Protein AF-A0A8J5BJD7-F1 (afdb_monomer)

Radius of gyration: 59.22 Å; Cα contacts (8 Å, |Δi|>4): 290; chains: 1; bounding box: 126×59×148 Å

pLDDT: mean 78.77, std 9.91, range [39.44, 97.12]

Mean predicted aligned error: 15.91 Å

Solvent-accessible surface area (backbone atoms only — not comparable to full-atom values): 19911 Å² total; per-residue (Å²): 127,89,76,61,67,66,75,71,43,95,80,61,50,72,66,62,52,52,53,52,45,48,60,73,71,50,64,102,80,61,96,67,86,73,57,65,64,50,51,53,50,51,52,48,53,52,50,50,48,51,54,49,51,50,47,52,46,63,74,43,42,67,60,54,50,49,51,52,49,52,50,51,51,49,52,51,53,51,61,62,44,50,55,58,52,49,50,51,52,49,51,50,52,45,48,46,59,73,46,50,49,55,47,56,54,48,51,52,50,49,54,51,50,53,50,52,50,52,53,47,53,53,48,50,54,50,50,51,52,51,52,50,55,52,48,44,73,69,47,86,49,51,29,61,30,34,51,48,53,49,53,52,51,53,49,52,64,75,41,60,79,49,68,78,37,66,70,49,49,53,52,50,53,51,46,56,52,49,50,51,53,48,50,52,52,27,45,49,47,59,56,61,60,44,62,78,60,48,74,67,51,52,52,51,34,36,26,19,50,39,14,33,51,74,74,37,57,68,59,42,45,50,39,53,51,50,34,53,53,48,50,47,52,53,42,47,53,44,47,70,64,17,76,61,42,72,71,44,35,56,53,38,40,53,55,42,16,34,48,36,28,23,51,31,49,50,52,54,41,45,62,66,26,54,41,81,48,94,47,100,85,48,78,60,50,46,48,46,73,39,69,71,43,33,68,56,50,74,66,36,64,60,58,50,49,47,52,54,50,19,53,50,49,28,53,53,52,51,54,43,63,76,64,69,48,82,54,51,67,59,53,43,74,41,40,72,57,50,46,50,52,52,19,51,23,44,34,61,11,44,81,86,45,42,62,83,28,73,59,25,51,48,42,45,57,26,52,53,83,60,109

Nearest PDB structures (foldseek):
  4u6u-assembly2_D  TM=6.778E-01  e=2.666E-08  Kluyveromyces lactis

Sequence (371 aa):
MPDIDQFLDADFDPVAYANQLVLQTSSSRDEDLDLDIPIKKISYDVQHLDDQVRTLCRDNHKELLSRVADVSTKEETLKALEAPMKDVNSSYKKLQNDVLAPYYQADNLYSALKRVHHTTDLLRSLTWYLYLAVQLNGTLDMAGSAGLVRDLHTHAKIHPGLASLQIFRDHQKLLKESEKKLTLRCVASIKSVSSVSTSAEKTAISSAIVGLAMLDERQLASAVQSALSNYISQSISLLARSVNSDESLEHAMHTISQHSRAVSTLGTLLSRAVLPAEGDDEPATPVSELPRIADLLDSNLNSKFWRDVASALNLRIKERMTRATPGLRSLQQNHSRLETVVAEAVSRGGGGLTVDGMEAKVMKGALAPLK

Secondary structure (DSSP, 8-state):
---THHHHSTT--HHHHHHHHHHHH--TT-SS---HHHHHHHHHHHHHHHHHHHHHHHHSHHHHHHHHHHHHHHHHHHHHHHHHHHHHHHHHHHHIIIIIHHHHHHHHHHHHHHHHHHHHHHHHHHHHHHHHHHHHHH---HHHHHHHHHHHHHHHHH-GGGTT-HHHHHHHHHHHHHHHHHHHHHHHHHHT--TT--HHHHHHHHHHHHHHHHH-HHHHHHHHHHHHHHHHHHHHHHHHHHTT-HHHHHHHHHHHHHHHHHHHHHHHHHHH-BPPPSSTTSPPPBGGGSHHHHHHHTT-HHHHHHHHHHHHHHHHHHHHHHHT-TTHHHHHHTHHHHHHHHHHHHHHT-TT--TTSHHHHHHHHHTGGG-

Structure (mmCIF, N/CA/C/O backbone):
data_AF-A0A8J5BJD7-F1
#
_entry.id   AF-A0A8J5BJD7-F1
#
loop_
_atom_site.group_PDB
_atom_site.id
_atom_site.type_symbol
_atom_site.label_atom_id
_atom_site.label_alt_id
_atom_site.label_comp_id
_atom_site.label_asym_id
_atom_site.label_entity_id
_atom_site.label_seq_id
_atom_site.pdbx_PDB_ins_code
_atom_site.Cartn_x
_atom_site.Cartn_y
_atom_site.Cartn_z
_atom_site.occupancy
_atom_site.B_iso_or_equiv
_atom_site.auth_seq_id
_atom_site.auth_comp_id
_atom_site.auth_asym_id
_atom_site.auth_atom_id
_atom_site.pdbx_PDB_model_num
ATOM 1 N N . MET A 1 1 ? -92.759 14.267 74.116 1.00 39.44 1 MET A N 1
ATOM 2 C CA . MET A 1 1 ? -91.472 13.546 74.172 1.00 39.44 1 MET A CA 1
ATOM 3 C C . MET A 1 1 ? -90.400 14.591 73.930 1.00 39.44 1 MET A C 1
ATOM 5 O O . MET A 1 1 ? -90.656 15.421 73.067 1.00 39.44 1 MET A O 1
ATOM 9 N N . PRO A 1 2 ? -89.318 14.667 74.720 1.00 49.75 2 PRO A N 1
ATOM 10 C CA . PRO A 1 2 ? -88.224 15.578 74.391 1.00 49.75 2 PRO A CA 1
ATOM 11 C C . PRO A 1 2 ? -87.650 15.201 73.014 1.00 49.75 2 PRO A C 1
ATOM 13 O O . PRO A 1 2 ? -87.402 14.023 72.760 1.00 49.75 2 PRO A O 1
ATOM 16 N N . ASP A 1 3 ? -87.526 16.189 72.122 1.00 56.09 3 ASP A N 1
ATOM 17 C CA . ASP A 1 3 ? -86.934 16.051 70.785 1.00 56.09 3 ASP A CA 1
ATOM 18 C C . ASP A 1 3 ? -85.419 15.879 70.929 1.00 56.09 3 ASP A C 1
ATOM 20 O O . ASP A 1 3 ? -84.686 16.832 71.183 1.00 56.09 3 ASP A O 1
ATOM 24 N N . ILE A 1 4 ? -84.949 14.642 70.802 1.00 58.94 4 ILE A N 1
ATOM 25 C CA . ILE A 1 4 ? -83.525 14.290 70.929 1.00 58.94 4 ILE A CA 1
ATOM 26 C C . ILE A 1 4 ? -82.764 14.559 69.623 1.00 58.94 4 ILE A C 1
ATOM 28 O O . ILE A 1 4 ? -81.537 14.626 69.625 1.00 58.94 4 ILE A O 1
ATOM 32 N N . ASP A 1 5 ? -83.485 14.804 68.526 1.00 62.97 5 ASP A N 1
ATOM 33 C CA . ASP A 1 5 ? -82.916 15.172 67.226 1.00 62.97 5 ASP A CA 1
ATOM 34 C C . ASP A 1 5 ? -82.076 16.458 67.307 1.00 62.97 5 ASP A C 1
ATOM 36 O O . ASP A 1 5 ? -81.061 16.570 66.626 1.00 62.97 5 ASP A O 1
ATOM 40 N N . GLN A 1 6 ? -82.408 17.373 68.229 1.00 67.12 6 GLN A N 1
ATOM 41 C CA . GLN A 1 6 ? -81.627 18.590 68.475 1.00 67.12 6 GLN A CA 1
ATOM 42 C C . GLN A 1 6 ? -80.209 18.299 69.010 1.00 67.12 6 GLN A C 1
ATOM 44 O O . GLN A 1 6 ? -79.307 19.110 68.815 1.00 67.12 6 GLN A O 1
ATOM 49 N N . PHE A 1 7 ? -79.986 17.150 69.664 1.00 67.75 7 PHE A N 1
ATOM 50 C CA . PHE A 1 7 ? -78.666 16.734 70.164 1.00 67.75 7 PHE A CA 1
ATOM 51 C C . PHE A 1 7 ? -77.837 15.956 69.130 1.00 67.75 7 PHE A C 1
ATOM 53 O O . PHE A 1 7 ? -76.651 15.720 69.354 1.00 67.75 7 PHE A O 1
ATOM 60 N N . LEU A 1 8 ? -78.453 15.519 68.027 1.00 70.38 8 LEU A N 1
ATOM 61 C CA . LEU A 1 8 ? -77.797 14.774 66.946 1.00 70.38 8 LEU A CA 1
ATOM 62 C C . LEU A 1 8 ? -77.298 15.692 65.817 1.00 70.38 8 LEU A C 1
ATOM 64 O O . LEU A 1 8 ? -76.540 15.235 64.958 1.00 70.38 8 LEU A O 1
ATOM 68 N N . ASP A 1 9 ? -77.693 16.970 65.824 1.00 77.38 9 ASP A N 1
ATOM 69 C CA . ASP A 1 9 ? -77.226 17.978 64.873 1.00 77.38 9 ASP A CA 1
ATOM 70 C C . ASP A 1 9 ? -75.732 18.290 65.060 1.00 77.38 9 ASP A C 1
ATOM 72 O O . ASP A 1 9 ? -75.240 18.510 66.168 1.00 77.38 9 ASP A O 1
ATOM 76 N N . ALA A 1 10 ? -75.000 18.360 63.944 1.00 73.62 10 ALA A N 1
ATOM 77 C CA . ALA A 1 10 ? -73.549 18.574 63.929 1.00 73.62 10 ALA A CA 1
ATOM 78 C C . ALA A 1 10 ? -73.108 19.949 64.474 1.00 73.62 10 ALA A C 1
ATOM 80 O O . ALA A 1 10 ? -71.949 20.105 64.857 1.00 73.62 10 ALA A O 1
ATOM 81 N N . ASP A 1 11 ? -74.032 20.913 64.534 1.00 76.38 11 ASP A N 1
ATOM 82 C CA . ASP A 1 11 ? -73.814 22.286 65.004 1.00 76.38 11 ASP A CA 1
ATOM 83 C C . ASP A 1 11 ? -74.354 22.524 66.431 1.00 76.38 11 ASP A C 1
ATOM 85 O O . ASP A 1 11 ? -74.524 23.672 66.851 1.00 76.38 11 ASP A O 1
ATOM 89 N N . PHE A 1 12 ? -74.658 21.463 67.192 1.00 79.75 12 PHE A N 1
ATOM 90 C CA . PHE A 1 12 ? -75.141 21.599 68.567 1.00 79.75 12 PHE A CA 1
ATOM 91 C C . PHE A 1 12 ? -74.088 22.278 69.460 1.00 79.75 12 PHE A C 1
ATOM 93 O O . PHE A 1 12 ? -73.045 21.698 69.766 1.00 79.75 12 PHE A O 1
ATOM 100 N N . ASP A 1 13 ? -74.378 23.504 69.908 1.00 77.94 13 ASP A N 1
ATOM 101 C CA . ASP A 1 13 ? -73.568 24.232 70.888 1.00 77.94 13 ASP A CA 1
ATOM 102 C C . ASP A 1 13 ? -74.131 24.031 72.311 1.00 77.94 13 ASP A C 1
ATOM 104 O O . ASP A 1 13 ? -75.200 24.570 72.643 1.00 77.94 13 ASP A O 1
ATOM 108 N N . PRO A 1 14 ? -73.408 23.307 73.191 1.00 79.56 14 PRO A N 1
ATOM 109 C CA . PRO A 1 14 ? -73.833 23.062 74.567 1.00 79.56 14 PRO A CA 1
ATOM 110 C C . PRO A 1 14 ? -74.050 24.346 75.375 1.00 79.56 14 PRO A C 1
ATOM 112 O O . PRO A 1 14 ? -74.890 24.378 76.276 1.00 79.56 14 PRO A O 1
ATOM 115 N N . VAL A 1 15 ? -73.298 25.410 75.070 1.00 78.94 15 VAL A N 1
ATOM 116 C CA . VAL A 1 15 ? -73.336 26.668 75.826 1.00 78.94 15 VAL A CA 1
ATOM 117 C C . VAL A 1 15 ? -74.564 27.491 75.437 1.00 78.94 15 VAL A C 1
ATOM 119 O O . VAL A 1 15 ? -75.261 28.011 76.311 1.00 78.94 15 VAL A O 1
ATOM 122 N N . ALA A 1 16 ? -74.883 27.564 74.142 1.00 76.75 16 ALA A N 1
ATOM 123 C CA . ALA A 1 16 ? -76.095 28.216 73.651 1.00 76.75 16 ALA A CA 1
ATOM 124 C C . ALA A 1 16 ? -77.370 27.530 74.170 1.00 76.75 16 ALA A C 1
ATOM 126 O O . ALA A 1 16 ? -78.300 28.214 74.604 1.00 76.75 16 ALA A O 1
ATOM 127 N N . TYR A 1 17 ? -77.388 26.194 74.202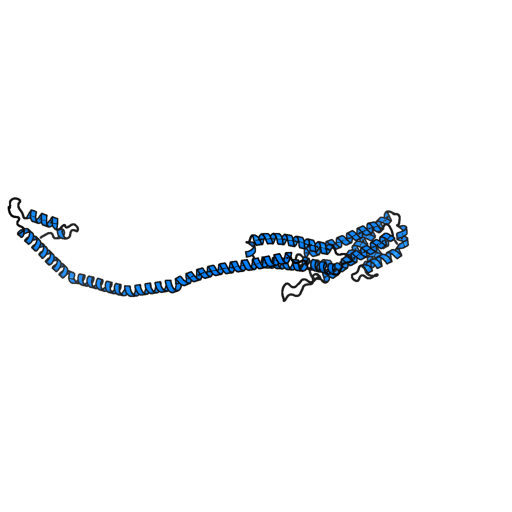 1.00 79.38 17 TYR A N 1
ATOM 128 C CA . TYR A 1 17 ? -78.516 25.420 74.724 1.00 79.38 17 TYR A CA 1
ATOM 129 C C . TYR A 1 17 ? -78.724 25.633 76.231 1.00 79.38 17 TYR A C 1
ATOM 131 O O . TYR A 1 17 ? -79.845 25.889 76.672 1.00 79.38 17 TYR A O 1
ATOM 139 N N . ALA A 1 18 ? -77.647 25.610 77.027 1.00 74.12 18 ALA A N 1
ATOM 140 C CA . ALA A 1 18 ? -77.721 25.881 78.463 1.00 74.12 18 ALA A CA 1
ATOM 141 C C . ALA A 1 18 ? -78.252 27.296 78.753 1.00 74.12 18 ALA A C 1
ATOM 143 O O . ALA A 1 18 ? -79.124 27.469 79.605 1.00 74.12 18 ALA A O 1
ATOM 144 N N . ASN A 1 19 ? -77.795 28.298 77.995 1.00 77.25 19 ASN A N 1
ATOM 145 C CA . ASN A 1 19 ? -78.285 29.672 78.116 1.00 77.25 19 ASN A CA 1
ATOM 146 C C . ASN A 1 19 ? -79.768 29.790 77.740 1.00 77.25 19 ASN A C 1
ATOM 148 O O . ASN A 1 19 ? -80.533 30.446 78.443 1.00 77.25 19 ASN A O 1
ATOM 152 N N . GLN A 1 20 ? -80.198 29.127 76.664 1.00 77.75 20 GLN A N 1
ATOM 153 C CA . GLN A 1 20 ? -81.602 29.093 76.256 1.00 77.75 20 GLN A CA 1
ATOM 154 C C . GLN A 1 20 ? -82.486 28.432 77.321 1.00 77.75 20 GLN A C 1
ATOM 156 O O . GLN A 1 20 ? -83.586 28.914 77.582 1.00 77.75 20 GLN A O 1
ATOM 161 N N . LEU A 1 21 ? -82.003 27.371 77.970 1.00 75.25 21 LEU A N 1
ATOM 162 C CA . LEU A 1 21 ? -82.743 26.665 79.011 1.00 75.25 21 LEU A CA 1
ATOM 163 C C . LEU A 1 21 ? -82.899 27.507 80.282 1.00 75.25 21 LEU A C 1
ATOM 165 O O . LEU A 1 21 ? -83.994 27.565 80.832 1.00 75.25 21 LEU A O 1
ATOM 169 N N . VAL A 1 22 ? -81.835 28.198 80.704 1.00 74.56 22 VAL A N 1
ATOM 170 C CA . VAL A 1 22 ? -81.871 29.123 81.849 1.00 74.56 22 VAL A CA 1
ATOM 171 C C . VAL A 1 22 ? -82.846 30.271 81.578 1.00 74.56 22 VAL A C 1
ATOM 173 O O . VAL A 1 22 ? -83.693 30.560 82.418 1.00 74.56 22 VAL A O 1
ATOM 176 N N . LEU A 1 23 ? -82.809 30.860 80.375 1.00 73.56 23 LEU A N 1
ATOM 177 C CA . LEU A 1 23 ? -83.745 31.916 79.968 1.00 73.56 23 LEU A CA 1
ATOM 178 C C . LEU A 1 23 ? -85.203 31.435 79.881 1.00 73.56 23 LEU A C 1
ATOM 180 O O . LEU A 1 23 ? -86.118 32.226 80.092 1.00 73.56 23 LEU A O 1
ATOM 184 N N . GLN A 1 24 ? -85.437 30.158 79.565 1.00 72.00 24 GLN A N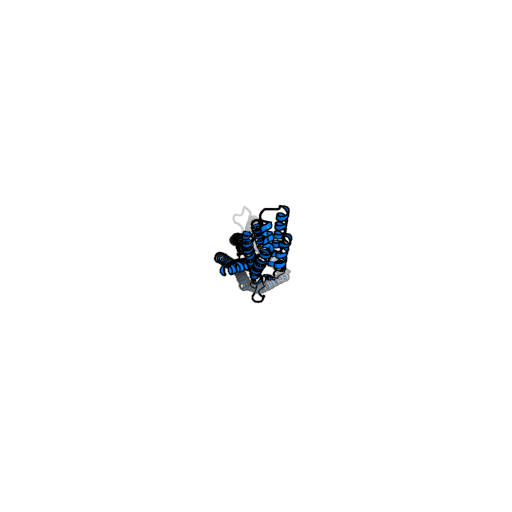 1
ATOM 185 C CA . GLN A 1 24 ? -86.781 29.570 79.514 1.00 72.00 24 GLN A CA 1
ATOM 186 C C . GLN A 1 24 ? -87.376 29.294 80.899 1.00 72.00 24 GLN A C 1
ATOM 188 O O . GLN A 1 24 ? -88.599 29.256 81.027 1.00 72.00 24 GLN A O 1
ATOM 193 N N . THR A 1 25 ? -86.545 29.078 81.920 1.00 63.38 25 THR A N 1
ATOM 194 C CA . THR A 1 25 ? -86.995 28.763 83.284 1.00 63.38 25 THR A CA 1
ATOM 195 C C . THR A 1 25 ? -87.016 29.968 84.221 1.00 63.38 25 THR A C 1
ATOM 197 O O . THR A 1 25 ? -87.660 29.886 85.261 1.00 63.38 25 THR A O 1
ATOM 200 N N . SER A 1 26 ? -86.351 31.077 83.875 1.00 61.53 26 SER A N 1
ATOM 201 C CA . SER A 1 26 ? -86.302 32.299 84.691 1.00 61.53 26 SER A CA 1
ATOM 202 C C . SER A 1 26 ? -87.208 33.411 84.143 1.00 61.53 26 SER A C 1
ATOM 204 O O . SER A 1 26 ? -87.011 33.886 83.022 1.00 61.53 26 SER A O 1
ATOM 206 N N . SER A 1 27 ? -88.164 33.891 84.942 1.00 61.03 27 SER A N 1
ATOM 207 C CA . SER A 1 27 ? -88.913 35.127 84.670 1.00 61.03 27 SER A CA 1
ATOM 208 C C . SER A 1 27 ? -88.040 36.352 84.963 1.00 61.03 27 SER A C 1
ATOM 210 O O . SER A 1 27 ? -87.352 36.394 85.976 1.00 61.03 27 SER A O 1
ATOM 212 N N . SER A 1 28 ? -88.116 37.416 84.154 1.00 60.31 28 SER A N 1
ATOM 213 C CA . SER A 1 28 ? -87.335 38.665 84.326 1.00 60.31 28 SER A CA 1
ATOM 214 C C . SER A 1 28 ? -87.669 39.500 85.583 1.00 60.31 28 SER A C 1
ATOM 216 O O . SER A 1 28 ? -87.348 40.686 85.647 1.00 60.31 28 SER A O 1
ATOM 218 N N . ARG A 1 29 ? -88.357 38.908 86.563 1.00 54.53 29 ARG A N 1
ATOM 219 C CA . ARG A 1 29 ? -88.829 39.530 87.807 1.00 54.53 29 ARG A CA 1
ATOM 220 C C . ARG A 1 29 ? -88.417 38.775 89.075 1.00 54.53 29 ARG A C 1
ATOM 222 O O . ARG A 1 29 ? -88.737 39.266 90.152 1.00 54.53 29 ARG A O 1
ATOM 229 N N . ASP A 1 30 ? -87.741 37.634 88.959 1.00 59.34 30 ASP A N 1
ATOM 230 C CA . ASP A 1 30 ? -87.222 36.904 90.118 1.00 59.34 30 ASP A CA 1
ATOM 231 C C . ASP A 1 30 ? -85.840 37.461 90.510 1.00 59.34 30 ASP A C 1
ATOM 233 O O . ASP A 1 30 ? -84.983 37.659 89.649 1.00 59.34 30 ASP A O 1
ATOM 237 N N . GLU A 1 31 ? -85.642 37.774 91.799 1.00 58.59 31 GLU A N 1
ATOM 238 C CA . GLU A 1 31 ? -84.397 38.374 92.323 1.00 58.59 31 GLU A CA 1
ATOM 239 C C . GLU A 1 31 ? -83.255 37.352 92.493 1.00 58.59 31 GLU A C 1
ATOM 241 O O . GLU A 1 31 ? -82.093 37.753 92.495 1.00 58.59 31 GLU A O 1
ATOM 246 N N . ASP A 1 32 ? -83.566 36.050 92.528 1.00 62.06 32 ASP A N 1
ATOM 247 C CA . ASP A 1 32 ? -82.592 34.954 92.569 1.00 62.06 32 ASP A CA 1
ATOM 248 C C . ASP A 1 32 ? -82.803 33.987 91.390 1.00 62.06 32 ASP A C 1
ATOM 250 O O . ASP A 1 32 ? -83.924 33.584 91.072 1.00 62.06 32 ASP A O 1
ATOM 254 N N . LEU A 1 33 ? -81.708 33.607 90.727 1.00 65.12 33 LEU A N 1
ATOM 255 C CA . LEU A 1 33 ? -81.716 32.718 89.565 1.00 65.12 33 LEU A CA 1
ATOM 256 C C . LEU A 1 33 ? -81.935 31.255 90.004 1.00 65.12 33 LEU A C 1
ATOM 258 O O . LEU A 1 33 ? -81.037 30.646 90.587 1.00 65.12 33 LEU A O 1
ATOM 262 N N . ASP A 1 34 ? -83.095 30.669 89.693 1.00 66.25 34 ASP A N 1
ATOM 263 C CA . ASP A 1 34 ? -83.375 29.253 89.979 1.00 66.25 34 ASP A CA 1
ATOM 264 C C . ASP A 1 34 ? -82.675 28.327 88.965 1.00 66.25 34 ASP A C 1
ATOM 266 O O . ASP A 1 34 ? -83.151 28.085 87.852 1.00 66.25 34 ASP A O 1
ATOM 270 N N . LEU A 1 35 ? -81.506 27.817 89.358 1.00 74.00 35 LEU A N 1
ATOM 271 C CA . LEU A 1 35 ? -80.718 26.851 88.587 1.00 74.00 35 LEU A CA 1
ATOM 272 C C . LEU A 1 35 ? -81.143 25.397 88.832 1.00 74.00 35 LEU A C 1
ATOM 274 O O . LEU A 1 35 ? -80.771 24.515 88.054 1.00 74.00 35 LEU A O 1
ATOM 278 N N . ASP A 1 36 ? -81.940 25.122 89.865 1.00 75.50 36 ASP A N 1
ATOM 279 C CA . ASP A 1 36 ? -82.287 23.751 90.232 1.00 75.50 36 ASP A CA 1
ATOM 280 C C . ASP A 1 36 ? -83.228 23.117 89.203 1.00 75.50 36 ASP A C 1
ATOM 282 O O . ASP A 1 36 ? -83.135 21.915 88.932 1.00 75.50 36 ASP A O 1
ATOM 286 N N . ILE A 1 37 ? -84.118 23.905 88.594 1.00 76.50 37 ILE A N 1
ATOM 287 C CA . ILE A 1 37 ? -85.056 23.422 87.572 1.00 76.50 37 ILE A CA 1
ATOM 288 C C . ILE A 1 37 ? -84.332 23.070 86.251 1.00 76.50 37 ILE A C 1
ATOM 290 O O . ILE A 1 37 ? -84.506 21.936 85.785 1.00 76.50 37 ILE A O 1
ATOM 294 N N . PRO A 1 38 ? -83.486 23.942 85.655 1.00 79.75 38 PRO A N 1
ATOM 295 C CA . PRO A 1 38 ? -82.641 23.592 84.507 1.00 79.75 38 PRO A CA 1
ATOM 296 C C . PRO A 1 38 ? -81.756 22.371 84.738 1.00 79.75 38 PRO A C 1
ATOM 298 O O . PRO A 1 38 ? -81.692 21.491 83.881 1.00 79.75 38 PRO A O 1
ATOM 301 N N . ILE A 1 39 ? -81.104 22.287 85.903 1.00 79.75 39 ILE A N 1
ATOM 302 C CA . ILE A 1 39 ? -80.210 21.173 86.237 1.00 79.75 39 ILE A CA 1
ATOM 303 C C . ILE A 1 39 ? -80.995 19.861 86.319 1.00 79.75 39 ILE A C 1
ATOM 305 O O . ILE A 1 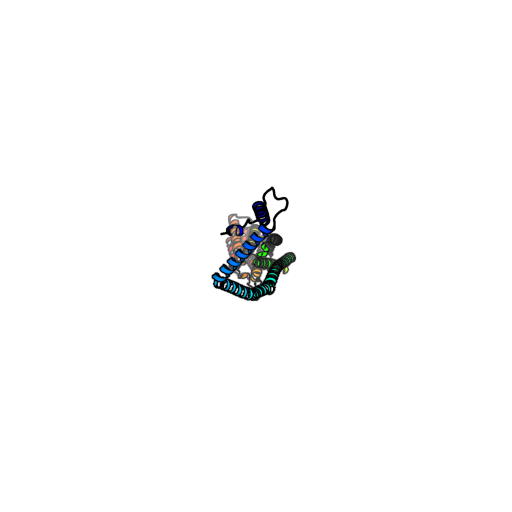39 ? -80.564 18.853 85.756 1.00 79.75 39 ILE A O 1
ATOM 309 N N . LYS A 1 40 ? -82.175 19.861 86.957 1.00 83.06 40 LYS A N 1
ATOM 310 C CA . LYS A 1 40 ? -83.047 18.675 87.005 1.00 83.06 40 LYS A CA 1
ATOM 311 C C . LYS A 1 40 ? -83.514 18.252 85.615 1.00 83.06 40 LYS A C 1
ATOM 313 O O . LYS A 1 40 ? -83.554 17.055 85.341 1.00 83.06 40 LYS A O 1
ATOM 318 N N . LYS A 1 41 ? -83.826 19.208 84.735 1.00 81.31 41 LYS A N 1
ATOM 319 C CA . LYS A 1 41 ? -84.246 18.923 83.357 1.00 81.31 41 LYS A CA 1
ATOM 320 C C . LYS A 1 41 ? -83.109 18.337 82.514 1.00 81.31 41 LYS A C 1
ATOM 322 O O . LYS A 1 41 ? -83.296 17.271 81.944 1.00 81.31 41 LYS A O 1
ATOM 327 N N . ILE A 1 42 ? -81.915 18.935 82.531 1.00 82.62 42 ILE A N 1
ATOM 328 C CA . ILE A 1 42 ? -80.731 18.379 81.848 1.00 82.62 42 ILE A CA 1
ATOM 329 C C . ILE A 1 42 ? -80.388 16.993 82.399 1.00 82.62 42 ILE A C 1
ATOM 331 O O . ILE A 1 42 ? -80.111 16.077 81.633 1.00 82.62 42 ILE A O 1
ATOM 335 N N . SER A 1 43 ? -80.430 16.806 83.721 1.00 84.69 43 SER A N 1
ATOM 336 C CA . SER A 1 43 ? -80.161 15.498 84.324 1.00 84.69 43 SER A CA 1
ATOM 337 C C . SER A 1 43 ? -81.173 14.441 83.884 1.00 84.69 43 SER A C 1
ATOM 339 O O . SER A 1 43 ? -80.790 13.286 83.712 1.00 84.69 43 SER A O 1
ATOM 341 N N . TYR A 1 44 ? -82.444 14.813 83.715 1.00 85.81 44 TYR A N 1
ATOM 342 C CA . TYR A 1 44 ? -83.470 13.911 83.202 1.00 85.81 44 TYR A CA 1
ATOM 343 C C . TYR A 1 44 ? -83.228 13.576 81.726 1.00 85.81 44 TYR A C 1
ATOM 345 O O . TYR A 1 44 ? -83.267 12.406 81.354 1.00 85.81 44 TYR A O 1
ATOM 353 N N . ASP A 1 45 ? -82.900 14.574 80.905 1.00 82.50 45 ASP A N 1
ATOM 354 C CA . ASP A 1 45 ? -82.623 14.387 79.478 1.00 82.50 45 ASP A CA 1
ATOM 355 C C . ASP A 1 45 ? -81.368 13.518 79.252 1.00 82.50 45 ASP A C 1
ATOM 357 O O . ASP A 1 45 ? -81.377 12.627 78.404 1.00 82.50 45 ASP A O 1
ATOM 361 N N . VAL A 1 46 ? -80.313 13.694 80.060 1.00 84.44 46 VAL A N 1
ATOM 362 C CA . VAL A 1 46 ? -79.102 12.848 80.037 1.00 84.44 46 VAL A CA 1
ATOM 363 C C . VAL A 1 46 ? -79.415 11.412 80.449 1.00 84.44 46 VAL A C 1
ATOM 365 O O . VAL A 1 46 ? -78.938 10.477 79.809 1.00 84.44 46 VAL A O 1
ATOM 368 N N . GLN A 1 47 ? -80.219 11.217 81.499 1.00 86.56 47 GLN A N 1
ATOM 369 C CA . GLN A 1 47 ? -80.643 9.877 81.914 1.00 86.56 47 GLN A CA 1
ATOM 370 C C . GLN A 1 47 ? -81.481 9.199 80.826 1.00 86.56 47 GLN A C 1
ATOM 372 O O . GLN A 1 47 ? -81.249 8.035 80.516 1.00 86.56 47 GLN A O 1
ATOM 377 N N . HIS A 1 48 ? -82.389 9.936 80.187 1.00 83.88 48 HIS A N 1
ATOM 378 C CA . HIS A 1 48 ? -83.193 9.422 79.083 1.00 83.88 48 HIS A CA 1
ATOM 379 C C . HIS A 1 48 ? -82.336 9.064 77.857 1.00 83.88 48 HIS A C 1
ATOM 381 O O . HIS A 1 48 ? -82.558 8.026 77.233 1.00 83.88 48 HIS A O 1
ATOM 387 N N . LEU A 1 49 ? -81.339 9.890 77.515 1.00 84.50 49 LEU A N 1
ATOM 388 C CA . LEU A 1 49 ? -80.381 9.589 76.450 1.00 84.50 49 LEU A CA 1
ATOM 389 C C . LEU A 1 49 ? -79.596 8.308 76.768 1.00 84.50 49 LEU A C 1
ATOM 391 O O . LEU A 1 49 ? -79.460 7.448 75.900 1.00 84.50 49 LEU A O 1
ATOM 395 N N . ASP A 1 50 ? -79.124 8.148 78.007 1.00 86.50 50 ASP A N 1
ATOM 396 C CA . ASP A 1 50 ? -78.418 6.939 78.443 1.00 86.50 50 ASP A CA 1
ATOM 397 C C . ASP A 1 50 ? -79.329 5.702 78.376 1.00 86.50 50 ASP A C 1
ATOM 399 O O . ASP A 1 50 ? -78.924 4.664 77.856 1.00 86.50 50 ASP A O 1
ATOM 403 N N . ASP A 1 51 ? -80.593 5.812 78.793 1.00 86.25 51 ASP A N 1
ATOM 404 C CA . ASP A 1 51 ? -81.576 4.726 78.692 1.00 86.25 51 ASP A CA 1
ATOM 405 C C . ASP A 1 51 ? -81.881 4.347 77.234 1.00 86.25 51 ASP A C 1
ATOM 407 O O . ASP A 1 51 ? -81.981 3.161 76.893 1.00 86.25 51 ASP A O 1
ATOM 411 N N . GLN A 1 52 ? -81.980 5.330 76.339 1.00 83.25 52 GLN A N 1
ATOM 412 C CA . GLN A 1 52 ? -82.204 5.088 74.918 1.00 83.25 52 GLN A CA 1
ATOM 413 C C . GLN A 1 52 ? -80.969 4.486 74.243 1.00 83.25 52 GLN A C 1
ATOM 415 O O . GLN A 1 52 ? -81.104 3.523 73.488 1.00 83.25 52 GLN A O 1
ATOM 420 N N . VAL A 1 53 ? -79.764 4.976 74.549 1.00 84.50 53 VAL A N 1
ATOM 421 C CA . VAL A 1 53 ? -78.501 4.384 74.081 1.00 84.50 53 VAL A CA 1
ATOM 422 C C . VAL A 1 53 ? -78.378 2.953 74.591 1.00 84.50 53 VAL A C 1
ATOM 424 O O . VAL A 1 53 ? -78.052 2.058 73.816 1.00 84.50 53 VAL A O 1
ATOM 427 N N . ARG A 1 54 ? -78.713 2.686 75.857 1.00 86.75 54 ARG A N 1
ATOM 428 C CA . ARG A 1 54 ? -78.745 1.325 76.410 1.00 86.75 54 ARG A CA 1
ATOM 429 C C . ARG A 1 54 ? -79.751 0.439 75.690 1.00 86.75 54 ARG A C 1
ATOM 431 O O . ARG A 1 54 ? -79.432 -0.716 75.420 1.00 86.75 54 ARG A O 1
ATOM 438 N N . THR A 1 55 ? -80.926 0.961 75.348 1.00 87.38 55 THR A N 1
ATOM 439 C CA . THR A 1 55 ? -81.955 0.223 74.600 1.00 87.38 55 THR A CA 1
ATOM 440 C C . THR A 1 55 ? -81.484 -0.087 73.179 1.00 87.38 55 THR A C 1
ATOM 442 O O . THR A 1 55 ? -81.502 -1.243 72.773 1.00 87.38 55 THR A O 1
ATOM 445 N N . LEU A 1 56 ? -80.934 0.895 72.459 1.00 84.56 56 LEU A N 1
ATOM 446 C CA . LEU A 1 56 ? -80.388 0.712 71.111 1.00 84.56 56 LEU A CA 1
ATOM 447 C C . LEU A 1 56 ? -79.182 -0.234 71.086 1.00 84.56 56 LEU A C 1
ATOM 449 O O . LEU A 1 56 ? -79.090 -1.091 70.205 1.00 84.56 56 LEU A O 1
ATOM 453 N N . CYS A 1 57 ? -78.281 -0.120 72.064 1.00 83.81 57 CYS A N 1
ATOM 454 C CA . CYS A 1 57 ? -77.171 -1.049 72.263 1.00 83.81 57 CYS A CA 1
ATOM 455 C C . CYS A 1 57 ? -77.680 -2.455 72.582 1.00 83.81 57 CYS A C 1
ATOM 457 O O . CYS A 1 57 ? -77.118 -3.426 72.089 1.00 83.81 57 CYS A O 1
ATOM 459 N N . ARG A 1 58 ? -78.750 -2.587 73.374 1.00 85.50 58 ARG A N 1
ATOM 460 C CA . ARG A 1 58 ? -79.365 -3.876 73.707 1.00 85.50 58 ARG A CA 1
ATOM 461 C C . ARG A 1 58 ? -80.087 -4.496 72.513 1.00 85.50 58 ARG A C 1
ATOM 463 O O . ARG A 1 58 ? -80.004 -5.709 72.347 1.00 85.50 58 ARG A O 1
ATOM 470 N N . ASP A 1 59 ? -80.729 -3.710 71.664 1.00 88.12 59 ASP A N 1
ATOM 471 C CA . ASP A 1 59 ? -81.442 -4.219 70.490 1.00 88.12 59 ASP A CA 1
ATOM 472 C C . ASP A 1 59 ? -80.465 -4.612 69.370 1.00 88.12 59 ASP A C 1
ATOM 474 O O . ASP A 1 59 ? -80.604 -5.679 68.770 1.00 88.12 59 ASP A O 1
ATOM 478 N N . ASN A 1 60 ? -79.399 -3.827 69.171 1.00 86.69 60 ASN A N 1
ATOM 479 C CA . ASN A 1 60 ? -78.403 -4.034 68.111 1.00 86.69 60 ASN A CA 1
ATOM 480 C C . ASN A 1 60 ? -77.086 -4.672 68.591 1.00 86.69 60 ASN A C 1
ATOM 482 O O . ASN A 1 60 ? -76.103 -4.702 67.847 1.00 86.69 60 ASN A O 1
ATOM 486 N N . HIS A 1 61 ? -77.047 -5.227 69.810 1.00 85.38 61 HIS A N 1
ATOM 487 C CA . HIS A 1 61 ? -75.825 -5.800 70.401 1.00 85.38 61 HIS A CA 1
ATOM 488 C C . HIS A 1 61 ? -75.140 -6.823 69.486 1.00 85.38 61 HIS A C 1
ATOM 490 O O . HIS A 1 61 ? -73.915 -6.883 69.434 1.00 85.38 61 HIS A O 1
ATOM 496 N N . LYS A 1 62 ? -75.922 -7.618 68.742 1.00 84.94 62 LYS A N 1
ATOM 497 C CA . LYS A 1 62 ? -75.399 -8.658 67.845 1.00 84.94 62 LYS A CA 1
ATOM 498 C C . LYS A 1 62 ? -74.616 -8.076 66.671 1.00 84.94 62 LYS A C 1
ATOM 500 O O . LYS A 1 62 ? -73.559 -8.602 66.346 1.00 84.94 62 LYS A O 1
ATOM 505 N N . GLU A 1 63 ? -75.117 -7.003 66.060 1.00 85.56 63 GLU A N 1
ATOM 506 C CA . GLU A 1 63 ? -74.463 -6.359 64.916 1.00 85.56 63 GLU A CA 1
ATOM 507 C C . GLU A 1 63 ? -73.228 -5.562 65.354 1.00 85.56 63 GLU A C 1
ATOM 509 O O . GLU A 1 63 ? -72.199 -5.575 64.681 1.00 85.56 63 GLU A O 1
ATOM 514 N N . LEU A 1 64 ? -73.290 -4.912 66.521 1.00 84.50 64 LEU A N 1
ATOM 515 C CA . LEU A 1 64 ? -72.125 -4.247 67.104 1.00 84.50 64 LEU A CA 1
ATOM 516 C C . LEU A 1 64 ? -71.020 -5.259 67.425 1.00 84.50 64 LEU A C 1
ATOM 518 O O . LEU A 1 64 ? -69.872 -5.041 67.049 1.00 84.50 64 LEU A O 1
ATOM 522 N N . LEU A 1 65 ? -71.361 -6.394 68.041 1.00 87.38 65 LEU A N 1
ATOM 523 C CA . LEU A 1 65 ? -70.399 -7.462 68.321 1.00 87.38 65 LEU A CA 1
ATOM 524 C C . LEU A 1 65 ? -69.818 -8.072 67.041 1.00 87.38 65 LEU A C 1
ATOM 526 O O . LEU A 1 65 ? -68.616 -8.327 67.004 1.00 87.38 65 LEU A O 1
ATOM 530 N N . SER A 1 66 ? -70.617 -8.270 65.985 1.00 87.75 66 SER A N 1
ATOM 531 C CA . SER A 1 66 ? -70.100 -8.790 64.713 1.00 87.75 66 SER A CA 1
ATOM 532 C C . SER A 1 66 ? -69.182 -7.788 64.018 1.00 87.75 66 SER A C 1
ATOM 534 O O . SER A 1 66 ? -68.112 -8.169 63.565 1.00 87.75 66 SER A O 1
ATOM 536 N N . ARG A 1 67 ? -69.535 -6.496 63.993 1.00 85.56 67 ARG A N 1
ATOM 537 C CA . ARG A 1 67 ? -68.672 -5.447 63.427 1.00 85.56 67 ARG A CA 1
ATOM 538 C C . ARG A 1 67 ? -67.377 -5.293 64.219 1.00 85.56 67 ARG A C 1
ATOM 540 O O . ARG A 1 67 ? -66.320 -5.153 63.615 1.00 85.56 67 ARG A O 1
ATOM 547 N N . VAL A 1 68 ? -67.436 -5.353 65.550 1.00 88.81 68 VAL A N 1
ATOM 548 C CA . VAL A 1 68 ? -66.241 -5.332 66.408 1.00 88.81 68 VAL A CA 1
ATOM 549 C C . VAL A 1 68 ? -65.371 -6.567 66.155 1.00 88.81 68 VAL A C 1
ATOM 551 O O . VAL A 1 68 ? -64.155 -6.431 66.033 1.00 88.81 68 VAL A O 1
ATOM 554 N N . ALA A 1 69 ? -65.967 -7.751 65.988 1.00 86.31 69 ALA A N 1
ATOM 555 C CA . ALA A 1 69 ? -65.236 -8.964 65.619 1.00 86.31 69 ALA A CA 1
ATOM 556 C C . ALA A 1 69 ? -64.609 -8.869 64.211 1.00 86.31 69 ALA A C 1
ATOM 558 O O . ALA A 1 69 ? -63.447 -9.227 64.028 1.00 86.31 69 ALA A O 1
ATOM 559 N N . ASP A 1 70 ? -65.324 -8.328 63.224 1.00 87.75 70 ASP A N 1
ATOM 560 C CA . ASP A 1 70 ? -64.824 -8.130 61.856 1.00 87.75 70 ASP A CA 1
ATOM 561 C C . ASP A 1 70 ? -63.696 -7.090 61.786 1.00 87.75 70 ASP A C 1
ATOM 563 O O . ASP A 1 70 ? -62.752 -7.235 61.010 1.00 87.75 70 ASP A O 1
ATOM 567 N N . VAL A 1 71 ? -63.772 -6.024 62.587 1.00 89.19 71 VAL A N 1
ATOM 568 C CA . VAL A 1 71 ? -62.693 -5.032 62.705 1.00 89.19 71 VAL A CA 1
ATOM 569 C C . VAL A 1 71 ? -61.479 -5.659 63.384 1.00 89.19 71 VAL A C 1
ATOM 571 O O . VAL A 1 71 ? -60.372 -5.521 62.872 1.00 89.19 71 VAL A O 1
ATOM 574 N N . SER A 1 72 ? -61.685 -6.425 64.460 1.00 84.19 72 SER A N 1
ATOM 575 C CA . SER A 1 72 ? -60.611 -7.141 65.155 1.00 84.19 72 SER A CA 1
ATOM 576 C C . SER A 1 72 ? -59.897 -8.136 64.235 1.00 84.19 72 SER A C 1
ATOM 578 O O . SER A 1 72 ? -58.671 -8.150 64.173 1.00 84.19 72 SER A O 1
ATOM 580 N N . THR A 1 73 ? -60.641 -8.934 63.464 1.00 86.50 73 THR A N 1
ATOM 581 C CA . THR A 1 73 ? -60.053 -9.905 62.522 1.00 86.50 73 THR A CA 1
ATOM 582 C C . THR A 1 73 ? -59.311 -9.216 61.378 1.00 86.50 73 THR A C 1
ATOM 584 O O . THR A 1 73 ? -58.219 -9.644 61.005 1.00 86.50 73 THR A O 1
ATOM 587 N N . LYS A 1 74 ? -59.839 -8.110 60.840 1.00 86.88 74 LYS A N 1
ATOM 588 C CA . LYS A 1 74 ? -59.127 -7.314 59.830 1.00 86.88 74 LYS A CA 1
ATOM 589 C C . LYS A 1 74 ? -57.848 -6.717 60.394 1.00 86.88 74 LYS A C 1
ATOM 591 O O . LYS A 1 74 ? -56.816 -6.849 59.746 1.00 86.88 74 LYS A O 1
ATOM 596 N N . GLU A 1 75 ? -57.880 -6.134 61.589 1.00 88.62 75 GLU A N 1
ATOM 597 C CA . GLU A 1 75 ? -56.677 -5.639 62.263 1.00 88.62 75 GLU A CA 1
ATOM 598 C C . GLU A 1 75 ? -55.642 -6.745 62.488 1.00 88.62 75 GLU A C 1
ATOM 600 O O . GLU A 1 75 ? -54.455 -6.520 62.263 1.00 88.62 75 GLU A O 1
ATOM 605 N N . GLU A 1 76 ? -56.068 -7.947 62.878 1.00 87.38 76 GLU A N 1
ATOM 606 C CA . GLU A 1 76 ? -55.182 -9.107 63.005 1.00 87.38 76 GLU A CA 1
ATOM 607 C C . GLU A 1 76 ? -54.557 -9.504 61.663 1.00 87.38 76 GLU A C 1
ATOM 609 O O . GLU A 1 76 ? -53.344 -9.702 61.595 1.00 87.38 76 GLU A O 1
ATOM 614 N N . THR A 1 77 ? -55.334 -9.559 60.575 1.00 87.25 77 THR A N 1
ATOM 615 C CA . THR A 1 77 ? -54.787 -9.856 59.237 1.00 87.25 77 THR A CA 1
ATOM 616 C C . THR A 1 77 ? -53.860 -8.759 58.718 1.00 87.25 77 THR A C 1
ATOM 618 O O . THR A 1 77 ? -52.869 -9.058 58.055 1.00 87.25 77 THR A O 1
ATOM 621 N N . LEU A 1 78 ? -54.135 -7.495 59.050 1.00 87.44 78 LEU A N 1
ATOM 622 C CA . LEU A 1 78 ? -53.303 -6.356 58.669 1.00 87.44 78 LEU A CA 1
ATOM 623 C C . LEU A 1 78 ? -51.964 -6.415 59.410 1.00 87.44 78 LEU A C 1
ATOM 625 O O . LEU A 1 78 ? -50.912 -6.366 58.775 1.00 87.44 78 LEU A O 1
ATOM 629 N N . LYS A 1 79 ? -51.996 -6.666 60.725 1.00 86.62 79 LYS A N 1
ATOM 630 C CA . LYS A 1 79 ? -50.797 -6.924 61.541 1.00 86.62 79 LYS A CA 1
ATOM 631 C C . LYS A 1 79 ? -50.016 -8.139 61.035 1.00 86.62 79 LYS A C 1
ATOM 633 O O . LYS A 1 79 ? -48.789 -8.107 60.986 1.00 86.62 79 LYS A O 1
ATOM 638 N N . ALA A 1 80 ? -50.711 -9.196 60.614 1.00 87.00 80 ALA A N 1
ATOM 639 C CA . ALA A 1 80 ? -50.081 -10.384 60.045 1.00 87.00 80 ALA A CA 1
ATOM 640 C C . ALA A 1 80 ? -49.423 -10.118 58.681 1.00 87.00 80 ALA A C 1
ATOM 642 O O . ALA A 1 80 ? -48.448 -10.787 58.351 1.00 87.00 80 ALA A O 1
ATOM 643 N N . LEU A 1 81 ? -49.918 -9.152 57.899 1.00 90.56 81 LEU A N 1
ATOM 644 C CA . LEU A 1 81 ? -49.377 -8.797 56.584 1.00 90.56 81 LEU A CA 1
ATOM 645 C C . LEU A 1 81 ? -48.223 -7.785 56.660 1.00 90.56 81 LEU A C 1
ATOM 647 O O . LEU A 1 81 ? -47.334 -7.803 55.805 1.00 90.56 81 LEU A O 1
ATOM 651 N N . GLU A 1 82 ? -48.188 -6.937 57.689 1.00 90.50 82 GLU A N 1
ATOM 652 C CA . GLU A 1 82 ? -47.112 -5.959 57.894 1.00 90.50 82 GLU A CA 1
ATOM 653 C C . GLU A 1 82 ? -45.729 -6.615 57.990 1.00 90.50 82 GLU A C 1
ATOM 655 O O . GLU A 1 82 ? -44.768 -6.109 57.405 1.00 90.50 82 GLU A O 1
ATOM 660 N N . ALA A 1 83 ? -45.621 -7.755 58.681 1.00 88.06 83 ALA A N 1
ATOM 661 C CA . ALA A 1 83 ? -44.355 -8.473 58.821 1.00 88.06 83 ALA A CA 1
ATOM 662 C C . ALA A 1 83 ? -43.830 -9.014 57.467 1.00 88.06 83 ALA A C 1
ATOM 664 O O . ALA A 1 83 ? -42.746 -8.589 57.059 1.00 88.06 83 ALA A O 1
ATOM 665 N N . PRO A 1 84 ? -44.591 -9.815 56.689 1.00 91.31 84 PRO A N 1
ATOM 666 C CA . PRO A 1 84 ? -44.210 -10.227 55.336 1.00 91.31 84 PRO A CA 1
ATOM 667 C C . PRO A 1 84 ? -43.918 -9.058 54.393 1.00 91.31 84 PRO A C 1
ATOM 669 O O . PRO A 1 84 ? -42.974 -9.114 53.607 1.00 91.31 84 PRO A O 1
ATOM 672 N N . MET A 1 85 ? -44.697 -7.975 54.459 1.00 91.19 85 MET A N 1
ATOM 673 C CA . MET A 1 85 ? -44.489 -6.813 53.593 1.00 91.19 85 MET A CA 1
ATOM 674 C C . MET A 1 85 ? -43.177 -6.094 53.924 1.00 91.19 85 MET A C 1
ATOM 676 O O . MET A 1 85 ? -42.437 -5.686 53.023 1.00 91.19 85 MET A O 1
ATOM 680 N N . LYS A 1 86 ? -42.839 -5.988 55.213 1.00 92.00 86 LYS A N 1
ATOM 681 C CA . LYS A 1 86 ? -41.545 -5.474 55.667 1.00 92.00 86 LYS A CA 1
ATOM 682 C C . LYS A 1 86 ? -40.401 -6.393 55.240 1.00 92.00 86 LYS A C 1
ATOM 684 O O . LYS A 1 86 ? -39.376 -5.888 54.781 1.00 92.00 86 LYS A O 1
ATOM 689 N N . ASP A 1 87 ? -40.589 -7.707 55.311 1.00 91.75 87 ASP A N 1
ATOM 690 C CA . ASP A 1 87 ? -39.590 -8.694 54.899 1.00 91.75 87 ASP A CA 1
ATOM 691 C C . ASP A 1 87 ? -39.322 -8.645 53.392 1.00 91.75 87 ASP A C 1
ATOM 693 O O . ASP A 1 87 ? -38.159 -8.598 52.979 1.00 91.75 87 ASP A O 1
ATOM 697 N N . VAL A 1 88 ? -40.366 -8.546 52.564 1.00 93.38 88 VAL A N 1
ATOM 698 C CA . VAL A 1 88 ? -40.248 -8.384 51.105 1.00 93.38 88 VAL A CA 1
ATOM 699 C C . VAL A 1 88 ? -39.586 -7.055 50.759 1.00 93.38 88 VAL A C 1
ATOM 701 O O . VAL A 1 88 ? -38.654 -7.028 49.959 1.00 93.38 88 VAL A O 1
ATOM 704 N N . ASN A 1 89 ? -39.994 -5.954 51.396 1.00 93.88 89 ASN A N 1
ATOM 705 C CA . ASN A 1 89 ? -39.371 -4.650 51.168 1.00 93.88 89 ASN A CA 1
ATOM 706 C C . ASN A 1 89 ? -37.894 -4.650 51.598 1.00 93.88 89 ASN A C 1
ATOM 708 O O . ASN A 1 89 ? -37.043 -4.064 50.932 1.00 93.88 89 ASN A O 1
ATOM 712 N N . SER A 1 90 ? -37.561 -5.344 52.689 1.00 92.31 90 SER A N 1
ATOM 713 C CA . SER A 1 90 ? -36.174 -5.501 53.128 1.00 92.31 90 SER A CA 1
ATOM 714 C C . SER A 1 90 ? -35.360 -6.354 52.152 1.00 92.31 90 SER A C 1
ATOM 716 O O . SER A 1 90 ? -34.233 -5.993 51.828 1.00 92.31 90 SER A O 1
ATOM 718 N N . SER A 1 91 ? -35.940 -7.434 51.625 1.00 91.50 91 SER A N 1
ATOM 719 C CA . SER A 1 91 ? -35.310 -8.318 50.640 1.00 91.50 91 SER A CA 1
ATOM 720 C C . SER A 1 91 ? -35.093 -7.606 49.308 1.00 91.50 91 SER A C 1
ATOM 722 O O . SER A 1 91 ? -34.027 -7.728 48.713 1.00 91.50 91 SER A O 1
ATOM 724 N N . TYR A 1 92 ? -36.056 -6.788 48.878 1.00 92.31 92 TYR A N 1
ATOM 725 C CA . TYR A 1 92 ? -35.918 -5.943 47.698 1.00 92.31 92 TYR A CA 1
ATOM 726 C C . TYR A 1 92 ? -34.822 -4.890 47.882 1.00 92.31 92 TYR A C 1
ATOM 728 O O . TYR A 1 92 ? -33.962 -4.748 47.018 1.00 92.31 92 TYR A O 1
ATOM 736 N N . LYS A 1 93 ? -34.788 -4.198 49.029 1.00 93.69 93 LYS A N 1
ATOM 737 C CA . LYS A 1 93 ? -33.717 -3.238 49.344 1.00 93.69 93 LYS A CA 1
ATOM 738 C C . LYS A 1 93 ? -32.341 -3.899 49.382 1.00 93.69 93 LYS A C 1
ATOM 740 O O . LYS A 1 93 ? -31.384 -3.312 48.887 1.00 93.69 93 LYS A O 1
ATOM 745 N N . LYS A 1 94 ? -32.244 -5.116 49.928 1.00 92.38 94 LYS A N 1
ATOM 746 C CA . LYS A 1 94 ? -31.015 -5.920 49.883 1.00 92.38 94 LYS A CA 1
ATOM 747 C C . LYS A 1 94 ? -30.621 -6.220 48.442 1.00 92.38 94 LYS A C 1
ATOM 749 O O . LYS A 1 94 ? -29.528 -5.861 48.047 1.00 92.38 94 LYS A O 1
ATOM 754 N N . LEU A 1 95 ? -31.522 -6.749 47.614 1.00 93.12 95 LEU A N 1
ATOM 755 C CA . LEU A 1 95 ? -31.230 -7.024 46.201 1.00 93.12 95 LEU A CA 1
ATOM 756 C C . LEU A 1 95 ? -30.812 -5.760 45.425 1.00 93.12 95 LEU A C 1
ATOM 758 O O . LEU A 1 95 ? -29.880 -5.789 44.621 1.00 93.12 95 LEU A O 1
ATOM 762 N N . GLN A 1 96 ? -31.479 -4.635 45.679 1.00 93.44 96 GLN A N 1
ATOM 763 C CA . GLN A 1 96 ? -31.163 -3.355 45.053 1.00 93.44 96 GLN A CA 1
ATOM 764 C C . GLN A 1 96 ? -29.751 -2.876 45.412 1.00 93.44 96 GLN A C 1
ATOM 766 O O . GLN A 1 96 ? -29.003 -2.441 44.535 1.00 93.44 96 GLN A O 1
ATOM 771 N N . ASN A 1 97 ? -29.379 -2.974 46.684 1.00 92.81 97 ASN A N 1
ATOM 772 C CA . ASN A 1 97 ? -28.082 -2.504 47.156 1.00 92.81 97 ASN A CA 1
ATOM 773 C C . ASN A 1 97 ? -26.957 -3.497 46.846 1.00 92.81 97 ASN A C 1
ATOM 775 O O . ASN A 1 97 ? -25.876 -3.081 46.443 1.00 92.81 97 ASN A O 1
ATOM 779 N N . ASP A 1 98 ? -27.220 -4.792 46.991 1.00 91.75 98 ASP A N 1
ATOM 780 C CA . ASP A 1 98 ? -26.206 -5.842 46.910 1.00 91.75 98 ASP A CA 1
ATOM 781 C C . ASP A 1 98 ? -25.948 -6.292 45.467 1.00 91.75 98 ASP A C 1
ATOM 783 O O . ASP A 1 98 ? -24.867 -6.793 45.171 1.00 91.75 98 ASP A O 1
ATOM 787 N N . VAL A 1 99 ? -26.916 -6.122 44.555 1.00 91.62 99 VAL A N 1
ATOM 788 C CA . VAL A 1 99 ? -26.802 -6.608 43.168 1.00 91.62 99 VAL A CA 1
ATOM 789 C C . VAL A 1 99 ? -26.918 -5.480 42.148 1.00 91.62 99 VAL A C 1
ATOM 791 O O . VAL A 1 99 ? -26.030 -5.324 41.311 1.00 91.62 99 VAL A O 1
ATOM 794 N N . LEU A 1 100 ? -27.978 -4.668 42.204 1.00 92.94 100 LEU A N 1
ATOM 795 C CA . LEU A 1 100 ? -28.207 -3.635 41.182 1.00 92.94 100 LEU A CA 1
ATOM 796 C C . LEU A 1 100 ? -27.177 -2.501 41.261 1.00 92.94 100 LEU A C 1
ATOM 798 O O . LEU A 1 100 ? -26.595 -2.133 40.242 1.00 92.94 100 LEU A O 1
ATOM 802 N N . ALA A 1 101 ? -26.914 -1.960 42.453 1.00 92.31 101 ALA A N 1
ATOM 803 C CA . ALA A 1 101 ? -25.931 -0.891 42.625 1.00 92.31 101 ALA A CA 1
ATOM 804 C C . ALA A 1 101 ? -24.511 -1.276 42.142 1.00 92.31 101 ALA A C 1
ATOM 806 O O . ALA A 1 101 ? -23.952 -0.524 41.335 1.00 92.31 101 ALA A O 1
ATOM 807 N N . PRO A 1 102 ? -23.923 -2.425 42.541 1.00 94.88 102 PRO A N 1
ATOM 808 C CA . PRO A 1 102 ? -22.612 -2.830 42.036 1.00 94.88 102 PRO A CA 1
ATOM 809 C C . PRO A 1 102 ? -22.629 -3.175 40.545 1.00 94.88 102 PRO A C 1
ATOM 811 O O . PRO A 1 102 ? -21.648 -2.890 39.860 1.00 94.88 102 PRO A O 1
ATOM 814 N N . TYR A 1 103 ? -23.734 -3.704 40.006 1.00 95.06 103 TYR A N 1
ATOM 815 C CA . TYR A 1 103 ? -23.868 -3.927 38.565 1.00 95.06 103 TYR A CA 1
ATOM 816 C C . TYR A 1 103 ? -23.742 -2.619 37.769 1.00 95.06 103 TYR A C 1
ATOM 818 O O . TYR A 1 103 ? -22.933 -2.539 36.847 1.00 95.06 103 TYR A O 1
ATOM 826 N N . TYR A 1 104 ? -24.477 -1.567 38.145 1.00 94.69 104 TYR A N 1
ATOM 827 C CA . TYR A 1 104 ? -24.391 -0.278 37.447 1.00 94.69 104 TYR A CA 1
ATOM 828 C C . TYR A 1 104 ? -23.011 0.377 37.586 1.00 94.69 104 TYR A C 1
ATOM 830 O O . TYR A 1 104 ? -22.527 1.019 36.654 1.00 94.69 104 TYR A O 1
ATOM 838 N N . GLN A 1 105 ? -22.344 0.207 38.731 1.00 93.50 105 GLN A N 1
ATOM 839 C CA . GLN A 1 105 ? -20.957 0.652 38.895 1.00 93.50 105 GLN A CA 1
ATOM 840 C C . GLN A 1 105 ? -20.008 -0.116 37.964 1.00 93.50 105 GLN A C 1
ATOM 842 O O . GLN A 1 105 ? -19.171 0.499 37.302 1.00 93.50 105 GLN A O 1
ATOM 847 N N . ALA A 1 106 ? -20.167 -1.438 37.863 1.00 95.56 106 ALA A N 1
ATOM 848 C CA . ALA A 1 106 ? -19.371 -2.279 36.977 1.00 95.56 106 ALA A CA 1
ATOM 849 C C . ALA A 1 106 ? -19.606 -1.951 35.495 1.00 95.56 106 ALA A C 1
ATOM 851 O O . ALA A 1 106 ? -18.641 -1.887 34.740 1.00 95.56 106 ALA A O 1
ATOM 852 N N . ASP A 1 107 ? -20.845 -1.682 35.079 1.00 95.81 107 ASP A N 1
ATOM 853 C CA . ASP A 1 107 ? -21.167 -1.308 33.695 1.00 95.81 107 ASP A CA 1
ATOM 854 C C . ASP A 1 107 ? -20.538 0.038 33.296 1.00 95.81 107 ASP A C 1
ATOM 856 O O . ASP A 1 107 ? -19.951 0.179 32.217 1.00 95.81 107 ASP A O 1
ATOM 860 N N . ASN A 1 108 ? -20.552 1.013 34.210 1.00 95.25 108 ASN A N 1
ATOM 861 C CA . ASN A 1 108 ? -19.858 2.285 34.015 1.00 95.25 108 ASN A CA 1
ATOM 862 C C . ASN A 1 108 ? -18.341 2.089 33.865 1.00 95.25 108 ASN A C 1
ATOM 864 O O . ASN A 1 108 ? -17.730 2.656 32.954 1.00 95.25 108 ASN A O 1
ATOM 868 N N . LEU A 1 109 ? -17.728 1.262 34.722 1.00 96.19 109 LEU A N 1
ATOM 869 C CA . LEU A 1 109 ? -16.301 0.934 34.635 1.00 96.19 109 LEU A CA 1
ATOM 870 C C . LEU A 1 109 ? -15.967 0.163 33.355 1.00 96.19 109 LEU A C 1
ATOM 872 O O . LEU A 1 109 ? -14.973 0.470 32.702 1.00 96.19 109 LEU A O 1
ATOM 876 N N . TYR A 1 110 ? -16.808 -0.788 32.956 1.00 96.38 110 TYR A N 1
ATOM 877 C CA . TYR A 1 110 ? -16.657 -1.538 31.714 1.00 96.38 110 TYR A CA 1
ATOM 878 C C . TYR A 1 110 ? -16.730 -0.614 30.495 1.00 96.38 110 TYR A C 1
ATOM 880 O O . TYR A 1 110 ? -15.874 -0.675 29.612 1.00 96.38 110 TYR A O 1
ATOM 888 N N . SER A 1 111 ? -17.695 0.306 30.470 1.00 95.94 111 SER A N 1
ATOM 889 C CA . SER A 1 111 ? -17.823 1.315 29.417 1.00 95.94 111 SER A CA 1
ATOM 890 C C . SER A 1 111 ? -16.608 2.246 29.360 1.00 95.94 111 SER A C 1
ATOM 892 O O . SER A 1 111 ? -16.117 2.552 28.269 1.00 95.94 111 SER A O 1
ATOM 894 N N . ALA A 1 112 ? -16.083 2.669 30.514 1.00 96.19 112 ALA A N 1
ATOM 895 C CA . ALA A 1 112 ? -14.851 3.451 30.593 1.00 96.19 112 ALA A CA 1
ATOM 896 C C . ALA A 1 112 ? -13.642 2.656 30.071 1.00 96.19 112 ALA A C 1
ATOM 898 O O . ALA A 1 112 ? -12.898 3.157 29.227 1.00 96.19 112 ALA A O 1
ATOM 899 N N . LEU A 1 113 ? -13.491 1.397 30.489 1.00 97.12 113 LEU A N 1
ATOM 900 C CA . LEU A 1 113 ? -12.419 0.507 30.045 1.00 97.12 113 LEU A CA 1
ATOM 901 C C . LEU A 1 113 ? -12.485 0.251 28.536 1.00 97.12 113 LEU A C 1
ATOM 903 O O . LEU A 1 113 ? -11.464 0.314 27.858 1.00 97.12 113 LEU A O 1
ATOM 907 N N . LYS A 1 114 ? -13.684 0.040 27.985 1.00 96.44 114 LYS A N 1
ATOM 908 C CA . LYS A 1 114 ? -13.906 -0.142 26.545 1.00 96.44 114 LYS A CA 1
ATOM 909 C C . LYS A 1 114 ? -13.470 1.085 25.745 1.00 96.44 114 LYS A C 1
ATOM 911 O O . LYS A 1 114 ? -12.827 0.938 24.708 1.00 96.44 114 LYS A O 1
ATOM 916 N N . ARG A 1 115 ? -13.779 2.294 26.232 1.00 93.06 115 ARG A N 1
ATOM 917 C CA . ARG A 1 115 ? -13.315 3.548 25.614 1.00 93.06 115 ARG A CA 1
ATOM 918 C C . ARG A 1 115 ? -11.795 3.661 25.676 1.00 93.06 115 ARG A C 1
ATOM 920 O O . ARG A 1 115 ? -11.185 3.927 24.649 1.00 93.06 115 ARG A O 1
ATOM 927 N N . VAL A 1 116 ? -11.191 3.402 26.837 1.00 96.12 116 VAL A N 1
ATOM 928 C CA . VAL A 1 116 ? -9.729 3.444 27.016 1.00 96.12 116 VAL A CA 1
ATOM 929 C C . VAL A 1 116 ? -9.031 2.445 26.097 1.00 96.12 116 VAL A C 1
ATOM 931 O O . VAL A 1 116 ? -8.088 2.818 25.399 1.00 96.12 116 VAL A O 1
ATOM 934 N N . HIS A 1 117 ? -9.513 1.205 26.037 1.00 94.56 117 HIS A N 1
ATOM 935 C CA . HIS A 1 117 ? -8.966 0.178 25.157 1.00 94.56 117 HIS A CA 1
ATOM 936 C C . HIS A 1 117 ? -9.050 0.609 23.691 1.00 94.56 117 HIS A C 1
ATOM 938 O O . HIS A 1 117 ? -8.024 0.660 23.021 1.00 94.56 117 HIS A O 1
ATOM 944 N N . HIS A 1 118 ? -10.224 1.058 23.235 1.00 90.25 118 HIS A N 1
ATOM 945 C CA . HIS A 1 118 ? -10.392 1.540 21.866 1.00 90.25 118 HIS A CA 1
ATOM 946 C C . HIS A 1 118 ? -9.464 2.720 21.538 1.00 90.25 118 HIS A C 1
ATOM 948 O O . HIS A 1 118 ? -8.821 2.733 20.490 1.00 90.25 118 HIS A O 1
ATOM 954 N N . THR A 1 119 ? -9.340 3.696 22.445 1.00 91.81 119 THR A N 1
ATOM 955 C CA . THR A 1 119 ? -8.409 4.820 22.256 1.00 91.81 119 THR A CA 1
ATOM 956 C C . THR A 1 119 ? -6.951 4.372 22.251 1.00 91.81 119 THR A C 1
ATOM 958 O O . THR A 1 119 ? -6.152 4.930 21.506 1.00 91.81 119 THR A O 1
ATOM 961 N N . THR A 1 120 ? -6.602 3.351 23.035 1.00 94.06 120 THR A N 1
ATOM 962 C CA . THR A 1 120 ? -5.244 2.805 23.092 1.00 94.06 120 THR A CA 1
ATOM 963 C C . THR A 1 120 ? -4.913 2.057 21.810 1.00 94.06 120 THR A C 1
ATOM 965 O O . THR A 1 120 ? -3.836 2.262 21.265 1.00 94.06 120 THR A O 1
ATOM 968 N N . ASP A 1 121 ? -5.830 1.254 21.277 1.00 89.56 121 ASP A N 1
ATOM 969 C CA . ASP A 1 121 ? -5.629 0.544 20.011 1.00 89.56 121 ASP A CA 1
ATOM 970 C C . ASP A 1 121 ? -5.480 1.521 18.841 1.00 89.56 121 ASP A C 1
ATOM 972 O O . ASP A 1 121 ? -4.590 1.377 17.996 1.00 89.56 121 ASP A O 1
ATOM 976 N N . LEU A 1 122 ? -6.303 2.573 18.820 1.00 87.94 122 LEU A N 1
ATOM 977 C CA . LEU A 1 122 ? -6.199 3.640 17.829 1.00 87.94 122 LEU A CA 1
ATOM 978 C C . LEU A 1 122 ? -4.860 4.380 17.970 1.00 87.94 122 LEU A C 1
ATOM 980 O O . LEU A 1 122 ? -4.161 4.603 16.985 1.00 87.94 122 LEU A O 1
ATOM 984 N N . LEU A 1 123 ? -4.444 4.693 19.198 1.00 89.50 123 LEU A N 1
ATOM 985 C CA . LEU A 1 123 ? -3.156 5.333 19.444 1.00 89.50 123 LEU A CA 1
ATOM 986 C C . LEU A 1 123 ? -1.985 4.436 19.027 1.00 89.50 123 LEU A C 1
ATOM 988 O O . LEU A 1 123 ? -1.078 4.917 18.360 1.00 89.50 123 LEU A O 1
ATOM 992 N N . ARG A 1 124 ? -2.008 3.138 19.351 1.00 90.19 124 ARG A N 1
ATOM 993 C CA . ARG A 1 124 ? -0.954 2.182 18.973 1.00 90.19 124 ARG A CA 1
ATOM 994 C C . ARG A 1 124 ? -0.845 2.030 17.462 1.00 90.19 124 ARG A C 1
ATOM 996 O O . ARG A 1 124 ? 0.262 2.082 16.934 1.00 90.19 124 ARG A O 1
ATOM 1003 N N . SER A 1 125 ? -1.974 1.887 16.774 1.00 86.44 125 SER A N 1
ATOM 1004 C CA . SER A 1 125 ? -2.004 1.797 15.311 1.00 86.44 125 SER A CA 1
ATOM 1005 C C . SER A 1 125 ? -1.524 3.101 14.657 1.00 86.44 125 SER A C 1
ATOM 1007 O O . SER A 1 125 ? -0.748 3.059 13.702 1.00 86.44 125 SER A O 1
ATOM 1009 N N . LEU A 1 126 ? -1.863 4.267 15.219 1.00 87.44 126 LEU A N 1
ATOM 1010 C CA . LEU A 1 126 ? -1.299 5.549 14.786 1.00 87.44 126 LEU A CA 1
ATOM 1011 C C . LEU A 1 126 ? 0.215 5.626 15.035 1.00 87.44 126 LEU A C 1
ATOM 1013 O O . LEU A 1 126 ? 0.952 6.049 14.150 1.00 87.44 126 LEU A O 1
ATOM 1017 N N . THR A 1 127 ? 0.696 5.224 16.213 1.00 88.56 127 THR A N 1
ATOM 1018 C CA . THR A 1 127 ? 2.127 5.231 16.545 1.00 88.56 127 THR A CA 1
ATOM 1019 C C . THR A 1 127 ? 2.914 4.325 15.609 1.00 88.56 127 THR A C 1
ATOM 1021 O O . THR A 1 127 ? 3.956 4.738 15.109 1.00 88.56 127 THR A O 1
ATOM 1024 N N . TRP A 1 128 ? 2.411 3.123 15.328 1.00 88.62 128 TRP A N 1
ATOM 1025 C CA . TRP A 1 128 ? 3.041 2.200 14.387 1.00 88.62 128 TRP A CA 1
ATOM 1026 C C . TRP A 1 128 ? 3.059 2.770 12.963 1.00 88.62 128 TRP A C 1
ATOM 1028 O O . TRP A 1 128 ? 4.104 2.769 12.314 1.00 88.62 128 TRP A O 1
ATOM 1038 N N . TYR A 1 129 ? 1.952 3.368 12.510 1.00 85.75 129 TYR A N 1
ATOM 1039 C CA . TYR A 1 129 ? 1.898 4.057 11.218 1.00 85.75 129 TYR A CA 1
ATOM 1040 C C . TYR A 1 129 ? 2.907 5.215 11.131 1.00 85.75 129 TYR A C 1
ATOM 1042 O O . TYR A 1 129 ? 3.610 5.353 10.132 1.00 85.75 129 TYR A O 1
ATOM 1050 N N . LEU A 1 130 ? 3.023 6.038 12.178 1.00 85.25 130 LEU A N 1
ATOM 1051 C CA . LEU A 1 130 ? 3.997 7.132 12.225 1.00 85.25 130 LEU A CA 1
ATOM 1052 C C . LEU A 1 130 ? 5.437 6.617 12.262 1.00 85.25 130 LEU A C 1
ATOM 1054 O O . LEU A 1 130 ? 6.295 7.184 11.591 1.00 85.25 130 LEU A O 1
ATOM 1058 N N . TYR A 1 131 ? 5.699 5.539 13.001 1.00 88.75 131 TYR A N 1
ATOM 1059 C CA . TYR A 1 131 ? 7.008 4.892 13.032 1.00 88.75 131 TYR A CA 1
ATOM 1060 C C . TYR A 1 131 ? 7.429 4.436 11.632 1.00 88.75 131 TYR A C 1
ATOM 1062 O O . TYR A 1 131 ? 8.512 4.794 11.172 1.00 88.75 131 TYR A O 1
ATOM 1070 N N . LEU A 1 132 ? 6.540 3.748 10.912 1.00 85.12 132 LEU A N 1
ATOM 1071 C CA . LEU A 1 132 ? 6.788 3.347 9.528 1.00 85.12 132 LEU A CA 1
ATOM 1072 C C . LEU A 1 132 ? 6.946 4.543 8.584 1.00 85.12 132 LEU A C 1
ATOM 1074 O O . LEU A 1 132 ? 7.806 4.522 7.708 1.00 85.12 132 LEU A O 1
ATOM 1078 N N . ALA A 1 133 ? 6.165 5.611 8.764 1.00 84.25 133 ALA A N 1
ATOM 1079 C CA . ALA A 1 133 ? 6.298 6.823 7.958 1.00 84.25 133 ALA A CA 1
ATOM 1080 C C . ALA A 1 133 ? 7.654 7.523 8.176 1.00 84.25 133 ALA A C 1
ATOM 1082 O O . ALA A 1 133 ? 8.240 8.055 7.231 1.00 84.25 133 ALA A O 1
ATOM 1083 N N . VAL A 1 134 ? 8.180 7.510 9.404 1.00 84.94 134 VAL A N 1
ATOM 1084 C CA . VAL A 1 134 ? 9.534 8.000 9.706 1.00 84.94 134 VAL A CA 1
ATOM 1085 C C . VAL A 1 134 ? 10.585 7.072 9.104 1.00 84.94 134 VAL A C 1
ATOM 1087 O O . VAL A 1 134 ? 11.533 7.554 8.484 1.00 84.94 134 VAL A O 1
ATOM 1090 N N . GLN A 1 135 ? 10.400 5.757 9.226 1.00 85.81 135 GLN A N 1
ATOM 1091 C CA . GLN A 1 135 ? 11.299 4.767 8.640 1.00 85.81 135 GLN A CA 1
ATOM 1092 C C . GLN A 1 135 ? 11.384 4.917 7.116 1.00 85.81 135 GLN A C 1
ATOM 1094 O O . GLN A 1 135 ? 12.486 4.914 6.577 1.00 85.81 135 GLN A O 1
ATOM 1099 N N . LEU A 1 136 ? 10.257 5.170 6.442 1.00 83.25 136 LEU A N 1
ATOM 1100 C CA . LEU A 1 136 ? 10.198 5.439 5.003 1.00 83.25 136 LEU A CA 1
ATOM 1101 C C . LEU A 1 136 ? 11.046 6.654 4.593 1.00 83.25 136 LEU A C 1
ATOM 1103 O O . LEU A 1 136 ? 11.674 6.647 3.539 1.00 83.25 136 LEU A O 1
ATOM 1107 N N . ASN A 1 137 ? 11.078 7.705 5.416 1.00 79.88 137 ASN A N 1
ATOM 1108 C CA . ASN A 1 137 ? 11.919 8.874 5.148 1.00 79.88 137 ASN A CA 1
ATOM 1109 C C . ASN A 1 137 ? 13.412 8.599 5.395 1.00 79.88 137 ASN A C 1
ATOM 1111 O O . ASN A 1 137 ? 14.254 9.303 4.838 1.00 79.88 137 ASN A O 1
ATOM 1115 N N . GLY A 1 138 ? 13.743 7.612 6.232 1.00 79.88 138 GLY A N 1
ATOM 1116 C CA . GLY A 1 138 ? 15.117 7.211 6.537 1.00 79.88 138 GLY A CA 1
ATOM 1117 C C . GLY A 1 138 ? 15.692 6.158 5.586 1.00 79.88 138 GLY A C 1
ATOM 1118 O O . GLY A 1 138 ? 16.913 6.046 5.471 1.00 79.88 138 GLY A O 1
ATOM 1119 N N . THR A 1 139 ? 14.851 5.385 4.892 1.00 77.69 139 THR A N 1
ATOM 1120 C CA . THR A 1 139 ? 15.312 4.357 3.954 1.00 77.69 139 THR A CA 1
ATOM 1121 C C . THR A 1 139 ? 15.828 4.969 2.656 1.00 77.69 139 THR A C 1
ATOM 1123 O O . THR A 1 139 ? 15.125 5.684 1.948 1.00 77.69 139 THR A O 1
ATOM 1126 N N . LEU A 1 140 ? 17.078 4.645 2.321 1.00 66.81 140 LEU A N 1
ATOM 1127 C CA . LEU A 1 140 ? 17.728 5.074 1.078 1.00 66.81 140 LEU A CA 1
ATOM 1128 C C . LEU A 1 140 ? 17.492 4.094 -0.080 1.00 66.81 140 LEU A C 1
ATOM 1130 O O . LEU A 1 140 ? 17.628 4.476 -1.241 1.00 66.81 140 LEU A O 1
ATOM 1134 N N . ASP A 1 141 ? 17.140 2.842 0.225 1.00 77.69 141 ASP A N 1
ATOM 1135 C CA . ASP A 1 141 ? 16.883 1.818 -0.784 1.00 77.69 141 ASP A CA 1
ATOM 1136 C C . ASP A 1 141 ? 15.461 1.914 -1.358 1.00 77.69 141 ASP A C 1
ATOM 1138 O O . ASP A 1 141 ? 14.483 2.120 -0.632 1.00 77.69 141 ASP A O 1
ATOM 1142 N N . MET A 1 142 ? 15.350 1.748 -2.678 1.00 75.81 142 MET A N 1
ATOM 1143 C CA . MET A 1 142 ? 14.094 1.874 -3.422 1.00 75.81 142 MET A CA 1
ATOM 1144 C C . MET A 1 142 ? 13.158 0.685 -3.181 1.00 75.81 142 MET A C 1
ATOM 1146 O O . MET A 1 142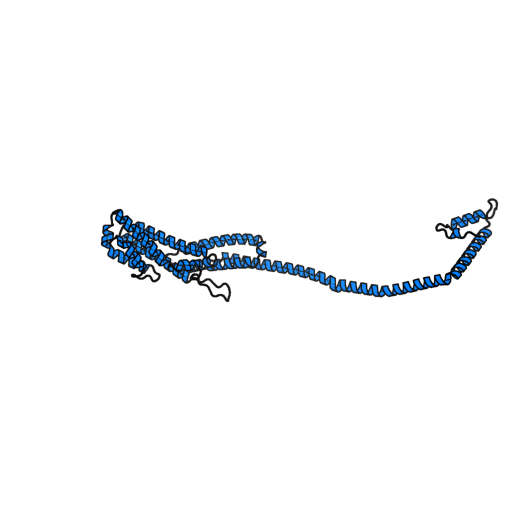 ? 11.956 0.902 -3.033 1.00 75.81 142 MET A O 1
ATOM 1150 N N . ALA A 1 143 ? 13.691 -0.539 -3.073 1.00 72.94 143 ALA A N 1
ATOM 1151 C CA . ALA A 1 143 ? 12.879 -1.723 -2.777 1.00 72.94 143 ALA A CA 1
ATOM 1152 C C . ALA A 1 143 ? 12.365 -1.692 -1.335 1.00 72.94 143 ALA A C 1
ATOM 1154 O O . ALA A 1 143 ? 11.171 -1.875 -1.110 1.00 72.94 143 ALA A O 1
ATOM 1155 N N . GLY A 1 144 ? 13.234 -1.377 -0.366 1.00 77.81 144 GLY A N 1
ATOM 1156 C CA . GLY A 1 144 ? 12.822 -1.215 1.032 1.00 77.81 144 GLY A CA 1
ATOM 1157 C C . GLY A 1 144 ? 11.762 -0.123 1.218 1.00 77.81 144 GLY A C 1
ATOM 1158 O O . GLY A 1 144 ? 10.769 -0.330 1.910 1.00 77.81 144 GLY A O 1
ATOM 1159 N N . SER A 1 145 ? 11.919 1.015 0.536 1.00 79.94 145 SER A N 1
ATOM 1160 C CA . SER A 1 145 ? 10.935 2.103 0.584 1.00 79.94 145 SER A CA 1
ATOM 1161 C C . SER A 1 145 ? 9.588 1.702 -0.039 1.00 79.94 145 SER A C 1
ATOM 1163 O O . SER A 1 145 ? 8.540 2.049 0.497 1.00 79.94 145 SER A O 1
ATOM 1165 N N . ALA A 1 146 ? 9.589 0.944 -1.140 1.00 78.19 146 ALA A N 1
ATOM 1166 C CA . ALA A 1 146 ? 8.362 0.428 -1.752 1.00 78.19 146 ALA A CA 1
ATOM 1167 C C . ALA A 1 146 ? 7.646 -0.601 -0.860 1.00 78.19 146 ALA A C 1
ATOM 1169 O O . ALA A 1 146 ? 6.424 -0.534 -0.717 1.00 78.19 146 ALA A O 1
ATOM 1170 N N . GLY A 1 147 ? 8.400 -1.487 -0.199 1.00 79.50 147 GLY A N 1
ATOM 1171 C CA . GLY A 1 147 ? 7.865 -2.422 0.795 1.00 79.50 147 GLY A CA 1
ATOM 1172 C C . GLY A 1 147 ? 7.183 -1.696 1.956 1.00 79.50 147 GLY A C 1
ATOM 1173 O O . GLY A 1 147 ? 6.027 -1.973 2.258 1.00 79.50 147 GLY A O 1
ATOM 1174 N N . LEU A 1 148 ? 7.834 -0.673 2.521 1.00 81.38 148 LEU A N 1
ATOM 1175 C CA . LEU A 1 148 ? 7.253 0.145 3.592 1.00 81.38 148 LEU A CA 1
ATOM 1176 C C . LEU A 1 148 ? 5.988 0.896 3.150 1.00 81.38 148 LEU A C 1
ATOM 1178 O O . LEU A 1 148 ? 5.038 1.002 3.921 1.00 81.38 148 LEU A O 1
ATOM 1182 N N . VAL A 1 149 ? 5.940 1.410 1.915 1.00 83.81 149 VAL A N 1
ATOM 1183 C CA . VAL A 1 149 ? 4.725 2.046 1.366 1.00 83.81 149 VAL A CA 1
ATOM 1184 C C . VAL A 1 149 ? 3.584 1.034 1.245 1.00 83.81 149 VAL A C 1
ATOM 1186 O O . VAL A 1 149 ? 2.446 1.355 1.597 1.00 83.81 149 VAL A O 1
ATOM 1189 N N . ARG A 1 150 ? 3.876 -0.192 0.797 1.00 80.81 150 ARG A N 1
ATOM 1190 C CA . ARG A 1 150 ? 2.894 -1.280 0.747 1.00 80.81 150 ARG A CA 1
ATOM 1191 C C . ARG A 1 150 ? 2.384 -1.616 2.148 1.00 80.81 150 ARG A C 1
ATOM 1193 O O . ARG A 1 150 ? 1.171 -1.653 2.340 1.00 80.81 150 ARG A O 1
ATOM 1200 N N . ASP A 1 151 ? 3.272 -1.766 3.125 1.00 82.06 151 ASP A N 1
ATOM 1201 C CA . ASP A 1 151 ? 2.917 -2.093 4.513 1.00 82.06 151 ASP A CA 1
ATOM 1202 C C . ASP A 1 151 ? 2.098 -0.970 5.180 1.00 82.06 151 ASP A C 1
ATOM 1204 O O . ASP A 1 151 ? 1.126 -1.212 5.899 1.00 82.06 151 ASP A O 1
ATOM 1208 N N . LEU A 1 152 ? 2.416 0.292 4.875 1.00 83.25 152 LEU A N 1
ATOM 1209 C CA . LEU A 1 152 ? 1.602 1.443 5.273 1.00 83.25 152 LEU A CA 1
ATOM 1210 C C . LEU A 1 152 ? 0.196 1.377 4.661 1.00 83.25 152 LEU A C 1
ATOM 1212 O O . LEU A 1 152 ? -0.789 1.707 5.326 1.00 83.25 152 LEU A O 1
ATOM 1216 N N . HIS A 1 153 ? 0.084 0.948 3.402 1.00 81.94 153 HIS A N 1
ATOM 1217 C CA . HIS A 1 153 ? -1.195 0.822 2.713 1.00 81.94 153 HIS A CA 1
ATOM 1218 C C . HIS A 1 153 ? -2.033 -0.360 3.225 1.00 81.94 153 HIS A C 1
ATOM 1220 O O . HIS A 1 153 ? -3.247 -0.214 3.389 1.00 81.94 153 HIS A O 1
ATOM 1226 N N . THR A 1 154 ? -1.422 -1.513 3.516 1.00 82.38 154 THR A N 1
ATOM 1227 C CA . THR A 1 154 ? -2.121 -2.668 4.105 1.00 82.38 154 THR A CA 1
ATOM 1228 C C . THR A 1 154 ? -2.624 -2.337 5.505 1.00 82.38 154 THR A C 1
ATOM 1230 O O . THR A 1 154 ? -3.794 -2.564 5.809 1.00 82.38 154 THR A O 1
ATOM 1233 N N . HIS A 1 155 ? -1.816 -1.682 6.333 1.00 81.31 155 HIS A N 1
ATOM 1234 C CA . HIS A 1 155 ? -2.246 -1.287 7.670 1.00 81.31 155 HIS A CA 1
ATOM 1235 C C . HIS A 1 155 ? -3.316 -0.190 7.667 1.00 81.31 155 HIS A C 1
ATOM 1237 O O . HIS A 1 155 ? -4.251 -0.228 8.469 1.00 81.31 155 HIS A O 1
ATOM 1243 N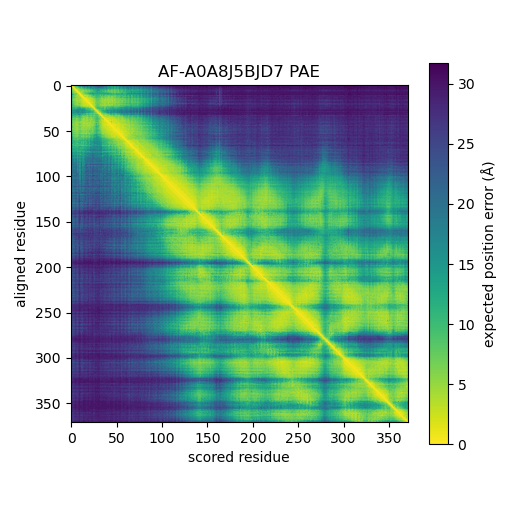 N . ALA A 1 156 ? -3.245 0.756 6.725 1.00 81.81 156 ALA A N 1
ATOM 1244 C CA . ALA A 1 156 ? -4.321 1.720 6.503 1.00 81.81 156 ALA A CA 1
ATOM 1245 C C . ALA A 1 156 ? -5.651 1.041 6.121 1.00 81.81 156 ALA A C 1
ATOM 1247 O O . ALA A 1 156 ? -6.715 1.543 6.485 1.00 81.81 156 ALA A O 1
ATOM 1248 N N . LYS A 1 157 ? -5.608 -0.096 5.410 1.00 80.62 157 LYS A N 1
ATOM 1249 C CA . LYS A 1 157 ? -6.798 -0.903 5.087 1.00 80.62 157 LYS A CA 1
ATOM 1250 C C . LYS A 1 157 ? -7.333 -1.669 6.299 1.00 80.62 157 LYS A C 1
ATOM 1252 O O . LYS A 1 157 ? -8.546 -1.731 6.471 1.00 80.62 157 LYS A O 1
ATOM 1257 N N . ILE A 1 158 ? -6.452 -2.228 7.131 1.00 82.56 158 ILE A N 1
ATOM 1258 C CA . ILE A 1 158 ? -6.831 -3.018 8.318 1.00 82.56 158 ILE A CA 1
ATOM 1259 C C . ILE A 1 158 ? -7.504 -2.138 9.384 1.00 82.56 158 ILE A C 1
ATOM 1261 O O . ILE A 1 158 ? -8.452 -2.574 10.037 1.00 82.56 158 ILE A O 1
ATOM 1265 N N . HIS A 1 159 ? -7.071 -0.882 9.532 1.00 80.69 159 HIS A N 1
ATOM 1266 C CA . HIS A 1 159 ? -7.595 0.040 10.543 1.00 80.69 159 HIS A CA 1
ATOM 1267 C C . HIS A 1 159 ? -8.305 1.261 9.923 1.00 80.69 159 HIS A C 1
ATOM 1269 O O . HIS A 1 159 ? -7.765 2.371 9.944 1.00 80.69 159 HIS A O 1
ATOM 1275 N N . PRO A 1 160 ? -9.559 1.120 9.440 1.00 76.44 160 PRO A N 1
ATOM 1276 C CA . PRO A 1 160 ? -10.305 2.223 8.822 1.00 76.44 160 PRO A CA 1
ATOM 1277 C C . PRO A 1 160 ? -10.608 3.376 9.796 1.00 76.44 160 PRO A C 1
ATOM 1279 O O . PRO A 1 160 ? -10.776 4.515 9.365 1.00 76.44 160 PRO A O 1
ATOM 1282 N N . GLY A 1 161 ? -10.617 3.114 11.110 1.00 74.62 161 GLY A N 1
ATOM 1283 C CA . GLY A 1 161 ? -10.794 4.133 12.155 1.00 74.62 161 GLY A CA 1
ATOM 1284 C C . GLY A 1 161 ? -9.668 5.173 12.230 1.00 74.62 161 GLY A C 1
ATOM 1285 O O . GLY A 1 161 ? -9.847 6.229 12.829 1.00 74.62 161 GLY A O 1
ATOM 1286 N N . LEU A 1 162 ? -8.523 4.930 11.583 1.00 74.81 162 LEU A N 1
ATOM 1287 C CA . LEU A 1 162 ? -7.460 5.930 11.455 1.00 74.81 162 LEU A CA 1
ATOM 1288 C C . LEU A 1 162 ? -7.813 7.029 10.442 1.00 74.81 162 LEU A C 1
ATOM 1290 O O . LEU A 1 162 ? -7.353 8.161 10.585 1.00 74.81 162 LEU A O 1
ATOM 1294 N N . ALA A 1 163 ? -8.675 6.743 9.459 1.00 71.50 163 ALA A N 1
ATOM 1295 C CA . ALA A 1 163 ? -9.035 7.687 8.398 1.00 71.50 163 ALA A CA 1
ATOM 1296 C C . ALA A 1 163 ? -9.794 8.928 8.904 1.00 71.50 163 ALA A C 1
ATOM 1298 O O . ALA A 1 163 ? -9.769 9.975 8.252 1.00 71.50 163 ALA A O 1
ATOM 1299 N N . SER A 1 164 ? -10.448 8.838 10.067 1.00 75.94 164 SER A N 1
ATOM 1300 C CA . SER A 1 164 ? -11.122 9.976 10.702 1.00 75.94 164 SER A CA 1
ATOM 1301 C C . SER A 1 164 ? -10.160 10.965 11.362 1.00 75.94 164 SER A C 1
ATOM 1303 O O . SER A 1 164 ? -10.548 12.105 11.611 1.00 75.94 164 SER A O 1
ATOM 1305 N N . LEU A 1 165 ? -8.908 10.577 11.629 1.00 78.81 165 LEU A N 1
ATOM 1306 C CA . LEU A 1 165 ? -7.925 11.479 12.221 1.00 78.81 165 LEU A CA 1
ATOM 1307 C C . LEU A 1 165 ? -7.343 12.433 11.173 1.00 78.81 165 LEU A C 1
ATOM 1309 O O . LEU A 1 165 ? -6.825 12.014 10.138 1.00 78.81 165 LEU A O 1
ATOM 1313 N N . GLN A 1 166 ? -7.341 13.732 11.474 1.00 79.81 166 GLN A N 1
ATOM 1314 C CA . GLN A 1 166 ? -6.755 14.747 10.593 1.00 79.81 166 GLN A CA 1
ATOM 1315 C C . GLN A 1 166 ? -5.251 14.523 10.363 1.00 79.81 166 GLN A C 1
ATOM 1317 O O . GLN A 1 166 ? -4.794 14.589 9.226 1.00 79.81 166 GLN A O 1
ATOM 1322 N N . ILE A 1 167 ? -4.511 14.164 11.418 1.00 77.00 167 ILE A N 1
ATOM 1323 C CA . ILE A 1 167 ? -3.071 13.860 11.353 1.00 77.00 167 ILE A CA 1
ATOM 1324 C C . ILE A 1 167 ? -2.809 12.731 10.347 1.00 77.00 167 ILE A C 1
ATOM 1326 O O . ILE A 1 167 ? -1.953 12.854 9.472 1.00 77.00 167 ILE A O 1
ATOM 1330 N N . PHE A 1 168 ? -3.598 11.657 10.411 1.00 79.31 168 PHE A N 1
ATOM 1331 C CA . PHE A 1 168 ? -3.491 10.548 9.468 1.00 79.31 168 PHE A CA 1
ATOM 1332 C C . PHE A 1 168 ? -3.787 10.995 8.031 1.00 79.31 168 PHE A C 1
ATOM 1334 O O . PHE A 1 168 ? -3.043 10.648 7.118 1.00 79.31 168 PHE A O 1
ATOM 1341 N N . ARG A 1 169 ? -4.818 11.824 7.818 1.00 79.69 169 ARG A N 1
ATOM 1342 C CA . ARG A 1 169 ? -5.157 12.354 6.485 1.00 79.69 169 ARG A CA 1
ATOM 1343 C C . ARG A 1 169 ? -4.043 13.212 5.890 1.00 79.69 169 ARG A C 1
ATOM 1345 O O . ARG A 1 169 ? -3.813 13.148 4.683 1.00 79.69 169 ARG A O 1
ATOM 1352 N N . ASP A 1 170 ? -3.351 14.000 6.703 1.00 81.19 170 ASP A N 1
ATOM 1353 C CA . ASP A 1 170 ? -2.237 14.821 6.229 1.00 81.19 170 ASP A CA 1
ATOM 1354 C C . ASP A 1 170 ? -1.002 13.965 5.915 1.00 81.19 170 ASP A C 1
ATOM 1356 O O . ASP A 1 170 ? -0.424 14.106 4.834 1.00 81.19 170 ASP A O 1
ATOM 1360 N N . HIS A 1 171 ? -0.677 12.974 6.752 1.00 78.94 171 HIS A N 1
ATOM 1361 C CA . HIS A 1 171 ? 0.361 11.992 6.425 1.00 78.94 171 HIS A CA 1
ATOM 1362 C C . HIS A 1 171 ? 0.006 11.121 5.213 1.00 78.94 171 HIS A C 1
ATOM 1364 O O . HIS A 1 171 ? 0.897 10.744 4.462 1.00 78.94 171 HIS A O 1
ATOM 1370 N N . GLN A 1 172 ? -1.273 10.837 4.965 1.00 81.62 172 GLN A N 1
ATOM 1371 C CA . GLN A 1 172 ? -1.716 10.109 3.777 1.00 81.62 172 GLN A CA 1
ATOM 1372 C C . GLN A 1 172 ? -1.513 10.931 2.494 1.00 81.62 172 GLN A C 1
ATOM 1374 O O . GLN A 1 172 ? -1.168 10.376 1.451 1.00 81.62 172 GLN A O 1
ATOM 1379 N N . LYS A 1 173 ? -1.696 12.258 2.542 1.00 82.31 173 LYS A N 1
ATOM 1380 C CA . LYS A 1 173 ? -1.352 13.138 1.410 1.00 82.31 173 LYS A CA 1
ATOM 1381 C C . LYS A 1 173 ? 0.155 13.146 1.162 1.00 82.31 173 LYS A C 1
ATOM 1383 O O . LYS A 1 173 ? 0.573 13.026 0.013 1.00 82.31 173 LYS A O 1
ATOM 1388 N N . LEU A 1 174 ? 0.954 13.252 2.227 1.00 79.25 174 LEU A N 1
ATOM 1389 C CA . LEU A 1 174 ? 2.415 13.191 2.136 1.00 79.25 174 LEU A CA 1
ATOM 1390 C C . LEU A 1 174 ? 2.895 11.840 1.593 1.00 79.25 174 LEU A C 1
ATOM 1392 O O . LEU A 1 174 ? 3.809 11.820 0.776 1.00 79.25 174 LEU A O 1
ATOM 1396 N N . LEU A 1 175 ? 2.239 10.741 1.976 1.00 82.50 175 LEU A N 1
ATOM 1397 C CA . LEU A 1 175 ? 2.517 9.401 1.462 1.00 82.50 175 LEU A CA 1
ATOM 1398 C C . LEU A 1 175 ? 2.252 9.304 -0.045 1.00 82.50 175 LEU A C 1
ATOM 1400 O O . LEU A 1 175 ? 3.090 8.807 -0.782 1.00 82.50 175 LEU A O 1
ATOM 1404 N N . LYS A 1 176 ? 1.131 9.847 -0.535 1.00 83.25 176 LYS A N 1
ATOM 1405 C CA . LYS A 1 176 ? 0.857 9.889 -1.984 1.00 83.25 176 LYS A CA 1
ATOM 1406 C C . LYS A 1 176 ? 1.904 10.701 -2.751 1.00 83.25 176 LYS A C 1
ATOM 1408 O O . LYS A 1 176 ? 2.217 10.390 -3.896 1.00 83.25 176 LYS A O 1
ATOM 1413 N N . GLU A 1 177 ? 2.430 11.764 -2.147 1.00 84.44 177 GLU A N 1
ATOM 1414 C CA . GLU A 1 177 ? 3.497 12.567 -2.748 1.00 84.44 177 GLU A CA 1
ATOM 1415 C C . GLU A 1 177 ? 4.852 11.841 -2.715 1.00 84.44 177 GLU A C 1
ATOM 1417 O O . GLU A 1 177 ? 5.600 11.892 -3.693 1.00 84.44 177 GLU A O 1
ATOM 1422 N N . SER A 1 178 ? 5.179 11.132 -1.629 1.00 79.19 178 SER A N 1
ATOM 1423 C CA . SER A 1 178 ? 6.404 10.327 -1.548 1.00 79.19 178 SER A CA 1
ATOM 1424 C C . SER A 1 178 ? 6.358 9.125 -2.491 1.00 79.19 178 SER A C 1
ATOM 1426 O O . SER A 1 178 ? 7.356 8.848 -3.150 1.00 79.19 178 SER A O 1
ATOM 1428 N N . GLU A 1 179 ? 5.199 8.491 -2.654 1.00 82.06 179 GLU A N 1
ATOM 1429 C CA . GLU A 1 179 ? 4.948 7.426 -3.627 1.00 82.06 179 GLU A CA 1
ATOM 1430 C C . GLU A 1 179 ? 5.170 7.921 -5.064 1.00 82.06 179 GLU A C 1
ATOM 1432 O O . GLU A 1 179 ? 5.903 7.303 -5.837 1.00 82.06 179 GLU A O 1
ATOM 1437 N N . LYS A 1 180 ? 4.638 9.097 -5.421 1.00 83.62 180 LYS A N 1
ATOM 1438 C CA . LYS A 1 180 ? 4.914 9.731 -6.723 1.00 83.62 180 LYS A CA 1
ATOM 1439 C C . LYS A 1 180 ? 6.398 10.034 -6.923 1.00 83.62 180 LYS A C 1
ATOM 1441 O O . LYS A 1 180 ? 6.947 9.806 -7.997 1.00 83.62 180 LYS A O 1
ATOM 1446 N N . LYS A 1 181 ? 7.084 10.545 -5.900 1.00 82.56 181 LYS A N 1
ATOM 1447 C CA . LYS A 1 181 ? 8.531 10.803 -5.982 1.00 82.56 181 LYS A CA 1
ATOM 1448 C C . LYS A 1 181 ? 9.326 9.510 -6.136 1.00 82.56 181 LYS A C 1
ATOM 1450 O O . LYS A 1 181 ? 10.296 9.483 -6.890 1.00 82.56 181 LYS A O 1
ATOM 1455 N N . LEU A 1 182 ? 8.925 8.450 -5.444 1.00 80.62 182 LEU A N 1
ATOM 1456 C CA . LEU A 1 182 ? 9.584 7.153 -5.497 1.00 80.62 182 LEU A CA 1
ATOM 1457 C C . LEU A 1 182 ? 9.356 6.468 -6.845 1.00 80.62 182 LEU A C 1
ATOM 1459 O O . LEU A 1 182 ? 10.324 6.002 -7.438 1.00 80.62 182 LEU A O 1
ATOM 1463 N N . THR A 1 183 ? 8.135 6.486 -7.380 1.00 82.81 183 THR A N 1
ATOM 1464 C CA . THR A 1 183 ? 7.843 5.985 -8.734 1.00 82.81 183 THR A CA 1
ATOM 1465 C C . THR A 1 183 ? 8.649 6.746 -9.786 1.00 82.81 183 THR A C 1
ATOM 1467 O O . THR A 1 183 ? 9.295 6.119 -10.623 1.00 82.81 183 THR A O 1
ATOM 1470 N N . LEU A 1 184 ? 8.744 8.079 -9.694 1.00 84.44 184 LEU A N 1
ATOM 1471 C CA . LEU A 1 184 ? 9.608 8.871 -10.578 1.00 84.44 184 LEU A CA 1
ATOM 1472 C C . LEU A 1 184 ? 11.089 8.484 -10.465 1.00 84.44 184 LEU A C 1
ATOM 1474 O O . LEU A 1 184 ? 11.754 8.346 -11.491 1.00 84.44 184 LEU A O 1
ATOM 1478 N N . ARG A 1 185 ? 11.610 8.276 -9.248 1.00 80.06 185 ARG A N 1
ATOM 1479 C CA . ARG A 1 185 ? 12.994 7.812 -9.036 1.00 80.06 185 ARG A CA 1
ATOM 1480 C C . ARG A 1 185 ? 13.223 6.412 -9.606 1.00 80.06 185 ARG A C 1
ATOM 1482 O O . ARG A 1 185 ? 14.229 6.207 -10.279 1.00 80.06 185 ARG A O 1
ATOM 1489 N N . CYS A 1 186 ? 12.286 5.485 -9.405 1.00 78.31 186 CYS A N 1
ATOM 1490 C CA . CYS A 1 186 ? 12.375 4.125 -9.940 1.00 78.31 186 CYS A CA 1
ATOM 1491 C C . CYS A 1 186 ? 12.363 4.138 -11.473 1.00 78.31 186 CYS A C 1
ATOM 1493 O O . CYS A 1 186 ? 13.231 3.542 -12.107 1.00 78.31 186 CYS A O 1
ATOM 1495 N N . VAL A 1 187 ? 11.446 4.893 -12.085 1.00 83.88 187 VAL A N 1
ATOM 1496 C CA . VAL A 1 187 ? 11.377 5.050 -13.546 1.00 83.88 187 VAL A CA 1
ATOM 1497 C C . VAL A 1 187 ? 12.643 5.711 -14.095 1.00 83.88 187 VAL A C 1
ATOM 1499 O O . VAL A 1 187 ? 13.146 5.290 -15.136 1.00 83.88 187 VAL A O 1
ATOM 1502 N N . ALA A 1 188 ? 13.185 6.722 -13.411 1.00 81.31 188 ALA A N 1
ATOM 1503 C CA . ALA A 1 188 ? 14.440 7.356 -13.806 1.00 81.31 188 ALA A CA 1
ATOM 1504 C C . ALA A 1 188 ? 15.622 6.375 -13.734 1.00 81.31 188 ALA A C 1
ATOM 1506 O O . ALA A 1 188 ? 16.411 6.328 -14.674 1.00 81.31 188 ALA A O 1
ATOM 1507 N N . SER A 1 189 ? 15.697 5.552 -12.682 1.00 76.31 189 SER A N 1
ATOM 1508 C CA . SER A 1 189 ? 16.737 4.527 -12.522 1.00 76.31 189 SER A CA 1
ATOM 1509 C C . SER A 1 189 ? 16.660 3.441 -13.603 1.00 76.31 189 SER A C 1
ATOM 1511 O O . SER A 1 189 ? 17.683 3.042 -14.156 1.00 76.31 189 SER A O 1
ATOM 1513 N N . ILE A 1 190 ? 15.449 3.023 -13.986 1.00 78.38 190 ILE A N 1
ATOM 1514 C CA . ILE A 1 190 ? 15.230 2.073 -15.090 1.00 78.38 190 ILE A CA 1
ATOM 1515 C C . ILE A 1 190 ? 15.626 2.692 -16.443 1.00 78.38 190 ILE A C 1
ATOM 1517 O O . ILE A 1 190 ? 16.173 2.011 -17.306 1.00 78.38 190 ILE A O 1
ATOM 1521 N N . LYS A 1 191 ? 15.387 3.993 -16.645 1.00 78.62 191 LYS A N 1
ATOM 1522 C CA . LYS A 1 191 ? 15.765 4.702 -17.880 1.00 78.62 191 LYS A CA 1
ATOM 1523 C C . LYS A 1 191 ? 17.250 5.055 -17.959 1.00 78.62 191 LYS A C 1
ATOM 1525 O O . LYS A 1 191 ? 17.748 5.276 -19.059 1.00 78.62 191 LYS A O 1
ATOM 1530 N N . SER A 1 192 ? 17.952 5.126 -16.828 1.00 74.19 192 SER A N 1
ATOM 1531 C CA . SER A 1 192 ? 19.383 5.441 -16.776 1.00 74.19 192 SER A CA 1
ATOM 1532 C C . SER A 1 192 ? 20.286 4.226 -16.991 1.00 74.19 192 SER A C 1
ATOM 1534 O O . SER A 1 192 ? 21.500 4.350 -16.841 1.00 74.19 192 SER A O 1
ATOM 1536 N N . VAL A 1 193 ? 19.727 3.052 -17.313 1.00 73.06 193 VAL A N 1
ATOM 1537 C CA . VAL A 1 193 ? 20.507 1.833 -17.563 1.00 73.06 193 VAL A CA 1
ATOM 1538 C C . VAL A 1 193 ? 21.525 2.116 -18.670 1.00 73.06 193 VAL A C 1
ATOM 1540 O O . VAL A 1 193 ? 21.190 2.448 -19.803 1.00 73.06 193 VAL A O 1
ATOM 1543 N N . SER A 1 194 ? 22.804 2.025 -18.346 1.00 67.31 194 SER A N 1
ATOM 1544 C CA . SER A 1 194 ? 23.875 2.224 -19.317 1.00 67.31 194 SER A CA 1
ATOM 1545 C C . SER A 1 194 ? 24.522 0.884 -19.655 1.00 67.31 194 SER A C 1
ATOM 1547 O O . SER A 1 194 ? 24.429 -0.082 -18.895 1.00 67.31 194 SER A O 1
ATOM 1549 N N . SER A 1 195 ? 25.227 0.816 -20.784 1.00 59.16 195 SER A N 1
ATOM 1550 C CA . SER A 1 195 ? 25.990 -0.375 -21.179 1.00 59.16 195 SER A CA 1
ATOM 1551 C C . SER A 1 195 ? 27.139 -0.711 -20.219 1.00 59.16 195 SER A C 1
ATOM 1553 O O . SER A 1 195 ? 27.679 -1.814 -20.275 1.00 59.16 195 SER A O 1
ATOM 1555 N N . VAL A 1 196 ? 27.531 0.244 -19.367 1.00 58.16 196 VAL A N 1
ATOM 1556 C CA . VAL A 1 196 ? 28.583 0.128 -18.349 1.00 58.16 196 VAL A CA 1
ATOM 1557 C C . VAL A 1 196 ? 27.929 0.281 -16.980 1.00 58.16 196 VAL A C 1
ATOM 1559 O O . VAL A 1 196 ? 28.240 1.191 -16.224 1.00 58.16 196 VAL A O 1
ATOM 1562 N N . SER A 1 197 ? 26.969 -0.590 -16.665 1.00 61.94 197 SER A N 1
ATOM 1563 C CA . SER A 1 197 ? 26.359 -0.554 -15.338 1.00 61.94 197 SER A CA 1
ATOM 1564 C C . SER A 1 197 ? 27.364 -1.078 -14.311 1.00 61.94 197 SER A C 1
ATOM 1566 O O . SER A 1 197 ? 27.755 -2.253 -14.363 1.00 61.94 197 SER A O 1
ATOM 1568 N N . THR A 1 198 ? 27.783 -0.228 -13.372 1.00 69.25 198 THR A N 1
ATOM 1569 C CA . THR A 1 198 ? 28.553 -0.667 -12.199 1.00 69.25 198 THR A CA 1
ATOM 1570 C C . THR A 1 198 ? 27.737 -1.676 -11.377 1.00 69.25 198 THR A C 1
ATOM 1572 O O . THR A 1 198 ? 26.510 -1.730 -11.470 1.00 69.25 198 THR A O 1
ATOM 1575 N N . SER A 1 199 ? 28.389 -2.513 -10.558 1.00 68.31 199 SER A N 1
ATOM 1576 C CA . SER A 1 199 ? 27.657 -3.474 -9.710 1.00 68.31 199 SER A CA 1
ATOM 1577 C C . SER A 1 199 ? 26.636 -2.779 -8.797 1.00 68.31 199 SER A C 1
ATOM 1579 O O . SER A 1 199 ? 25.560 -3.325 -8.576 1.00 68.31 199 SER A O 1
ATOM 1581 N N . ALA A 1 200 ? 26.950 -1.567 -8.327 1.00 68.00 200 ALA A N 1
ATOM 1582 C CA . ALA A 1 200 ? 26.063 -0.742 -7.508 1.00 68.00 200 ALA A CA 1
ATOM 1583 C C . ALA A 1 200 ? 24.840 -0.229 -8.293 1.00 68.00 200 ALA A C 1
ATOM 1585 O O . ALA A 1 200 ? 23.720 -0.239 -7.783 1.00 68.00 200 ALA A O 1
ATOM 1586 N N . GLU A 1 201 ? 25.022 0.157 -9.558 1.00 72.38 201 GLU A N 1
ATOM 1587 C CA . GLU A 1 201 ? 23.906 0.517 -10.439 1.00 72.38 201 GLU A CA 1
ATOM 1588 C C . GLU A 1 201 ? 23.007 -0.687 -10.714 1.00 72.38 201 GLU A C 1
ATOM 1590 O O . GLU A 1 201 ? 21.791 -0.558 -10.652 1.00 72.38 201 GLU A O 1
ATOM 1595 N N . LYS A 1 202 ? 23.574 -1.880 -10.938 1.00 73.56 202 LYS A N 1
ATOM 1596 C CA . LYS A 1 202 ? 22.781 -3.107 -11.139 1.00 73.56 202 LYS A CA 1
ATOM 1597 C C . LYS A 1 202 ? 21.925 -3.444 -9.918 1.00 73.56 202 LYS A C 1
ATOM 1599 O O . LYS A 1 202 ? 20.771 -3.829 -10.085 1.00 73.56 202 LYS A O 1
ATOM 1604 N N . THR A 1 203 ? 22.456 -3.273 -8.704 1.00 78.00 203 THR A N 1
ATOM 1605 C CA . THR A 1 203 ? 21.682 -3.472 -7.469 1.00 78.00 203 THR A CA 1
ATOM 1606 C C . THR A 1 203 ? 20.606 -2.406 -7.282 1.00 78.00 203 THR A C 1
ATOM 1608 O O . THR A 1 203 ? 19.493 -2.752 -6.903 1.00 78.00 203 THR A O 1
ATOM 1611 N N . ALA A 1 204 ? 20.888 -1.143 -7.620 1.00 76.56 204 ALA A N 1
ATOM 1612 C CA . ALA A 1 204 ? 19.898 -0.066 -7.564 1.00 76.56 204 ALA A CA 1
ATOM 1613 C C . ALA A 1 204 ? 18.781 -0.253 -8.604 1.00 76.56 204 ALA A C 1
ATOM 1615 O O . ALA A 1 204 ? 17.610 -0.073 -8.299 1.00 76.56 204 ALA A O 1
ATOM 1616 N N . ILE A 1 205 ? 19.114 -0.682 -9.822 1.00 77.38 205 ILE A N 1
ATOM 1617 C CA . ILE A 1 205 ? 18.127 -0.995 -10.862 1.00 77.38 205 ILE A CA 1
ATOM 1618 C C . ILE A 1 205 ? 17.286 -2.202 -10.437 1.00 77.38 205 ILE A C 1
ATOM 1620 O O . ILE A 1 205 ? 16.070 -2.183 -10.594 1.00 77.38 205 ILE A O 1
ATOM 1624 N N . SER A 1 206 ? 17.903 -3.233 -9.852 1.00 78.69 206 SER A N 1
ATOM 1625 C CA . SER A 1 206 ? 17.165 -4.374 -9.305 1.00 78.69 206 SER A CA 1
ATOM 1626 C C . SER A 1 206 ? 16.209 -3.942 -8.192 1.00 78.69 206 SER A C 1
ATOM 1628 O O . SER A 1 206 ? 15.070 -4.403 -8.174 1.00 78.69 206 SER A O 1
ATOM 1630 N N . SER A 1 207 ? 16.628 -3.047 -7.290 1.00 78.50 207 SER A N 1
ATOM 1631 C CA . SER A 1 207 ? 15.754 -2.556 -6.222 1.00 78.50 207 SER A CA 1
ATOM 1632 C C . SER A 1 207 ? 14.669 -1.601 -6.735 1.00 78.50 207 SER A C 1
ATOM 1634 O O . SER A 1 207 ? 13.545 -1.638 -6.241 1.00 78.50 207 SER A O 1
ATOM 1636 N N . ALA A 1 208 ? 14.938 -0.834 -7.795 1.00 78.81 208 ALA A N 1
ATOM 1637 C CA . ALA A 1 208 ? 13.937 -0.040 -8.509 1.00 78.81 208 ALA A CA 1
ATOM 1638 C C . ALA A 1 208 ? 12.897 -0.909 -9.235 1.00 78.81 208 ALA A C 1
ATOM 1640 O O . ALA A 1 208 ? 11.713 -0.583 -9.215 1.00 78.81 208 ALA A O 1
ATOM 1641 N N . ILE A 1 209 ? 13.319 -2.010 -9.868 1.00 78.94 209 ILE A N 1
ATOM 1642 C CA . ILE A 1 209 ? 12.425 -2.959 -10.548 1.00 78.94 209 ILE A CA 1
ATOM 1643 C C . ILE A 1 209 ? 11.511 -3.633 -9.528 1.00 78.94 209 ILE A C 1
ATOM 1645 O O . ILE A 1 209 ? 10.297 -3.624 -9.707 1.00 78.94 209 ILE A O 1
ATOM 1649 N N . VAL A 1 210 ? 12.082 -4.174 -8.447 1.00 79.31 210 VAL A N 1
ATOM 1650 C CA . VAL A 1 210 ? 11.308 -4.818 -7.376 1.00 79.31 210 VAL A CA 1
ATOM 1651 C C . VAL A 1 210 ? 10.362 -3.810 -6.723 1.00 79.31 210 VAL A C 1
ATOM 1653 O O . VAL A 1 210 ? 9.181 -4.101 -6.560 1.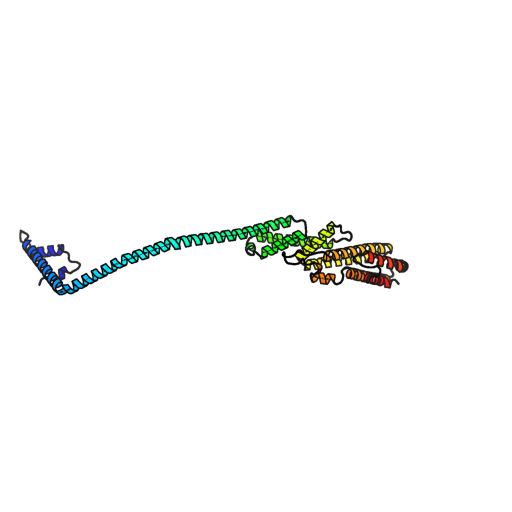00 79.31 210 VAL A O 1
ATOM 1656 N N . GLY A 1 211 ? 10.836 -2.596 -6.426 1.00 76.06 211 GLY A N 1
ATOM 1657 C CA . GLY A 1 211 ? 10.001 -1.561 -5.823 1.00 76.06 211 GLY A CA 1
ATOM 1658 C C . GLY A 1 211 ? 8.856 -1.093 -6.725 1.00 76.06 211 GLY A C 1
ATOM 1659 O O . GLY A 1 211 ? 7.739 -0.900 -6.253 1.00 76.06 211 GLY A O 1
ATOM 1660 N N . LEU A 1 212 ? 9.088 -0.961 -8.033 1.00 78.06 212 LEU A N 1
ATOM 1661 C CA . LEU A 1 212 ? 8.033 -0.591 -8.977 1.00 78.06 212 LEU A CA 1
ATOM 1662 C C . LEU A 1 212 ? 7.057 -1.749 -9.228 1.00 78.06 212 LEU A C 1
ATOM 1664 O O . LEU A 1 212 ? 5.868 -1.493 -9.378 1.00 78.06 212 LEU A O 1
ATOM 1668 N N . ALA A 1 213 ? 7.525 -3.002 -9.206 1.00 76.88 213 ALA A N 1
ATOM 1669 C CA . ALA A 1 213 ? 6.663 -4.183 -9.282 1.00 76.88 213 ALA A CA 1
ATOM 1670 C C . ALA A 1 213 ? 5.716 -4.292 -8.074 1.00 76.88 213 ALA A C 1
ATOM 1672 O O . ALA A 1 213 ? 4.556 -4.646 -8.247 1.00 76.88 213 ALA A O 1
ATOM 1673 N N . MET A 1 214 ? 6.187 -3.946 -6.869 1.00 73.75 214 MET A N 1
ATOM 1674 C CA . MET A 1 214 ? 5.361 -3.924 -5.652 1.00 73.75 214 MET A CA 1
ATOM 1675 C C . MET A 1 214 ? 4.285 -2.834 -5.661 1.00 73.75 214 MET A C 1
ATOM 1677 O O . MET A 1 214 ? 3.228 -3.009 -5.060 1.00 73.75 214 MET A O 1
ATOM 1681 N N . LEU A 1 215 ? 4.581 -1.685 -6.271 1.00 76.44 215 LEU A N 1
ATOM 1682 C CA . LEU A 1 215 ? 3.695 -0.520 -6.258 1.00 76.44 215 LEU A CA 1
ATOM 1683 C C . LEU A 1 215 ? 2.703 -0.544 -7.421 1.00 76.44 215 LEU A C 1
ATOM 1685 O O . LEU A 1 215 ? 1.508 -0.352 -7.209 1.00 76.44 215 LEU A O 1
ATOM 1689 N N . ASP A 1 216 ? 3.192 -0.753 -8.647 1.00 78.69 216 ASP A N 1
ATOM 1690 C CA . ASP A 1 216 ? 2.367 -0.762 -9.856 1.00 78.69 216 ASP A CA 1
ATOM 1691 C C . ASP A 1 216 ? 3.051 -1.500 -11.028 1.00 78.69 216 ASP A C 1
ATOM 1693 O O . ASP A 1 216 ? 3.928 -0.968 -11.720 1.00 78.69 216 ASP A O 1
ATOM 1697 N N . GLU A 1 217 ? 2.570 -2.713 -11.323 1.00 79.56 217 GLU A N 1
ATOM 1698 C CA . GLU A 1 217 ? 2.995 -3.530 -12.471 1.00 79.56 217 GLU A CA 1
ATOM 1699 C C . GLU A 1 217 ? 2.884 -2.774 -13.811 1.00 79.56 217 GLU A C 1
ATOM 1701 O O . GLU A 1 217 ? 3.725 -2.926 -14.704 1.00 79.56 217 GLU A O 1
ATOM 1706 N N . ARG A 1 218 ? 1.864 -1.920 -13.981 1.00 78.12 218 ARG A N 1
ATOM 1707 C CA . ARG A 1 218 ? 1.627 -1.219 -15.256 1.00 78.12 218 ARG A CA 1
ATOM 1708 C C . ARG A 1 218 ? 2.681 -0.155 -15.508 1.00 78.12 218 ARG A C 1
ATOM 1710 O O . ARG A 1 218 ? 3.125 0.020 -16.646 1.00 78.12 218 ARG A O 1
ATOM 1717 N N . GLN A 1 219 ? 3.088 0.550 -14.456 1.00 79.31 219 GLN A N 1
ATOM 1718 C CA . GLN A 1 219 ? 4.139 1.554 -14.561 1.00 79.31 219 GLN A CA 1
ATOM 1719 C C . GLN A 1 219 ? 5.478 0.906 -14.895 1.00 79.31 219 GLN A C 1
ATOM 1721 O O . GLN A 1 219 ? 6.190 1.438 -15.748 1.00 79.31 219 GLN A O 1
ATOM 1726 N N . LEU A 1 220 ? 5.780 -0.267 -14.330 1.00 80.69 220 LEU A N 1
ATOM 1727 C CA . LEU A 1 220 ? 6.979 -1.032 -14.674 1.00 80.69 220 LEU A CA 1
ATOM 1728 C C . LEU A 1 220 ? 7.011 -1.415 -16.158 1.00 80.69 220 LEU A C 1
ATOM 1730 O O . LEU A 1 220 ? 7.981 -1.092 -16.848 1.00 80.69 220 LEU A O 1
ATOM 1734 N N . ALA A 1 221 ? 5.929 -2.001 -16.678 1.00 81.12 221 ALA A N 1
ATOM 1735 C CA . ALA A 1 221 ? 5.814 -2.338 -18.098 1.00 81.12 221 ALA A CA 1
ATOM 1736 C C . ALA A 1 221 ? 6.008 -1.100 -19.000 1.00 81.12 221 ALA A C 1
ATOM 1738 O O . ALA A 1 221 ? 6.778 -1.128 -19.965 1.00 81.12 221 ALA A O 1
ATOM 1739 N N . SER A 1 222 ? 5.380 0.027 -18.643 1.00 83.94 222 SER A N 1
ATOM 1740 C CA . SER A 1 222 ? 5.518 1.286 -19.388 1.00 83.94 222 SER A CA 1
ATOM 1741 C C . SER A 1 222 ? 6.938 1.870 -19.330 1.00 83.94 222 SER A C 1
ATOM 1743 O O . SER A 1 222 ? 7.431 2.409 -20.324 1.00 83.94 222 SER A O 1
ATOM 1745 N N . ALA A 1 223 ? 7.626 1.740 -18.192 1.00 82.25 223 ALA A N 1
ATOM 1746 C CA . ALA A 1 223 ? 8.982 2.237 -17.997 1.00 82.25 223 ALA A CA 1
ATOM 1747 C C . ALA A 1 223 ? 9.984 1.443 -18.840 1.00 82.25 223 ALA A C 1
ATOM 1749 O O . ALA A 1 223 ? 10.810 2.045 -19.529 1.00 82.25 223 ALA A O 1
ATOM 1750 N N . VAL A 1 224 ? 9.850 0.113 -18.853 1.00 82.44 224 VAL A N 1
ATOM 1751 C CA . VAL A 1 224 ? 10.645 -0.797 -19.688 1.00 82.44 224 VAL A CA 1
ATOM 1752 C C . VAL A 1 224 ? 10.418 -0.515 -21.173 1.00 82.44 224 VAL A C 1
ATOM 1754 O O . VAL A 1 224 ? 11.379 -0.344 -21.925 1.00 82.44 224 VAL A O 1
ATOM 1757 N N . GLN A 1 225 ? 9.161 -0.378 -21.605 1.00 85.12 225 GLN A N 1
ATOM 1758 C CA . GLN A 1 225 ? 8.839 -0.059 -22.998 1.00 85.12 225 GLN A CA 1
ATOM 1759 C C . GLN A 1 225 ? 9.380 1.318 -23.412 1.00 85.12 225 GLN A C 1
ATOM 1761 O O . GLN A 1 225 ? 9.931 1.468 -24.505 1.00 85.12 225 GLN A O 1
ATOM 1766 N N . SER A 1 226 ? 9.267 2.320 -22.535 1.00 85.12 226 SER A N 1
ATOM 1767 C CA . SER A 1 226 ? 9.816 3.658 -22.762 1.00 85.12 226 SER A CA 1
ATOM 1768 C C . SER A 1 226 ? 11.342 3.622 -22.875 1.00 85.12 226 SER A C 1
ATOM 1770 O O . SER A 1 226 ? 11.883 4.218 -23.806 1.00 85.12 226 SER A O 1
ATOM 1772 N N . ALA A 1 227 ? 12.031 2.881 -22.002 1.00 82.56 227 ALA A N 1
ATOM 1773 C CA . ALA A 1 227 ? 13.477 2.696 -22.075 1.00 82.56 227 ALA A CA 1
ATOM 1774 C C . ALA A 1 227 ? 13.891 2.040 -23.404 1.00 82.56 227 ALA A C 1
ATOM 1776 O O . ALA A 1 227 ? 14.712 2.600 -24.129 1.00 82.56 227 ALA A O 1
ATOM 1777 N N . LEU A 1 228 ? 13.251 0.931 -23.794 1.00 82.75 228 LEU A N 1
ATOM 1778 C CA . LEU A 1 228 ? 13.512 0.251 -25.069 1.00 82.75 228 LEU A CA 1
ATOM 1779 C C . LEU A 1 228 ? 13.294 1.181 -26.274 1.00 82.75 228 LEU A C 1
ATOM 1781 O O . LEU A 1 228 ? 14.169 1.302 -27.129 1.00 82.75 228 LEU A O 1
ATOM 1785 N N . SER A 1 229 ? 12.167 1.897 -26.318 1.00 86.12 229 SER A N 1
ATOM 1786 C CA . SER A 1 229 ? 11.875 2.847 -27.402 1.00 86.12 229 SER A CA 1
ATOM 1787 C C . SER A 1 229 ? 12.894 3.991 -27.489 1.00 86.12 229 SER A C 1
ATOM 1789 O O . SER A 1 229 ? 13.224 4.442 -28.588 1.00 86.12 229 SER A O 1
ATOM 1791 N N . ASN A 1 230 ? 13.440 4.426 -26.348 1.00 88.25 230 ASN A N 1
ATOM 1792 C CA . ASN A 1 230 ? 14.470 5.456 -26.283 1.00 88.25 230 ASN A CA 1
ATOM 1793 C C . ASN A 1 230 ? 15.796 4.944 -26.865 1.00 88.25 230 ASN A C 1
ATOM 1795 O O . ASN A 1 230 ? 16.361 5.600 -27.737 1.00 88.25 230 ASN A O 1
ATOM 1799 N N . TYR A 1 231 ? 16.252 3.745 -26.477 1.00 84.75 231 TYR A N 1
ATOM 1800 C CA . TYR A 1 231 ? 17.460 3.148 -27.066 1.00 84.75 231 TYR A CA 1
ATOM 1801 C C . TYR A 1 231 ? 17.314 2.905 -28.569 1.00 84.75 231 TYR A C 1
ATOM 1803 O O . TYR A 1 231 ? 18.259 3.155 -29.319 1.00 84.75 231 TYR A O 1
ATOM 1811 N N . ILE A 1 232 ? 16.140 2.464 -29.035 1.00 86.06 232 ILE A N 1
ATOM 1812 C CA . ILE A 1 232 ? 15.867 2.293 -30.470 1.00 86.06 232 ILE A CA 1
ATOM 1813 C C . ILE A 1 232 ? 15.948 3.648 -31.181 1.00 86.06 232 ILE A C 1
ATOM 1815 O O . ILE A 1 232 ? 16.683 3.788 -32.156 1.00 86.06 232 ILE A O 1
ATOM 1819 N N . SER A 1 233 ? 15.276 4.677 -30.664 1.00 87.88 233 SER A N 1
ATOM 1820 C CA . SER A 1 233 ? 15.265 6.018 -31.268 1.00 87.88 233 SER A CA 1
ATOM 1821 C C . SER A 1 233 ? 16.659 6.661 -31.308 1.00 87.88 233 SER A C 1
ATOM 1823 O O . SER A 1 233 ? 17.041 7.266 -32.312 1.00 87.88 233 SER A O 1
ATOM 1825 N N . GLN A 1 234 ? 17.457 6.492 -30.248 1.00 87.19 234 GLN A N 1
ATOM 1826 C CA . GLN A 1 234 ? 18.857 6.929 -30.211 1.00 87.19 234 GLN A CA 1
ATOM 1827 C C . GLN A 1 234 ? 19.717 6.163 -31.222 1.00 87.19 234 GLN A C 1
ATOM 1829 O O . GLN A 1 234 ? 20.523 6.761 -31.927 1.00 87.19 234 GLN A O 1
ATOM 1834 N N . SER A 1 235 ? 19.511 4.853 -31.359 1.00 84.69 235 SER A N 1
ATOM 1835 C CA . SER A 1 235 ? 20.238 4.027 -32.332 1.00 84.69 235 SER A CA 1
ATOM 1836 C C . SER A 1 235 ? 19.898 4.412 -33.776 1.00 84.69 235 SER A C 1
ATOM 1838 O O . SER A 1 235 ? 20.792 4.535 -34.611 1.00 84.69 235 SER A O 1
ATOM 1840 N N . ILE A 1 236 ? 18.621 4.685 -34.065 1.00 85.81 236 ILE A N 1
ATOM 1841 C CA . ILE A 1 236 ? 18.155 5.140 -35.382 1.00 85.81 236 ILE A CA 1
ATOM 1842 C C . ILE A 1 236 ? 18.709 6.531 -35.717 1.00 85.81 236 ILE A C 1
ATOM 1844 O O . ILE A 1 236 ? 19.112 6.768 -36.857 1.00 85.81 236 ILE A O 1
ATOM 1848 N N . SER A 1 237 ? 18.753 7.456 -34.753 1.00 85.56 237 SER A N 1
ATOM 1849 C CA . SER A 1 237 ? 19.298 8.799 -34.989 1.00 85.56 237 SER A CA 1
ATOM 1850 C C . SER A 1 237 ? 20.818 8.784 -35.186 1.00 85.56 237 SER A C 1
ATOM 1852 O O . SER A 1 237 ? 21.327 9.477 -36.070 1.00 85.56 237 SER A O 1
ATOM 1854 N N . LEU A 1 238 ? 21.542 7.937 -34.444 1.00 85.06 238 LEU A N 1
ATOM 1855 C CA . LEU A 1 238 ? 22.971 7.700 -34.658 1.00 85.06 238 LEU A CA 1
ATOM 1856 C C . LEU A 1 238 ? 23.242 7.116 -36.047 1.00 85.06 238 LEU A C 1
ATOM 1858 O O . LEU A 1 238 ? 24.115 7.631 -36.745 1.00 85.06 238 LEU A O 1
ATOM 1862 N N . LEU A 1 239 ? 22.452 6.126 -36.476 1.00 81.75 239 LEU A N 1
ATOM 1863 C CA . LEU A 1 239 ? 22.503 5.567 -37.830 1.00 81.75 239 LEU A CA 1
ATOM 1864 C C . LEU A 1 239 ? 22.237 6.622 -38.904 1.00 81.75 239 LEU A C 1
ATOM 1866 O O . LEU A 1 239 ? 22.989 6.735 -39.867 1.00 81.75 239 LEU A O 1
ATOM 1870 N N . ALA A 1 240 ? 21.198 7.440 -38.737 1.00 81.31 240 ALA A N 1
ATOM 1871 C CA . ALA A 1 240 ? 20.869 8.485 -39.704 1.00 81.31 240 ALA A CA 1
ATOM 1872 C C . ALA A 1 240 ? 22.033 9.471 -39.920 1.00 81.31 240 ALA A C 1
ATOM 1874 O O . ALA A 1 240 ? 22.210 9.986 -41.024 1.00 81.31 240 ALA A O 1
ATOM 1875 N N . ARG A 1 241 ? 22.848 9.709 -38.884 1.00 81.19 241 ARG A N 1
ATOM 1876 C CA . ARG A 1 241 ? 24.027 10.577 -38.957 1.00 81.19 241 ARG A CA 1
ATOM 1877 C C . ARG A 1 241 ? 25.263 9.865 -39.523 1.00 81.19 241 ARG A C 1
ATOM 1879 O O . ARG A 1 241 ? 26.018 10.498 -40.260 1.00 81.19 241 ARG A O 1
ATOM 1886 N N . SER A 1 242 ? 25.461 8.585 -39.204 1.00 79.50 242 SER A N 1
ATOM 1887 C CA . SER A 1 242 ? 26.685 7.832 -39.516 1.00 79.50 242 SER A CA 1
ATOM 1888 C C . SER A 1 242 ? 26.713 7.140 -40.879 1.00 79.50 242 SER A C 1
ATOM 1890 O O . SER A 1 242 ? 27.779 6.819 -41.387 1.00 79.50 242 SER A O 1
ATOM 1892 N N . VAL A 1 243 ? 25.574 6.960 -41.553 1.00 72.56 243 VAL A N 1
ATOM 1893 C CA . VAL A 1 243 ? 25.560 6.328 -42.893 1.00 72.56 243 VAL A CA 1
ATOM 1894 C C . VAL A 1 243 ? 26.274 7.204 -43.953 1.00 72.56 243 VAL A C 1
ATOM 1896 O O . VAL A 1 243 ? 26.468 6.790 -45.095 1.00 72.56 243 VAL A O 1
ATOM 1899 N N . ASN A 1 244 ? 26.714 8.418 -43.591 1.00 73.94 244 ASN A N 1
ATOM 1900 C CA . ASN A 1 244 ? 27.442 9.327 -44.474 1.00 73.94 244 ASN A CA 1
ATOM 1901 C C . ASN A 1 244 ? 28.937 9.011 -44.655 1.00 73.94 244 ASN A C 1
ATOM 1903 O O . ASN A 1 244 ? 29.483 9.395 -45.690 1.00 73.94 244 ASN A O 1
ATOM 1907 N N . SER A 1 245 ? 29.582 8.299 -43.724 1.00 73.44 245 SER A N 1
ATOM 1908 C CA . SER A 1 245 ? 30.985 7.875 -43.852 1.00 73.44 245 SER A CA 1
ATOM 1909 C C . SER A 1 245 ? 31.245 6.520 -43.189 1.00 73.44 245 SER A C 1
ATOM 1911 O O . SER A 1 245 ? 30.667 6.214 -42.148 1.00 73.44 245 SER A O 1
ATOM 1913 N N . ASP A 1 246 ? 32.145 5.732 -43.781 1.00 71.62 246 ASP A N 1
ATOM 1914 C CA . ASP A 1 246 ? 32.476 4.360 -43.362 1.00 71.62 246 ASP A CA 1
ATOM 1915 C C . ASP A 1 246 ? 32.983 4.286 -41.907 1.00 71.62 246 ASP A C 1
ATOM 1917 O O . ASP A 1 246 ? 32.423 3.574 -41.080 1.00 71.62 246 ASP A O 1
ATOM 1921 N N . GLU A 1 247 ? 33.953 5.127 -41.542 1.00 76.19 247 GLU A N 1
ATOM 1922 C CA . GLU A 1 247 ? 34.518 5.185 -40.182 1.00 76.19 247 GLU A CA 1
ATOM 1923 C C . GLU A 1 247 ? 33.470 5.565 -39.117 1.00 76.19 247 GLU A C 1
ATOM 1925 O O . GLU A 1 247 ? 33.460 5.042 -38.000 1.00 76.19 247 GLU A O 1
ATOM 1930 N N . SER A 1 248 ? 32.517 6.435 -39.471 1.00 79.12 248 SER A N 1
ATOM 1931 C CA . SER A 1 248 ? 31.443 6.811 -38.549 1.00 79.12 248 SER A CA 1
ATOM 1932 C C . SER A 1 248 ? 30.398 5.707 -38.384 1.00 79.12 248 SER A C 1
ATOM 1934 O O . SER A 1 248 ? 29.780 5.613 -37.320 1.00 79.12 248 SER A O 1
ATOM 1936 N N . LEU A 1 249 ? 30.211 4.855 -39.400 1.00 79.25 249 LEU A N 1
ATOM 1937 C CA . LEU A 1 249 ? 29.323 3.698 -39.337 1.00 79.25 249 LEU A CA 1
ATOM 1938 C C . LEU A 1 249 ? 29.886 2.633 -38.391 1.00 79.25 249 LEU A C 1
ATOM 1940 O O . LEU A 1 249 ? 29.130 2.113 -37.572 1.00 79.25 249 LEU A O 1
ATOM 1944 N N . GLU A 1 250 ? 31.196 2.373 -38.422 1.00 81.31 250 GLU A N 1
ATOM 1945 C CA . GLU A 1 250 ? 31.850 1.458 -37.473 1.00 81.31 250 GLU A CA 1
ATOM 1946 C C . GLU A 1 250 ? 31.716 1.954 -36.024 1.00 81.31 250 GLU A C 1
ATOM 1948 O O . GLU A 1 250 ? 31.316 1.198 -35.133 1.00 81.31 250 GLU A O 1
ATOM 1953 N N . HIS A 1 251 ? 31.946 3.251 -35.786 1.00 83.81 251 HIS A N 1
ATOM 1954 C CA . HIS A 1 251 ? 31.752 3.847 -34.462 1.00 83.81 251 HIS A CA 1
ATOM 1955 C C . HIS A 1 251 ? 30.279 3.811 -34.014 1.00 83.81 251 HIS A C 1
ATOM 1957 O O . HIS A 1 251 ? 29.980 3.499 -32.859 1.00 83.81 251 HIS A O 1
ATOM 1963 N N . ALA A 1 252 ? 29.335 4.066 -34.925 1.00 83.12 252 ALA A N 1
ATOM 1964 C CA . ALA A 1 252 ? 27.909 3.958 -34.630 1.00 83.12 252 ALA A CA 1
ATOM 1965 C C . ALA A 1 252 ? 27.497 2.518 -34.299 1.00 83.12 252 ALA A C 1
ATOM 1967 O O . ALA A 1 252 ? 26.745 2.314 -33.350 1.00 83.12 252 ALA A O 1
ATOM 1968 N N . MET A 1 253 ? 28.014 1.519 -35.020 1.00 82.38 253 MET A N 1
ATOM 1969 C CA . MET A 1 253 ? 27.769 0.104 -34.726 1.00 82.38 253 MET A CA 1
ATOM 1970 C C . MET A 1 253 ? 28.293 -0.292 -33.347 1.00 82.38 253 MET A C 1
ATOM 1972 O O . MET A 1 253 ? 27.610 -1.007 -32.610 1.00 82.38 253 MET A O 1
ATOM 1976 N N . HIS A 1 254 ? 29.452 0.232 -32.945 1.00 83.94 254 HIS A N 1
ATOM 1977 C CA . HIS A 1 254 ? 29.969 0.022 -31.598 1.00 83.94 254 HIS A CA 1
ATOM 1978 C C . HIS A 1 254 ? 29.008 0.568 -30.525 1.00 83.94 254 HIS A C 1
ATOM 1980 O O . HIS A 1 254 ? 28.660 -0.151 -29.587 1.00 83.94 254 HIS A O 1
ATOM 1986 N N . THR A 1 255 ? 28.499 1.790 -30.680 1.00 83.25 255 THR A N 1
ATOM 1987 C CA . THR A 1 255 ? 27.534 2.388 -29.737 1.00 83.25 255 THR A CA 1
ATOM 1988 C C . THR A 1 255 ? 26.172 1.680 -29.752 1.00 83.25 255 THR A C 1
ATOM 1990 O O . THR A 1 255 ? 25.546 1.501 -28.711 1.00 83.25 255 THR A O 1
ATOM 1993 N N . ILE A 1 256 ? 25.718 1.176 -30.901 1.00 85.69 256 ILE A N 1
ATOM 1994 C CA . ILE A 1 256 ? 24.482 0.378 -30.988 1.00 85.69 256 ILE A CA 1
ATOM 1995 C C . ILE A 1 256 ? 24.645 -0.972 -30.282 1.00 85.69 256 ILE A C 1
ATOM 1997 O O . ILE A 1 256 ? 23.730 -1.411 -29.584 1.00 85.69 256 ILE A O 1
ATOM 2001 N N . SER A 1 257 ? 25.823 -1.599 -30.370 1.00 83.69 257 SER A N 1
ATOM 2002 C CA . SER A 1 257 ? 26.119 -2.804 -29.585 1.00 83.69 257 SER A CA 1
ATOM 2003 C C . SER A 1 257 ? 26.096 -2.527 -28.074 1.00 83.69 257 SER A C 1
ATOM 2005 O O . SER A 1 257 ? 25.639 -3.365 -27.298 1.00 83.69 257 SER A O 1
ATOM 2007 N N . GLN A 1 258 ? 26.503 -1.325 -27.644 1.00 84.31 258 GLN A N 1
ATOM 2008 C CA . GLN A 1 258 ? 26.382 -0.880 -26.253 1.00 84.31 258 GLN A CA 1
ATOM 2009 C C . GLN A 1 258 ? 24.914 -0.705 -25.833 1.00 84.31 258 GLN A C 1
ATOM 2011 O O . GLN A 1 258 ? 24.534 -1.176 -24.761 1.00 84.31 258 GLN A O 1
ATOM 2016 N N . HIS A 1 259 ? 24.065 -0.117 -26.680 1.00 83.56 259 HIS A N 1
ATOM 2017 C CA . HIS A 1 259 ? 22.622 -0.045 -26.423 1.00 83.56 259 HIS A CA 1
ATOM 2018 C C . HIS A 1 259 ? 21.984 -1.439 -26.322 1.00 83.56 259 HIS A C 1
ATOM 2020 O O . HIS A 1 259 ? 21.225 -1.692 -25.391 1.00 83.56 259 HIS A O 1
ATOM 2026 N N . SER A 1 260 ? 22.356 -2.377 -27.201 1.00 83.12 260 SER A N 1
ATOM 2027 C CA . SER A 1 260 ? 21.914 -3.779 -27.108 1.00 83.12 260 SER A CA 1
ATOM 2028 C C . SER A 1 260 ? 22.355 -4.433 -25.794 1.00 83.12 260 SER A C 1
ATOM 2030 O O . SER A 1 260 ? 21.565 -5.135 -25.167 1.00 83.12 260 SER A O 1
ATOM 2032 N N . ARG A 1 261 ? 23.581 -4.167 -25.318 1.00 82.38 261 ARG A N 1
ATOM 2033 C CA . ARG A 1 261 ? 24.040 -4.667 -24.009 1.00 82.38 261 ARG A CA 1
ATOM 2034 C C . ARG A 1 261 ? 23.184 -4.135 -22.868 1.00 82.38 261 ARG A C 1
ATOM 2036 O O . ARG A 1 261 ? 22.846 -4.909 -21.983 1.00 82.38 261 ARG A O 1
ATOM 2043 N N . ALA A 1 262 ? 22.830 -2.851 -22.892 1.00 80.62 262 ALA A N 1
ATOM 2044 C CA . ALA A 1 262 ? 21.964 -2.233 -21.886 1.00 80.62 262 ALA A CA 1
ATOM 2045 C C . ALA A 1 262 ? 20.546 -2.842 -21.882 1.00 80.62 262 ALA A C 1
ATOM 2047 O O . ALA A 1 262 ? 19.969 -3.081 -20.823 1.00 80.62 262 ALA A O 1
ATOM 2048 N N . VAL A 1 263 ? 19.995 -3.158 -23.060 1.00 82.81 263 VAL A N 1
ATOM 2049 C CA . VAL A 1 263 ? 18.705 -3.862 -23.180 1.00 82.81 263 VAL A CA 1
ATOM 2050 C C . VAL A 1 263 ? 18.815 -5.298 -22.657 1.00 82.81 263 VAL A C 1
ATOM 2052 O O . VAL A 1 263 ? 17.945 -5.759 -21.918 1.00 82.81 263 VAL A O 1
ATOM 2055 N N . SER A 1 264 ? 19.916 -5.988 -22.957 1.00 81.12 264 SER A N 1
ATOM 2056 C CA . SER A 1 264 ? 20.159 -7.337 -22.450 1.00 81.12 264 SER A CA 1
ATOM 2057 C C . SER A 1 264 ? 20.342 -7.367 -20.933 1.00 81.12 264 SER A C 1
ATOM 2059 O O . SER A 1 264 ? 19.822 -8.275 -20.287 1.00 81.12 264 SER A O 1
ATOM 2061 N N . THR A 1 265 ? 21.072 -6.411 -20.347 1.00 80.25 265 THR A N 1
ATOM 2062 C CA . THR A 1 265 ? 21.242 -6.338 -18.890 1.00 80.25 265 THR A CA 1
ATOM 2063 C C . THR A 1 265 ? 19.909 -6.063 -18.212 1.00 80.25 265 THR A C 1
ATOM 2065 O O . THR A 1 265 ? 19.586 -6.752 -17.247 1.00 80.25 265 THR A O 1
ATOM 2068 N N . LEU A 1 266 ? 19.094 -5.152 -18.752 1.00 80.50 266 LEU A N 1
ATOM 2069 C CA . LEU A 1 266 ? 17.729 -4.917 -18.282 1.00 80.50 266 LEU A CA 1
ATOM 2070 C C . LEU A 1 266 ? 16.895 -6.209 -18.307 1.00 80.50 266 LEU A C 1
ATOM 2072 O O . LEU A 1 266 ? 16.289 -6.550 -17.295 1.00 80.50 266 LEU A O 1
ATOM 2076 N N . GLY A 1 267 ? 16.925 -6.966 -19.408 1.00 77.56 267 GLY A N 1
ATOM 2077 C CA . GLY A 1 267 ? 16.241 -8.260 -19.513 1.00 77.56 267 GLY A CA 1
ATOM 2078 C C . GLY A 1 267 ? 16.691 -9.264 -18.446 1.00 77.56 267 GLY A C 1
ATOM 2079 O O . GLY A 1 267 ? 15.857 -9.868 -17.779 1.00 77.56 267 GLY A O 1
ATOM 2080 N N . THR A 1 268 ? 18.003 -9.385 -18.208 1.00 79.19 268 THR A N 1
ATOM 2081 C CA . THR A 1 268 ? 18.531 -10.284 -17.161 1.00 79.19 268 THR A CA 1
ATOM 2082 C C . THR A 1 268 ? 18.199 -9.833 -15.737 1.00 79.19 268 THR A C 1
ATOM 2084 O O . THR A 1 268 ? 18.064 -10.661 -14.837 1.00 79.19 268 THR A O 1
ATOM 2087 N N . LEU A 1 269 ? 18.081 -8.522 -15.507 1.00 76.56 269 LEU A N 1
ATOM 2088 C CA . LEU A 1 269 ? 17.698 -7.974 -14.207 1.00 76.56 269 LEU A CA 1
ATOM 2089 C C . LEU A 1 269 ? 16.205 -8.175 -13.948 1.00 76.56 269 LEU A C 1
ATOM 2091 O O . LEU A 1 269 ? 15.843 -8.537 -12.835 1.00 76.56 269 LEU A O 1
ATOM 2095 N N . LEU A 1 270 ? 15.362 -8.029 -14.974 1.00 75.88 270 LEU A N 1
ATOM 2096 C CA . LEU A 1 270 ? 13.941 -8.378 -14.904 1.00 75.88 270 LEU A CA 1
ATOM 2097 C C . LEU A 1 270 ? 13.755 -9.867 -14.604 1.00 75.88 270 LEU A C 1
ATOM 2099 O O . LEU A 1 270 ? 12.959 -10.205 -13.736 1.00 75.88 270 LEU A O 1
ATOM 2103 N N . SER A 1 271 ? 14.547 -10.742 -15.239 1.00 74.62 271 SER A N 1
ATOM 2104 C CA . SER A 1 271 ? 14.446 -12.185 -15.005 1.00 74.62 271 SER A CA 1
ATOM 2105 C C . SER A 1 271 ? 14.922 -12.635 -13.621 1.00 74.62 271 SER A C 1
ATOM 2107 O O . SER A 1 271 ? 14.543 -13.700 -13.143 1.00 74.62 271 SER A O 1
ATOM 2109 N N . ARG A 1 272 ? 15.810 -11.850 -12.999 1.00 74.19 272 ARG A N 1
ATOM 2110 C CA . ARG A 1 272 ? 16.407 -12.132 -11.685 1.00 74.19 272 ARG A CA 1
ATOM 2111 C C . ARG A 1 272 ? 15.653 -11.462 -10.535 1.00 74.19 272 ARG A C 1
ATOM 2113 O O . ARG A 1 272 ? 15.850 -11.848 -9.386 1.00 74.19 272 ARG A O 1
ATOM 2120 N N . ALA A 1 273 ? 14.850 -10.443 -10.818 1.00 71.62 273 ALA A N 1
ATOM 2121 C CA . ALA A 1 273 ? 14.082 -9.750 -9.800 1.00 71.62 273 ALA A CA 1
ATOM 2122 C C . ALA A 1 273 ? 12.992 -10.681 -9.252 1.00 71.62 273 ALA A C 1
ATOM 2124 O O . ALA A 1 273 ? 12.235 -11.287 -10.006 1.00 71.62 273 ALA A O 1
ATOM 2125 N N . VAL A 1 274 ? 12.927 -10.791 -7.928 1.00 71.06 274 VAL A N 1
ATOM 2126 C CA . VAL A 1 274 ? 11.959 -11.622 -7.208 1.00 71.06 274 VAL A CA 1
ATOM 2127 C C . VAL A 1 274 ? 11.211 -10.720 -6.238 1.00 71.06 274 VAL A C 1
ATOM 2129 O O . VAL A 1 274 ? 11.838 -9.923 -5.535 1.00 71.06 274 VAL A O 1
ATOM 2132 N N . LEU A 1 275 ? 9.882 -10.814 -6.219 1.00 67.25 275 LEU A N 1
ATOM 2133 C CA . LEU A 1 275 ? 9.081 -10.143 -5.205 1.00 67.25 275 LEU A CA 1
ATOM 2134 C C . LEU A 1 275 ? 9.192 -10.907 -3.876 1.00 67.25 275 LEU A C 1
ATOM 2136 O O . LEU A 1 275 ? 9.077 -12.133 -3.866 1.00 67.25 275 LEU A O 1
ATOM 2140 N N . PRO A 1 276 ? 9.420 -10.212 -2.752 1.00 62.16 276 PRO A N 1
ATOM 2141 C CA . PRO A 1 276 ? 9.364 -10.825 -1.437 1.00 62.16 276 PRO A CA 1
ATOM 2142 C C . PRO A 1 276 ? 7.931 -11.270 -1.129 1.00 62.16 276 PRO A C 1
ATOM 2144 O O . PRO A 1 276 ? 6.972 -10.565 -1.443 1.00 62.16 276 PRO A O 1
ATOM 2147 N N . ALA A 1 277 ? 7.825 -12.452 -0.524 1.00 57.00 277 ALA A N 1
ATOM 2148 C CA . ALA A 1 277 ? 6.574 -13.126 -0.197 1.00 57.00 277 ALA A CA 1
ATOM 2149 C C . ALA A 1 277 ? 5.638 -12.266 0.673 1.00 57.00 277 ALA A C 1
ATOM 2151 O O . ALA A 1 277 ? 6.093 -11.505 1.531 1.00 57.00 277 ALA A O 1
ATOM 2152 N N . GLU A 1 278 ? 4.323 -12.396 0.464 1.00 54.09 278 GLU A N 1
ATOM 2153 C CA . GLU A 1 278 ? 3.300 -11.676 1.239 1.00 54.09 278 GLU A CA 1
ATOM 2154 C C . GLU A 1 278 ? 3.021 -12.305 2.623 1.00 54.09 278 GLU A C 1
ATOM 2156 O O . GLU A 1 278 ? 2.307 -11.712 3.431 1.00 54.09 278 GLU A O 1
ATOM 2161 N N . GLY A 1 279 ? 3.646 -13.446 2.943 1.00 53.94 279 GLY A N 1
ATOM 2162 C CA . GLY A 1 279 ? 3.595 -14.122 4.244 1.00 53.94 279 GLY A CA 1
ATOM 2163 C C . GLY A 1 279 ? 4.586 -15.292 4.330 1.00 53.94 279 GLY A C 1
ATOM 2164 O O . GLY A 1 279 ? 5.210 -15.638 3.330 1.00 53.94 279 GLY A O 1
ATOM 2165 N N . ASP A 1 280 ? 4.718 -15.907 5.512 1.00 48.09 280 ASP A N 1
ATOM 2166 C CA . ASP A 1 280 ? 5.677 -17.002 5.773 1.00 48.09 280 ASP A CA 1
ATOM 2167 C C . ASP A 1 280 ? 5.432 -18.276 4.922 1.00 48.09 280 ASP A C 1
ATOM 2169 O O . ASP A 1 280 ? 6.341 -19.092 4.782 1.00 48.09 280 ASP A O 1
ATOM 2173 N N . ASP A 1 281 ? 4.245 -18.423 4.311 1.00 45.28 281 ASP A N 1
ATOM 2174 C CA . ASP A 1 281 ? 3.817 -19.617 3.559 1.00 45.28 281 ASP A CA 1
ATOM 2175 C C . ASP A 1 281 ? 3.683 -19.421 2.027 1.00 45.28 281 ASP A C 1
ATOM 2177 O O . ASP A 1 281 ? 3.419 -20.393 1.314 1.00 45.28 281 ASP A O 1
ATOM 2181 N N . GLU A 1 282 ? 3.869 -18.209 1.479 1.00 49.66 282 GLU A N 1
ATOM 2182 C CA . GLU A 1 282 ? 3.788 -17.985 0.022 1.00 49.66 282 GLU A CA 1
ATOM 2183 C C . GLU A 1 282 ? 5.174 -17.971 -0.649 1.00 49.66 282 GLU A C 1
ATOM 2185 O O . GLU A 1 282 ? 6.089 -17.289 -0.184 1.00 49.66 282 GLU A O 1
ATOM 2190 N N . PRO A 1 283 ? 5.373 -18.699 -1.765 1.00 53.66 283 PRO A N 1
ATOM 2191 C CA . PRO A 1 283 ? 6.644 -18.686 -2.474 1.00 53.66 283 PRO A CA 1
ATOM 2192 C C . PRO A 1 283 ? 6.896 -17.318 -3.119 1.00 53.66 283 PRO A C 1
ATOM 2194 O O . PRO A 1 283 ? 5.999 -16.682 -3.667 1.00 53.66 283 PRO A O 1
ATOM 2197 N N . ALA A 1 284 ? 8.153 -16.879 -3.087 1.00 60.78 284 ALA A N 1
ATOM 2198 C CA . ALA A 1 284 ? 8.579 -15.626 -3.693 1.00 60.78 284 ALA A CA 1
ATOM 2199 C C . ALA A 1 284 ? 8.341 -15.649 -5.218 1.00 60.78 284 ALA A C 1
ATOM 2201 O O . ALA A 1 284 ? 8.942 -16.457 -5.930 1.00 60.78 284 ALA A O 1
ATOM 2202 N N . THR A 1 285 ? 7.470 -14.773 -5.727 1.00 63.94 285 THR A N 1
ATOM 2203 C CA . THR A 1 285 ? 7.104 -14.751 -7.150 1.00 63.94 285 THR A CA 1
ATOM 2204 C C . THR A 1 285 ? 8.160 -14.000 -7.968 1.00 63.94 285 THR A C 1
ATOM 2206 O O . THR A 1 285 ? 8.445 -12.831 -7.671 1.00 63.94 285 THR A O 1
ATOM 2209 N N . PRO A 1 286 ? 8.758 -14.609 -9.004 1.00 65.25 286 PRO A N 1
ATOM 2210 C CA . PRO A 1 286 ? 9.679 -13.906 -9.887 1.00 65.25 286 PRO A CA 1
ATOM 2211 C C . PRO A 1 286 ? 8.939 -12.838 -10.704 1.00 65.25 286 PRO A C 1
ATOM 2213 O O . PRO A 1 286 ? 7.842 -13.061 -11.211 1.00 65.25 286 PRO A O 1
ATOM 2216 N N . VAL A 1 287 ? 9.569 -11.674 -10.889 1.00 64.75 287 VAL A N 1
ATOM 2217 C CA . VAL A 1 287 ? 8.995 -10.538 -11.637 1.00 64.75 287 VAL A CA 1
ATOM 2218 C C . VAL A 1 287 ? 8.705 -10.904 -13.106 1.00 64.75 287 VAL A C 1
ATOM 2220 O O . VAL A 1 287 ? 7.840 -10.313 -13.748 1.00 64.75 287 VAL A O 1
ATOM 2223 N N . SER A 1 288 ? 9.394 -11.918 -13.629 1.00 58.75 288 SER A N 1
ATOM 2224 C CA . SER A 1 288 ? 9.200 -12.490 -14.968 1.00 58.75 288 SER A CA 1
ATOM 2225 C C . SER A 1 288 ? 7.814 -13.084 -15.205 1.00 58.75 288 SER A C 1
ATOM 2227 O O . SER A 1 288 ? 7.374 -13.129 -16.348 1.00 58.75 288 SER A O 1
ATOM 2229 N N . GLU A 1 289 ? 7.156 -13.576 -14.153 1.00 64.19 289 GLU A N 1
ATOM 2230 C CA . GLU A 1 289 ? 5.864 -14.268 -14.248 1.00 64.19 289 GLU A CA 1
ATOM 2231 C C . GLU A 1 289 ? 4.674 -13.304 -14.193 1.00 64.19 289 GLU A C 1
ATOM 2233 O O . GLU A 1 289 ? 3.529 -13.724 -14.366 1.00 64.19 289 GLU A O 1
ATOM 2238 N N . LEU A 1 290 ? 4.919 -12.001 -14.001 1.00 66.50 290 LEU A N 1
ATOM 2239 C CA . LEU A 1 290 ? 3.847 -11.017 -14.086 1.00 66.50 290 LEU A CA 1
ATOM 2240 C C . LEU A 1 290 ? 3.327 -10.935 -15.527 1.00 66.50 290 LEU A C 1
ATOM 2242 O O . LEU A 1 290 ? 4.121 -10.716 -16.445 1.00 66.50 290 LEU A O 1
ATOM 2246 N N . PRO A 1 291 ? 2.006 -11.057 -15.746 1.00 67.12 291 PRO A N 1
ATOM 2247 C CA . PRO A 1 291 ? 1.419 -11.267 -17.068 1.00 67.12 291 PRO A CA 1
ATOM 2248 C C . PRO A 1 291 ? 1.792 -10.170 -18.070 1.00 67.12 291 PRO A C 1
ATOM 2250 O O . PRO A 1 291 ? 2.073 -10.459 -19.229 1.00 67.12 291 PRO A O 1
ATOM 2253 N N . ARG A 1 292 ? 1.885 -8.905 -17.637 1.00 65.19 292 ARG A N 1
ATOM 2254 C CA . ARG A 1 292 ? 2.245 -7.793 -18.538 1.00 65.19 292 ARG A CA 1
ATOM 2255 C C . ARG A 1 292 ? 3.730 -7.751 -18.882 1.00 65.19 292 ARG A C 1
ATOM 2257 O O . ARG A 1 292 ? 4.111 -7.143 -19.880 1.00 65.19 292 ARG A O 1
ATOM 2264 N N . ILE A 1 293 ? 4.568 -8.324 -18.026 1.00 66.88 293 ILE A N 1
ATOM 2265 C CA . ILE A 1 293 ? 6.019 -8.382 -18.200 1.00 66.88 293 ILE A CA 1
ATOM 2266 C C . ILE A 1 293 ? 6.384 -9.634 -19.002 1.00 66.88 293 ILE A C 1
ATOM 2268 O O . ILE A 1 293 ? 7.240 -9.545 -19.879 1.00 66.88 293 ILE A O 1
ATOM 2272 N N . ALA A 1 294 ? 5.675 -10.744 -18.787 1.00 62.94 294 ALA A N 1
ATOM 2273 C CA . ALA A 1 294 ? 5.737 -11.953 -19.600 1.00 62.94 294 ALA A CA 1
ATOM 2274 C C . ALA A 1 294 ? 5.412 -11.651 -21.074 1.00 62.94 294 ALA A C 1
ATOM 2276 O O . ALA A 1 294 ? 6.252 -11.910 -21.932 1.00 62.94 294 ALA A O 1
ATOM 2277 N N . ASP A 1 295 ? 4.307 -10.944 -21.355 1.00 68.69 295 ASP A N 1
ATOM 2278 C CA . ASP A 1 295 ? 3.954 -10.497 -22.717 1.00 68.69 295 ASP A CA 1
ATOM 2279 C C . ASP A 1 295 ? 5.074 -9.667 -23.385 1.00 68.69 295 ASP A C 1
ATOM 2281 O O . ASP A 1 295 ? 5.294 -9.719 -24.600 1.00 68.69 295 ASP A O 1
ATOM 2285 N N . LEU A 1 296 ? 5.798 -8.861 -22.599 1.00 64.44 296 LEU A N 1
ATOM 2286 C CA . LEU A 1 296 ? 6.914 -8.046 -23.089 1.00 64.44 296 LEU A CA 1
ATOM 2287 C C . LEU A 1 296 ? 8.188 -8.873 -23.316 1.00 64.44 296 LEU A C 1
ATOM 2289 O O . LEU A 1 296 ? 8.949 -8.578 -24.244 1.00 64.44 296 LEU A O 1
ATOM 2293 N N . LEU A 1 297 ? 8.427 -9.886 -22.482 1.00 64.19 297 LEU A N 1
ATOM 2294 C CA . LEU A 1 297 ? 9.597 -10.763 -22.529 1.00 64.19 297 LEU A CA 1
ATOM 2295 C C . LEU A 1 297 ? 9.468 -11.874 -23.583 1.00 64.19 297 LEU A C 1
ATOM 2297 O O . LEU A 1 297 ? 10.493 -12.263 -24.145 1.00 64.19 297 LEU A O 1
ATOM 2301 N N . ASP A 1 298 ? 8.252 -12.309 -23.927 1.00 62.53 298 ASP A N 1
ATOM 2302 C CA . ASP A 1 298 ? 7.978 -13.386 -24.897 1.00 62.53 298 ASP A CA 1
ATOM 2303 C C . ASP A 1 298 ? 8.559 -13.117 -26.292 1.00 62.53 298 ASP A C 1
ATOM 2305 O O . ASP A 1 298 ? 8.964 -14.030 -27.012 1.00 62.53 298 ASP A O 1
ATOM 2309 N N . SER A 1 299 ? 8.665 -11.846 -26.685 1.00 61.12 299 SER A N 1
ATOM 2310 C CA . SER A 1 299 ? 9.243 -11.460 -27.980 1.00 61.12 299 SER A CA 1
ATOM 2311 C C . SER A 1 299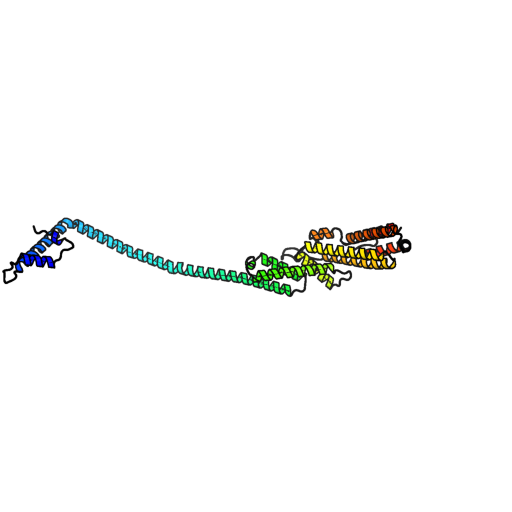 ? 10.774 -11.345 -27.991 1.00 61.12 299 SER A C 1
ATOM 2313 O O . SER A 1 299 ? 11.336 -11.059 -29.049 1.00 61.12 299 SER A O 1
ATOM 2315 N N . ASN A 1 300 ? 11.432 -11.574 -26.843 1.00 71.25 300 ASN A N 1
ATOM 2316 C CA . ASN A 1 300 ? 12.842 -11.297 -26.564 1.00 71.25 300 ASN A CA 1
ATOM 2317 C C . ASN A 1 300 ? 13.226 -9.842 -26.915 1.00 71.25 300 ASN A C 1
ATOM 2319 O O . ASN A 1 300 ? 13.386 -9.461 -28.076 1.00 71.25 300 ASN A O 1
ATOM 2323 N N . LEU A 1 301 ? 13.399 -9.005 -25.886 1.00 74.44 301 LEU A N 1
ATOM 2324 C CA . LEU A 1 301 ? 13.659 -7.559 -26.005 1.00 74.44 301 LEU A CA 1
ATOM 2325 C C . LEU A 1 301 ? 14.791 -7.227 -26.999 1.00 74.44 301 LEU A C 1
ATOM 2327 O O . LEU A 1 301 ? 14.693 -6.254 -27.753 1.00 74.44 301 LEU A O 1
ATOM 2331 N N . ASN A 1 302 ? 15.831 -8.065 -27.047 1.00 77.12 302 ASN A N 1
ATOM 2332 C CA . ASN A 1 302 ? 16.956 -7.909 -27.969 1.00 77.12 302 ASN A CA 1
ATOM 2333 C C . ASN A 1 302 ? 16.554 -8.168 -29.431 1.00 77.12 302 ASN A C 1
ATOM 2335 O O . ASN A 1 302 ? 16.947 -7.409 -30.317 1.00 77.12 302 ASN A O 1
ATOM 2339 N N . SER A 1 303 ? 15.744 -9.192 -29.706 1.00 80.56 303 SER A N 1
ATOM 2340 C CA . SER A 1 303 ? 15.290 -9.516 -31.065 1.00 80.56 303 SER A CA 1
ATOM 2341 C C . SER A 1 303 ? 14.396 -8.409 -31.635 1.00 80.56 303 SER A C 1
ATOM 2343 O O . SER A 1 303 ? 14.516 -8.062 -32.813 1.00 80.56 303 SER A O 1
ATOM 2345 N N . LYS A 1 304 ? 13.548 -7.791 -30.799 1.00 80.69 304 LYS A N 1
ATOM 2346 C CA . LYS A 1 304 ? 12.759 -6.607 -31.182 1.00 80.69 304 LYS A CA 1
ATOM 2347 C C . LYS A 1 304 ? 13.651 -5.398 -31.480 1.00 80.69 304 LYS A C 1
ATOM 2349 O O . LYS A 1 304 ? 13.498 -4.780 -32.530 1.00 80.69 304 LYS A O 1
ATOM 2354 N N . PHE A 1 305 ? 14.619 -5.111 -30.605 1.00 83.75 305 PHE A N 1
ATOM 2355 C CA . PHE A 1 305 ? 15.588 -4.030 -30.804 1.00 83.75 305 PHE A CA 1
ATOM 2356 C C . PHE A 1 305 ? 16.322 -4.159 -32.148 1.00 83.75 305 PHE A C 1
ATOM 2358 O O . PHE A 1 305 ? 16.306 -3.226 -32.952 1.00 83.75 305 PHE A O 1
ATOM 2365 N N . TRP A 1 306 ? 16.912 -5.324 -32.437 1.00 84.75 306 TRP A N 1
ATOM 2366 C CA . TRP A 1 306 ? 17.669 -5.528 -33.676 1.00 84.75 306 TRP A CA 1
ATOM 2367 C C . TRP A 1 306 ? 16.788 -5.535 -34.929 1.00 84.75 306 TRP A C 1
ATOM 2369 O O . TRP A 1 306 ? 17.228 -5.045 -35.966 1.00 84.75 306 TRP A O 1
ATOM 2379 N N . ARG A 1 307 ? 15.540 -6.018 -34.853 1.00 85.62 307 ARG A N 1
ATOM 2380 C CA . ARG A 1 307 ? 14.584 -5.952 -35.973 1.00 85.62 307 ARG A CA 1
ATOM 2381 C C . ARG A 1 307 ? 14.247 -4.508 -36.348 1.00 85.62 307 ARG A C 1
ATOM 2383 O O . ARG A 1 307 ? 14.276 -4.158 -37.530 1.00 85.62 307 ARG A O 1
ATOM 2390 N N . ASP A 1 308 ? 13.981 -3.667 -35.353 1.00 84.00 308 ASP A N 1
ATOM 2391 C CA . ASP A 1 308 ? 13.634 -2.263 -35.574 1.00 84.00 308 ASP A CA 1
ATOM 2392 C C . ASP A 1 308 ? 14.850 -1.470 -36.085 1.00 84.00 308 ASP A C 1
ATOM 2394 O O . ASP A 1 308 ? 14.741 -0.732 -37.067 1.00 84.00 308 ASP A O 1
ATOM 2398 N N . VAL A 1 309 ? 16.041 -1.703 -35.521 1.00 85.19 309 VAL A N 1
ATOM 2399 C CA . VAL A 1 309 ? 17.299 -1.105 -36.006 1.00 85.19 309 VAL A CA 1
ATOM 2400 C C . VAL A 1 309 ? 17.624 -1.548 -37.441 1.00 85.19 309 VAL A C 1
ATOM 2402 O O . VAL A 1 309 ? 17.993 -0.712 -38.267 1.00 85.19 309 VAL A O 1
ATOM 2405 N N . ALA A 1 310 ? 17.434 -2.828 -37.777 1.00 84.81 310 ALA A N 1
ATOM 2406 C CA . ALA A 1 310 ? 17.656 -3.358 -39.123 1.00 84.81 310 ALA A CA 1
ATOM 2407 C C . ALA A 1 310 ? 16.705 -2.747 -40.157 1.00 84.81 310 ALA A C 1
ATOM 2409 O O . ALA A 1 310 ? 17.131 -2.365 -41.249 1.00 84.81 310 ALA A O 1
ATOM 2410 N N . SER A 1 311 ? 15.418 -2.625 -39.819 1.00 86.44 311 SER A N 1
ATOM 2411 C CA . SER A 1 311 ? 14.430 -2.010 -40.712 1.00 86.44 311 SER A CA 1
ATOM 2412 C C . SER A 1 311 ? 14.750 -0.536 -40.987 1.00 86.44 311 SER A C 1
ATOM 2414 O O . SER A 1 311 ? 14.709 -0.100 -42.141 1.00 86.44 311 SER A O 1
ATOM 2416 N N . ALA A 1 312 ? 15.173 0.209 -39.960 1.00 83.56 312 ALA A N 1
ATOM 2417 C CA . ALA A 1 312 ? 15.611 1.590 -40.103 1.00 83.56 312 ALA A CA 1
ATOM 2418 C C . ALA A 1 312 ? 16.888 1.706 -40.951 1.00 83.56 312 ALA A C 1
ATOM 2420 O O . ALA A 1 312 ? 16.964 2.567 -41.828 1.00 83.56 312 ALA A O 1
ATOM 2421 N N . LEU A 1 313 ? 17.869 0.822 -40.745 1.00 82.62 313 LEU A N 1
ATOM 2422 C CA . LEU A 1 313 ? 19.093 0.777 -41.546 1.00 82.62 313 LEU A CA 1
ATOM 2423 C C . LEU A 1 313 ? 18.786 0.505 -43.030 1.00 82.62 313 LEU A C 1
ATOM 2425 O O . LEU A 1 313 ? 19.262 1.239 -43.896 1.00 82.62 313 LEU A O 1
ATOM 2429 N N . ASN A 1 314 ? 17.938 -0.487 -43.323 1.00 85.50 314 ASN A N 1
ATOM 2430 C CA . ASN A 1 314 ? 17.530 -0.833 -44.688 1.00 85.50 314 ASN A CA 1
ATOM 2431 C C . ASN A 1 314 ? 16.861 0.355 -45.399 1.00 85.50 314 ASN A C 1
ATOM 2433 O O . ASN A 1 314 ? 17.212 0.678 -46.537 1.00 85.50 314 ASN A O 1
ATOM 2437 N N . LEU A 1 315 ? 15.933 1.037 -44.716 1.00 85.69 315 LEU A N 1
ATOM 2438 C CA . LEU A 1 315 ? 15.244 2.207 -45.258 1.00 85.69 315 LEU A CA 1
ATOM 2439 C C . LEU A 1 315 ? 16.230 3.338 -45.592 1.00 85.69 315 LEU A C 1
ATOM 2441 O O . LEU A 1 315 ? 16.173 3.899 -46.685 1.00 85.69 315 LEU A O 1
ATOM 2445 N N . ARG A 1 316 ? 17.179 3.635 -44.696 1.00 80.81 316 ARG A N 1
ATOM 2446 C CA . ARG A 1 316 ? 18.173 4.705 -44.901 1.00 80.81 316 ARG A CA 1
ATOM 2447 C C . ARG A 1 316 ? 19.154 4.409 -46.028 1.00 80.81 316 ARG A C 1
ATOM 2449 O O . ARG A 1 316 ? 19.521 5.314 -46.775 1.00 80.81 316 ARG A O 1
ATOM 2456 N N . ILE A 1 317 ? 19.556 3.152 -46.180 1.00 79.44 317 ILE A N 1
ATOM 2457 C CA . ILE A 1 317 ? 20.408 2.726 -47.293 1.00 79.44 317 ILE A CA 1
ATOM 2458 C C . ILE A 1 317 ? 19.660 2.899 -48.620 1.00 79.44 317 ILE A C 1
ATOM 2460 O O . ILE A 1 317 ? 20.207 3.493 -49.548 1.00 79.44 317 ILE A O 1
ATOM 2464 N N . LYS A 1 318 ? 18.389 2.478 -48.696 1.00 82.44 318 LYS A N 1
ATOM 2465 C CA . LYS A 1 318 ? 17.542 2.682 -49.885 1.00 82.44 318 LYS A CA 1
ATOM 2466 C C . LYS A 1 318 ? 17.366 4.163 -50.231 1.00 82.44 318 LYS A C 1
ATOM 2468 O O . LYS A 1 318 ? 17.497 4.529 -51.394 1.00 82.44 318 LYS A O 1
ATOM 2473 N N . GLU A 1 319 ? 17.131 5.027 -49.242 1.00 82.56 319 GLU A N 1
ATOM 2474 C CA . GLU A 1 319 ? 17.048 6.482 -49.450 1.00 82.56 319 GLU A CA 1
ATOM 2475 C C . GLU A 1 319 ? 18.355 7.086 -49.994 1.00 82.56 319 GLU A C 1
ATOM 2477 O O . GLU A 1 319 ? 18.323 8.014 -50.803 1.00 82.56 319 GLU A O 1
ATOM 2482 N N . ARG A 1 320 ? 19.523 6.577 -49.583 1.00 73.75 320 ARG A N 1
ATOM 2483 C CA . ARG A 1 320 ? 20.811 7.031 -50.139 1.00 73.75 320 ARG A CA 1
ATOM 2484 C C . ARG A 1 320 ? 21.052 6.534 -51.555 1.00 73.75 320 ARG A C 1
ATOM 2486 O O . ARG A 1 320 ? 21.646 7.263 -52.348 1.00 73.75 320 ARG A O 1
ATOM 2493 N N . MET A 1 321 ? 20.573 5.340 -51.887 1.00 74.38 321 MET A N 1
ATOM 2494 C CA . MET A 1 321 ? 20.636 4.832 -53.256 1.00 74.38 321 MET A CA 1
ATOM 2495 C C . MET A 1 321 ? 19.816 5.670 -54.223 1.00 74.38 321 MET A C 1
ATOM 2497 O O . MET A 1 321 ? 20.299 5.993 -55.303 1.00 74.38 321 MET A O 1
ATOM 2501 N N . THR A 1 322 ? 18.612 6.083 -53.823 1.00 80.62 322 THR A N 1
ATOM 2502 C CA . THR A 1 322 ? 17.754 6.919 -54.671 1.00 80.62 322 THR A CA 1
ATOM 2503 C C . THR A 1 322 ? 18.285 8.346 -54.822 1.00 80.62 322 THR A C 1
ATOM 2505 O O . THR A 1 322 ? 18.075 8.961 -55.863 1.00 80.62 322 THR A O 1
ATOM 2508 N N . ARG A 1 323 ? 18.998 8.875 -53.817 1.00 78.06 323 ARG A N 1
ATOM 2509 C CA . ARG A 1 323 ? 19.547 10.246 -53.817 1.00 78.06 323 ARG A CA 1
ATOM 2510 C C . ARG A 1 323 ? 20.972 10.378 -54.369 1.00 78.06 323 ARG A C 1
ATOM 2512 O O . ARG A 1 323 ? 21.453 11.502 -54.473 1.00 78.06 323 ARG A O 1
ATOM 2519 N N . ALA A 1 324 ? 21.647 9.272 -54.699 1.00 69.75 324 ALA A N 1
ATOM 2520 C CA . ALA A 1 324 ? 23.011 9.239 -55.251 1.00 69.75 324 ALA A CA 1
ATOM 2521 C C . ALA A 1 324 ? 24.025 10.134 -54.497 1.00 69.75 324 ALA A C 1
ATOM 2523 O O . ALA A 1 324 ? 24.842 10.838 -55.091 1.00 69.75 324 ALA A O 1
ATOM 2524 N N . THR A 1 325 ? 23.969 10.124 -53.164 1.00 69.62 325 THR A N 1
ATOM 2525 C CA . THR A 1 325 ? 24.823 10.960 -52.305 1.00 69.62 325 THR A CA 1
ATOM 2526 C C . THR A 1 325 ? 26.311 10.571 -52.361 1.00 69.62 325 THR A C 1
ATOM 2528 O O . THR A 1 325 ? 26.639 9.383 -52.468 1.00 69.62 325 THR A O 1
ATOM 2531 N N . PRO A 1 326 ? 27.238 11.539 -52.207 1.00 65.69 326 PRO A N 1
ATOM 2532 C CA . PRO A 1 326 ? 28.669 11.260 -52.108 1.00 65.69 326 PRO A CA 1
ATOM 2533 C C . PRO A 1 326 ? 28.982 10.300 -50.943 1.00 65.69 326 PRO A C 1
ATOM 2535 O O . PRO A 1 326 ? 28.342 10.330 -49.888 1.00 65.69 326 PRO A O 1
ATOM 2538 N N . GLY A 1 327 ? 29.950 9.403 -51.162 1.00 65.75 327 GLY A N 1
ATOM 2539 C CA . GLY A 1 327 ? 30.319 8.325 -50.231 1.00 65.75 327 GLY A CA 1
ATOM 2540 C C . GLY A 1 327 ? 29.632 6.974 -50.486 1.00 65.75 327 GLY A C 1
ATOM 2541 O O . GLY A 1 327 ? 30.086 5.967 -49.953 1.00 65.75 327 GLY A O 1
ATOM 2542 N N . LEU A 1 328 ? 28.607 6.910 -51.350 1.00 70.94 328 LEU A N 1
ATOM 2543 C CA . LEU A 1 328 ? 27.901 5.659 -51.682 1.00 70.94 328 LEU A CA 1
ATOM 2544 C C . LEU A 1 328 ? 28.828 4.591 -52.294 1.00 70.94 328 LEU A C 1
ATOM 2546 O O . LEU A 1 328 ? 28.754 3.428 -51.917 1.00 70.94 328 LEU A O 1
ATOM 2550 N N . ARG A 1 329 ? 29.747 4.993 -53.185 1.00 71.12 329 ARG A N 1
ATOM 2551 C CA . ARG A 1 329 ? 30.715 4.073 -53.814 1.00 71.12 329 ARG A CA 1
ATOM 2552 C C . ARG A 1 329 ? 31.697 3.461 -52.811 1.00 71.12 329 ARG A C 1
ATOM 2554 O O . ARG A 1 329 ? 32.047 2.299 -52.955 1.00 71.12 329 ARG A O 1
ATOM 2561 N N . SER A 1 330 ? 32.104 4.228 -51.797 1.00 72.56 330 SER A N 1
ATOM 2562 C CA . SER A 1 330 ? 32.961 3.734 -50.709 1.00 72.56 330 SER A CA 1
ATOM 2563 C C . SER A 1 330 ? 32.227 2.672 -49.882 1.00 72.56 330 SER A C 1
ATOM 2565 O O . SER A 1 330 ? 32.765 1.603 -49.612 1.00 72.56 330 SER A O 1
ATOM 2567 N N . LEU A 1 331 ? 30.941 2.909 -49.599 1.00 69.56 331 LEU A N 1
ATOM 2568 C CA . LEU A 1 331 ? 30.086 1.959 -48.887 1.00 69.56 331 LEU A CA 1
ATOM 2569 C C . LEU A 1 331 ? 29.851 0.655 -49.678 1.00 69.56 331 LEU A C 1
ATOM 2571 O O . LEU A 1 331 ? 29.810 -0.420 -49.089 1.00 69.56 331 LEU A O 1
ATOM 2575 N N . GLN A 1 332 ? 29.709 0.743 -51.008 1.00 77.12 332 GLN A N 1
ATOM 2576 C CA . GLN A 1 332 ? 29.572 -0.425 -51.892 1.00 77.12 332 GLN A CA 1
ATOM 2577 C C . GLN A 1 332 ? 30.876 -1.229 -51.993 1.00 77.12 332 GLN A C 1
ATOM 2579 O O . GLN A 1 332 ? 30.845 -2.456 -51.955 1.00 77.12 332 GLN A O 1
ATOM 2584 N N . GLN A 1 333 ? 32.030 -0.557 -52.076 1.00 78.62 333 GLN A N 1
ATOM 2585 C CA . GLN A 1 333 ? 33.340 -1.219 -52.097 1.00 78.62 333 GLN A CA 1
ATOM 2586 C C . GLN A 1 333 ? 33.654 -1.928 -50.771 1.00 78.62 333 GLN A C 1
ATOM 2588 O O . GLN A 1 333 ? 34.225 -3.017 -50.784 1.00 78.62 333 GLN A O 1
ATOM 2593 N N . ASN A 1 334 ? 33.218 -1.362 -49.641 1.00 74.94 334 ASN A N 1
ATOM 2594 C CA . ASN A 1 334 ? 33.458 -1.907 -48.301 1.00 74.94 334 ASN A CA 1
ATOM 2595 C C . ASN A 1 334 ? 32.321 -2.808 -47.783 1.00 74.94 334 ASN A C 1
ATOM 2597 O O . ASN A 1 334 ? 32.281 -3.130 -46.596 1.00 74.94 334 ASN A O 1
ATOM 2601 N N . HIS A 1 335 ? 31.409 -3.259 -48.651 1.00 78.00 335 HIS A N 1
ATOM 2602 C CA . HIS A 1 335 ? 30.224 -4.030 -48.262 1.00 78.00 335 HIS A CA 1
ATOM 2603 C C . HIS A 1 335 ? 30.549 -5.283 -47.428 1.00 78.00 335 HIS A C 1
ATOM 2605 O O . HIS A 1 335 ? 29.957 -5.485 -46.370 1.00 78.00 335 HIS A O 1
ATOM 2611 N N . SER A 1 336 ? 31.536 -6.084 -47.843 1.00 77.19 336 SER A N 1
ATOM 2612 C CA . SER A 1 336 ? 31.947 -7.303 -47.126 1.00 77.19 336 SER A CA 1
ATOM 2613 C C . SER A 1 336 ? 32.529 -7.009 -45.738 1.00 77.19 336 SER A C 1
ATOM 2615 O O . SER A 1 336 ? 32.247 -7.724 -44.778 1.00 77.19 336 SER A O 1
ATOM 2617 N N . ARG A 1 337 ? 33.290 -5.917 -45.597 1.00 78.56 337 ARG A N 1
ATOM 2618 C CA . ARG A 1 337 ? 33.795 -5.446 -44.301 1.00 78.56 337 ARG A CA 1
ATOM 2619 C C . ARG A 1 337 ? 32.642 -4.990 -43.407 1.00 78.56 337 ARG A C 1
ATOM 2621 O O . ARG A 1 337 ? 32.586 -5.384 -42.245 1.00 78.56 337 ARG A O 1
ATOM 2628 N N . LEU A 1 338 ? 31.678 -4.246 -43.942 1.00 77.31 338 LEU A N 1
ATOM 2629 C CA . LEU A 1 338 ? 30.502 -3.809 -43.187 1.00 77.31 338 LEU A CA 1
ATOM 2630 C C . LEU A 1 338 ? 29.633 -4.981 -42.718 1.00 77.31 338 LEU A C 1
ATOM 2632 O O . LEU A 1 338 ? 29.157 -4.956 -41.586 1.00 77.31 338 LEU A O 1
ATOM 2636 N N . GLU A 1 339 ? 29.484 -6.038 -43.520 1.00 80.06 339 GLU A N 1
ATOM 2637 C CA . GLU A 1 339 ? 28.808 -7.264 -43.079 1.00 80.06 339 GLU A CA 1
ATOM 2638 C C . GLU A 1 339 ? 29.508 -7.908 -41.875 1.00 80.06 339 GLU A C 1
ATOM 2640 O O . GLU A 1 339 ? 28.831 -8.371 -40.952 1.00 80.06 339 GLU A O 1
ATOM 2645 N N . THR A 1 340 ? 30.847 -7.910 -41.848 1.00 81.50 340 THR A N 1
ATOM 2646 C CA . THR A 1 340 ? 31.611 -8.429 -40.701 1.00 81.50 340 THR A CA 1
ATOM 2647 C C . THR A 1 340 ? 31.487 -7.536 -39.469 1.00 81.50 340 THR A C 1
ATOM 2649 O O . THR A 1 340 ? 31.208 -8.047 -38.387 1.00 81.50 340 THR A O 1
ATOM 2652 N N . VAL A 1 341 ? 31.579 -6.210 -39.627 1.00 80.56 341 VAL A N 1
ATOM 2653 C CA . VAL A 1 341 ? 31.451 -5.240 -38.525 1.00 80.56 341 VAL A CA 1
ATOM 2654 C C . VAL A 1 341 ? 30.056 -5.283 -37.909 1.00 80.56 341 VAL A C 1
ATOM 2656 O O . VAL A 1 341 ? 29.912 -5.252 -36.690 1.00 80.56 341 VAL A O 1
ATOM 2659 N N . VAL A 1 342 ? 29.014 -5.389 -38.734 1.00 81.25 342 VAL A N 1
ATOM 2660 C CA . VAL A 1 342 ? 27.631 -5.498 -38.262 1.00 81.25 342 VAL A CA 1
ATOM 2661 C C . VAL A 1 342 ? 27.403 -6.829 -37.544 1.00 81.25 342 VAL A C 1
ATOM 2663 O O . VAL A 1 342 ? 26.793 -6.845 -36.477 1.00 81.25 342 VAL A O 1
ATOM 2666 N N . ALA A 1 343 ? 27.930 -7.939 -38.068 1.00 79.56 343 ALA A N 1
ATOM 2667 C CA . ALA A 1 343 ? 27.828 -9.240 -37.407 1.00 79.56 343 ALA A CA 1
ATOM 2668 C C . ALA A 1 343 ? 28.568 -9.268 -36.058 1.00 79.56 343 ALA A C 1
ATOM 2670 O O . ALA A 1 343 ? 28.073 -9.834 -35.082 1.00 79.56 343 ALA A O 1
ATOM 2671 N N . GLU A 1 344 ? 29.727 -8.614 -35.987 1.00 80.19 344 GLU A N 1
ATOM 2672 C CA . GLU A 1 344 ? 30.504 -8.481 -34.759 1.00 80.19 344 GLU A CA 1
ATOM 2673 C C . GLU A 1 344 ? 29.842 -7.522 -33.755 1.00 80.19 344 GLU A C 1
ATOM 2675 O O . GLU A 1 344 ? 29.849 -7.768 -32.551 1.00 80.19 344 GLU A O 1
ATOM 2680 N N . ALA A 1 345 ? 29.201 -6.449 -34.221 1.00 77.06 345 ALA A N 1
ATOM 2681 C CA . ALA A 1 345 ? 28.429 -5.552 -33.364 1.00 77.06 345 ALA A CA 1
ATOM 2682 C C . ALA A 1 345 ? 27.205 -6.252 -32.750 1.00 77.06 345 ALA A C 1
ATOM 2684 O O . ALA A 1 345 ? 26.893 -6.028 -31.579 1.00 77.06 345 ALA A O 1
ATOM 2685 N N . VAL A 1 346 ? 26.545 -7.138 -33.502 1.00 79.62 346 VAL A N 1
ATOM 2686 C CA . VAL A 1 346 ? 25.421 -7.946 -33.004 1.00 79.62 346 VAL A CA 1
ATOM 2687 C C . VAL A 1 346 ? 25.887 -8.961 -31.959 1.00 79.62 346 VAL A C 1
ATOM 2689 O O . VAL A 1 346 ? 25.277 -9.051 -30.895 1.00 79.62 346 VAL A O 1
ATOM 2692 N N . SER A 1 347 ? 27.001 -9.667 -32.189 1.00 77.94 347 SER A N 1
ATOM 2693 C CA . SER A 1 347 ? 27.540 -10.625 -31.206 1.00 77.94 347 SER A CA 1
ATOM 2694 C C . SER A 1 347 ? 28.053 -9.937 -29.938 1.00 77.94 347 SER A C 1
ATOM 2696 O O . SER A 1 347 ? 27.889 -10.437 -28.823 1.00 77.94 347 SER A O 1
ATOM 2698 N N . ARG A 1 348 ? 28.603 -8.726 -30.077 1.00 77.06 348 ARG A N 1
ATOM 2699 C CA . ARG A 1 348 ? 28.967 -7.872 -28.944 1.00 77.06 348 ARG A CA 1
ATOM 2700 C C . ARG A 1 348 ? 27.740 -7.383 -28.173 1.00 77.06 348 ARG A C 1
ATOM 2702 O O . ARG A 1 348 ? 27.920 -7.010 -27.021 1.00 77.06 348 ARG A O 1
ATOM 2709 N N . GLY A 1 349 ? 26.531 -7.421 -28.733 1.00 66.44 349 GLY A N 1
ATOM 2710 C CA . GLY A 1 349 ? 25.284 -6.925 -28.138 1.00 66.44 349 GLY A CA 1
ATOM 2711 C C . GLY A 1 349 ? 24.780 -7.645 -26.877 1.00 66.44 349 GLY A C 1
ATOM 2712 O O . GLY A 1 349 ? 23.845 -7.148 -26.252 1.00 66.44 349 GLY A O 1
ATOM 2713 N N . GLY A 1 350 ? 25.405 -8.751 -26.453 1.00 66.19 350 GLY A N 1
ATOM 2714 C CA . GLY A 1 350 ? 25.035 -9.495 -25.237 1.00 66.19 350 GLY A CA 1
ATOM 2715 C C . GLY A 1 350 ? 23.811 -10.404 -25.417 1.00 66.19 350 GLY A C 1
ATOM 2716 O O . GLY A 1 350 ? 23.223 -10.442 -26.486 1.00 66.19 350 GLY A O 1
ATOM 2717 N N . GLY A 1 351 ? 23.437 -11.179 -24.390 1.00 60.94 351 GLY A N 1
ATOM 2718 C CA . GLY A 1 351 ? 22.194 -11.974 -24.399 1.00 60.94 351 GLY A CA 1
ATOM 2719 C C . GLY A 1 351 ? 22.217 -13.274 -25.215 1.00 60.94 351 GLY A C 1
ATOM 2720 O O . GLY A 1 351 ? 21.164 -13.738 -25.634 1.00 60.94 351 GLY A O 1
ATOM 2721 N N . GLY A 1 352 ? 23.396 -13.856 -25.464 1.00 60.44 352 GLY A N 1
ATOM 2722 C CA . GLY A 1 352 ? 23.523 -15.124 -26.200 1.00 60.44 352 GLY A CA 1
ATOM 2723 C C . GLY A 1 352 ? 23.405 -15.002 -27.724 1.00 60.44 352 GLY A C 1
ATOM 2724 O O . GLY A 1 352 ? 23.323 -16.021 -28.406 1.00 60.44 352 GLY A O 1
ATOM 2725 N N . LEU A 1 353 ? 23.418 -13.779 -28.271 1.00 64.94 353 LEU A N 1
ATOM 2726 C CA . LEU A 1 353 ? 23.416 -13.547 -29.714 1.00 64.94 353 LEU A CA 1
ATOM 2727 C C . LEU A 1 353 ? 24.728 -14.038 -30.349 1.00 64.94 353 LEU A C 1
ATOM 2729 O O . LEU A 1 353 ? 25.823 -13.643 -29.946 1.00 64.94 353 LEU A O 1
ATOM 2733 N N . THR A 1 354 ? 24.615 -14.893 -31.363 1.00 62.88 354 THR A N 1
ATOM 2734 C CA . THR A 1 354 ? 25.753 -15.440 -32.113 1.00 62.88 354 THR A CA 1
ATOM 2735 C C . THR A 1 354 ? 25.964 -14.690 -33.428 1.00 62.88 354 THR A C 1
ATOM 2737 O O . THR A 1 354 ? 25.043 -14.086 -33.977 1.00 62.88 354 THR A O 1
ATOM 2740 N N . VAL A 1 355 ? 27.187 -14.754 -33.966 1.00 60.41 355 VAL A N 1
ATOM 2741 C CA . VAL A 1 355 ? 27.584 -14.111 -35.239 1.00 60.41 355 VAL A CA 1
ATOM 2742 C C . VAL A 1 355 ? 26.742 -14.611 -36.435 1.00 60.41 355 VAL A C 1
ATOM 2744 O O . VAL A 1 355 ? 26.574 -13.890 -37.420 1.00 60.41 355 VAL A O 1
ATOM 2747 N N . ASP A 1 356 ? 26.144 -15.804 -36.310 1.00 59.06 356 ASP A N 1
ATOM 2748 C CA . ASP A 1 356 ? 25.243 -16.431 -37.291 1.00 59.06 356 ASP A CA 1
ATOM 2749 C C . ASP A 1 356 ? 23.772 -16.511 -36.836 1.00 59.06 356 ASP A C 1
ATOM 2751 O O . ASP A 1 356 ? 22.945 -17.179 -37.472 1.00 59.06 356 ASP A O 1
ATOM 2755 N N . GLY A 1 357 ? 23.433 -15.817 -35.747 1.00 68.50 357 GLY A N 1
ATOM 2756 C CA . GLY A 1 357 ? 22.080 -15.734 -35.209 1.00 68.50 357 GLY A CA 1
ATOM 2757 C C . GLY A 1 357 ? 21.089 -15.098 -36.188 1.00 68.50 357 GLY A C 1
ATOM 2758 O O . GLY A 1 357 ? 21.463 -14.434 -37.162 1.00 68.50 357 GLY A O 1
ATOM 2759 N N . MET A 1 358 ? 19.795 -15.296 -35.929 1.00 70.06 358 MET A N 1
ATOM 2760 C CA . MET A 1 358 ? 18.718 -14.742 -36.759 1.00 70.06 358 MET A CA 1
ATOM 2761 C C . MET A 1 358 ? 18.829 -13.212 -36.862 1.00 70.06 358 MET A C 1
ATOM 2763 O O . MET A 1 358 ? 18.643 -12.647 -37.934 1.00 70.06 358 MET A O 1
ATO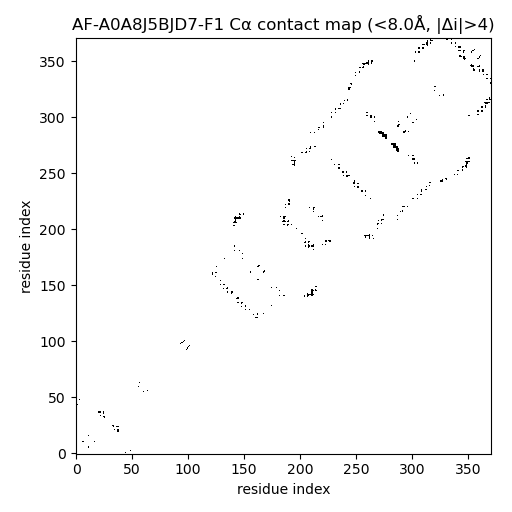M 2767 N N . GLU A 1 359 ? 19.228 -12.550 -35.782 1.00 75.62 359 GLU A N 1
ATOM 2768 C CA . GLU A 1 359 ? 19.421 -11.105 -35.680 1.00 75.62 359 GLU A CA 1
ATOM 2769 C C . GLU A 1 359 ? 20.597 -10.610 -36.534 1.00 75.62 359 GLU A C 1
ATOM 2771 O O . GLU A 1 359 ? 20.474 -9.601 -37.231 1.00 75.62 359 GLU A O 1
ATOM 2776 N N . ALA A 1 360 ? 21.712 -11.350 -36.560 1.00 75.31 360 ALA A N 1
ATOM 2777 C CA . ALA A 1 360 ? 22.857 -11.036 -37.414 1.00 75.31 360 ALA A CA 1
ATOM 2778 C C . ALA A 1 360 ? 22.501 -11.207 -38.899 1.00 75.31 360 ALA A C 1
ATOM 2780 O O . ALA A 1 360 ? 22.887 -10.386 -39.730 1.00 75.31 360 ALA A O 1
ATOM 2781 N N . LYS A 1 361 ? 21.697 -12.225 -39.238 1.00 78.12 361 LYS A N 1
ATOM 2782 C CA . LYS A 1 361 ? 21.160 -12.418 -40.596 1.00 78.12 361 LYS A CA 1
ATOM 2783 C C . LYS A 1 361 ? 20.197 -11.301 -41.002 1.00 78.12 361 LYS A C 1
ATOM 2785 O O . LYS A 1 361 ? 20.275 -10.827 -42.131 1.00 78.12 361 LYS A O 1
ATOM 2790 N N . VAL A 1 362 ? 19.333 -10.846 -40.094 1.00 80.88 362 VAL A N 1
ATOM 2791 C CA . VAL A 1 362 ? 18.405 -9.726 -40.332 1.00 80.88 362 VAL A CA 1
ATOM 2792 C C . VAL A 1 362 ? 19.169 -8.416 -40.559 1.00 80.88 362 VAL A C 1
ATOM 2794 O O . VAL A 1 362 ? 18.850 -7.677 -41.489 1.00 80.88 362 VAL A O 1
ATOM 2797 N N . MET A 1 363 ? 20.228 -8.159 -39.788 1.00 77.88 363 MET A N 1
ATOM 2798 C CA . MET A 1 363 ? 21.082 -6.982 -39.978 1.00 77.88 363 MET A CA 1
ATOM 2799 C C . MET A 1 363 ? 21.946 -7.061 -41.251 1.00 77.88 363 MET A C 1
ATOM 2801 O O . MET A 1 363 ? 22.060 -6.065 -41.961 1.00 77.88 363 MET A O 1
ATOM 2805 N N . LYS A 1 364 ? 22.479 -8.236 -41.622 1.00 79.00 364 LYS A N 1
ATOM 2806 C CA . LYS A 1 364 ? 23.130 -8.445 -42.935 1.00 79.00 364 LYS A CA 1
ATOM 2807 C C . LY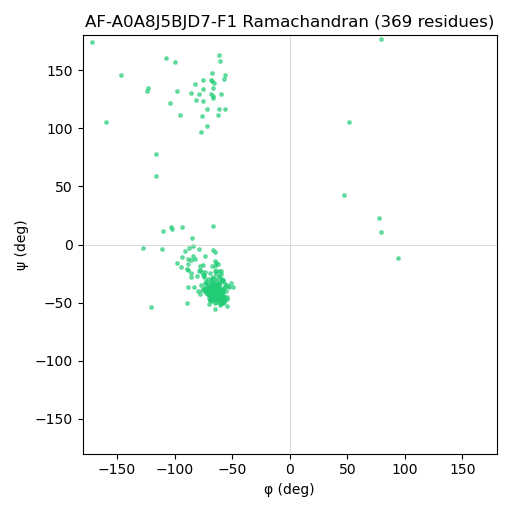S A 1 364 ? 22.138 -8.230 -44.088 1.00 79.00 364 LYS A C 1
ATOM 2809 O O . LYS A 1 364 ? 22.440 -7.533 -45.050 1.00 79.00 364 LYS A O 1
ATOM 2814 N N . GLY A 1 365 ? 20.907 -8.726 -43.951 1.00 78.00 365 GLY A N 1
ATOM 2815 C CA . GLY A 1 365 ? 19.816 -8.484 -44.901 1.00 78.00 365 GLY A CA 1
ATOM 2816 C C . GLY A 1 365 ? 19.430 -7.005 -45.033 1.00 78.00 365 GLY A C 1
ATOM 2817 O O . GLY A 1 365 ? 18.994 -6.571 -46.100 1.00 78.00 365 GLY A O 1
ATOM 2818 N N . ALA A 1 366 ? 19.645 -6.193 -43.995 1.00 77.00 366 ALA A N 1
ATOM 2819 C CA . ALA A 1 366 ? 19.449 -4.748 -44.073 1.00 77.00 366 ALA A CA 1
ATOM 2820 C C . ALA A 1 366 ? 20.451 -4.056 -45.018 1.00 77.00 366 ALA A C 1
ATOM 2822 O O . ALA A 1 366 ? 20.099 -3.047 -45.627 1.00 77.00 366 ALA A O 1
ATOM 2823 N N . LEU A 1 367 ? 21.650 -4.627 -45.188 1.00 76.31 367 LEU A N 1
ATOM 2824 C CA . LEU A 1 367 ? 22.696 -4.153 -46.102 1.00 76.31 367 LEU A CA 1
ATOM 2825 C C . LEU A 1 367 ? 22.519 -4.654 -47.544 1.00 76.31 367 LEU A C 1
ATOM 2827 O O . LEU A 1 367 ? 23.196 -4.147 -48.434 1.00 76.31 367 LEU A O 1
ATOM 2831 N N . ALA A 1 368 ? 21.599 -5.591 -47.801 1.00 75.56 368 ALA A N 1
ATOM 2832 C CA . ALA A 1 368 ? 21.369 -6.184 -49.123 1.00 75.56 368 ALA A CA 1
ATOM 2833 C C . ALA A 1 368 ? 21.179 -5.188 -50.287 1.00 75.56 368 ALA A C 1
ATOM 2835 O O . ALA A 1 368 ? 21.615 -5.516 -51.388 1.00 75.56 368 ALA A O 1
ATOM 2836 N N . PRO A 1 369 ? 20.584 -3.986 -50.105 1.00 74.50 369 PRO A N 1
ATOM 2837 C CA . PRO A 1 369 ? 20.487 -3.024 -51.195 1.00 74.50 369 PRO A CA 1
ATOM 2838 C C . PRO A 1 369 ? 21.850 -2.592 -51.749 1.00 74.50 369 PRO A C 1
ATOM 2840 O O . PRO A 1 369 ? 21.893 -2.210 -52.903 1.00 74.50 369 PRO A O 1
ATOM 2843 N N . LEU A 1 370 ? 22.938 -2.661 -50.963 1.00 64.06 370 LEU A N 1
ATOM 2844 C CA . LEU A 1 370 ? 24.303 -2.241 -51.338 1.00 64.06 370 LEU A CA 1
ATOM 2845 C C . LEU A 1 370 ? 25.035 -3.169 -52.302 1.00 64.06 370 LEU A C 1
ATOM 2847 O O . LEU A 1 370 ? 26.105 -2.780 -52.774 1.00 64.06 370 LEU A O 1
ATOM 2851 N N . LYS A 1 371 ? 24.480 -4.353 -52.551 1.00 60.91 371 LYS A N 1
ATOM 2852 C CA . LYS A 1 371 ? 25.093 -5.402 -53.357 1.00 60.91 371 LYS A CA 1
ATOM 2853 C C . LYS A 1 371 ? 25.001 -5.146 -54.859 1.00 60.91 371 LYS A C 1
ATOM 2855 O O . LYS A 1 371 ? 24.026 -4.494 -55.295 1.00 60.91 371 LYS A O 1
#

Foldseek 3Di:
DPDCVLVVDPPNDPVVVLVVLQVVPDDPPDPDRPPVVSVVVVVVVVVVVVVVVVVVCVVCVPVVVVVVVVVVVVVVVVVVVVVVVVVVVVVVVCCCVVPVVVVVVVVVVVVVVVVVVVVVVLVVLVVVLVVLLVVLVVDPFLLVNLVSLLVSVVSCVVCVVNVPDPVSVVSVVVSVVVVVVSLVVLLVLLLPQWLPQDPVSLVRNLRSLLSCLSVDLVSSLVSLVVSLVVLLVVLLVQLLVQVQADVSLLVSLLVNLRSLSSNLSSLVSQQVRWHDDPDPPDDTHRSCPDPSNVVVPVCPSSLVSLLSSLVSLLVSLVVCVVVVDPPLVVCLVCLVVSLQSNLVSQVSSDDPGHSPHPSSVSNNVSSVVSD